Protein AF-A0A5J5CI66-F1 (afdb_monomer_lite)

pLDDT: mean 71.41, std 21.03, range [24.11, 97.12]

Organism: NCBI:txid54343

Radius of gyration: 62.64 Å; chains: 1; bounding box: 164×66×217 Å

Sequence (514 aa):
MYKIAYKTVTELEWRCCPGYQGHDCREVKDIKLLQVERLPHAPSASGHIPVPQVPEQQTENQRNHPWGRAEQFADQPGQRPLEGHGASQNVQHLEEEVQRLSHMVLNMQARMTDMSSNLRLDLQEDASKMLVTLLSNYRQPVSARGAETHTVQVQDFSFGHETTQMDDVMNKISQVTDDLESKSNTLDDLLGRVNRHDGQIHLLMEAMHNRLSTPPPAPPASPTDLHAYLDEKIRALREELMEGIDIKMADMKNSCDYKIMSVQEQCEGQESSYLSLAELMDSKETDLRKEIQDLKTKLVDPRKEDTRPVENFEICLNSSEKTVAAQCLFVEEMLKKERAEVIKDLKETLEKKLASMENKLTGLLVDTSTDSPSGSLWTAVENLQQDSQSCITAVDAMESSLKGQINGLGAMEEQLLNYSASVENVHSDLSHLKGRVGRLEDSLSDVVHWQSQVSVILNSTWGQVKTGSSQEAKDLLELHRTQHQELRKRLDELSREVKAKADHCKNHTEDVGK

Foldseek 3Di:
DDDDDDDDDDPQRVVEDPQFGDPVRPHGDDPPPPPPDDDDDDDDDDDDDDDDDDDDDDDDDDDDDDDDDDDDDDDDDDDDDDDDDPPVVVVVVVVVVVVVVVVVVVVVVVVVVVVVVVVVVVVVVVVVVVVVVVVVVPDDDDDDDDDDDDDDDDDDDDPPPPVVVVVVVVVVVVVVVVVVVVVVVVVVVVVVVVVVVVVVVVVVVVVVVVVVDDDDDDPPDDVVVVVVVVVVVVVVVVVVVVVVVVVVVVVVVVVVVVVVVVVVVVVVVVVVVVVVVVVVVVVVVVVVVVVVVVVVVVVVPPPDDDDDDPVVVVVVVVVVVVVVVVVVVVVVVVVVVVVVVVVVVVVVVVVVVVVVVVVVVVVVVVVVVPDDDDPVVVVVVVVVVVVVVVVVVVVVVVVVVVVVVVVVVVVVVVVVVVVVVVVVVVVVVVVVVVVVVVVVVVVVVVVVVVVVVVVVVVVVVVVVVVVVVVVVVVVVVVVVVVVVVVVVVVVVVVVVVVVVVVVVVVVVVVVVVD

InterPro domains:
  IPR011489 EMI domain [PF07546] (1-22)
  IPR011489 EMI domain [PS51041] (1-27)

Secondary structure (DSSP, 8-state):
----------HHHHHSPTTEESTTS-EES-GGG--S--------------PPP--------------------------------HHHHHHHHHHHHHHHHHHHHHHHHHHHHHHHHHHHHHHHHHHHHHHHHHHHHT---------------PPP---TTSHHHHHHHHHHHHHHHHHHHHHHHHHHHHHHHHHHHHHHHHHHHHHHHTTT---S-PPPPPHHHHHHHHHHHHHHHHHHHHHHHHHHHHHHHHHHHHHHHHHHHHHHHHHHHHHHHHHHHHHHHHHHHHHHHHHHHHHH--SS----SHHHHHHHHHHHHHHHHHHHHHHHHHHHHHHHHHHHHHHHHHHHHHHHHHHHHHHHHHHHTTS--SHHHHHHHHHHHHHHHHHHHHHHHHHHHHHHHHHHHHHHHHHHHHHHHHHHHHHHHHHHHHHHHHHHHHHHHHHHHHHHHHHHHHHHHHHHHHHHHHHHHHHHHHHHHHHHHHHHHHHHHHHHHHHHHHHHHHHHHHHTT-

Structure (mmCIF, N/CA/C/O backbone):
data_AF-A0A5J5CI66-F1
#
_entry.id   AF-A0A5J5CI66-F1
#
loop_
_atom_site.group_PDB
_atom_site.id
_atom_site.type_symbol
_atom_site.label_atom_id
_atom_site.label_alt_id
_atom_site.label_comp_id
_atom_site.label_asym_id
_atom_site.label_entity_id
_atom_site.label_seq_id
_atom_site.pdbx_PDB_ins_code
_atom_site.Cartn_x
_atom_site.Cartn_y
_atom_site.Cartn_z
_atom_site.occupancy
_atom_site.B_iso_or_equiv
_atom_site.auth_seq_id
_atom_site.auth_comp_id
_atom_site.auth_asym_id
_atom_site.auth_atom_id
_atom_site.pdbx_PDB_model_num
ATOM 1 N N . MET A 1 1 ? -11.564 40.346 -0.585 1.00 38.69 1 MET A N 1
ATOM 2 C CA . MET A 1 1 ? -12.440 39.168 -0.398 1.00 38.69 1 MET A CA 1
ATOM 3 C C . MET A 1 1 ? -12.119 38.195 -1.522 1.00 38.69 1 MET A C 1
ATOM 5 O O . MET A 1 1 ? -12.469 38.478 -2.659 1.00 38.69 1 MET A O 1
ATOM 9 N N . TYR A 1 2 ? -11.353 37.139 -1.246 1.00 40.12 2 TYR A N 1
ATOM 10 C CA . TYR A 1 2 ? -10.964 36.158 -2.264 1.00 40.12 2 TYR A CA 1
ATOM 11 C C . TYR A 1 2 ? -12.047 35.082 -2.375 1.00 40.12 2 TYR A C 1
ATOM 13 O O . TYR A 1 2 ? -12.581 34.643 -1.358 1.00 40.12 2 TYR A O 1
ATOM 21 N N . LYS A 1 3 ? -12.393 34.688 -3.603 1.00 38.91 3 LYS A N 1
ATOM 22 C CA . LYS A 1 3 ? -13.285 33.556 -3.870 1.00 38.91 3 LYS A CA 1
ATOM 23 C C . LYS A 1 3 ? -12.446 32.392 -4.369 1.00 38.91 3 LYS A C 1
ATOM 25 O O . LYS A 1 3 ? -11.756 32.522 -5.375 1.00 38.91 3 LYS A O 1
ATOM 30 N N . ILE A 1 4 ? -12.526 31.280 -3.654 1.00 58.69 4 ILE A N 1
ATOM 31 C CA . ILE A 1 4 ? -11.937 30.006 -4.054 1.00 58.69 4 ILE A CA 1
ATOM 32 C C . ILE A 1 4 ? -13.031 29.228 -4.783 1.00 58.69 4 ILE A C 1
ATOM 34 O O . ILE A 1 4 ? -14.158 29.138 -4.295 1.00 58.69 4 ILE A O 1
ATOM 38 N N . ALA A 1 5 ? -12.706 28.707 -5.962 1.00 48.62 5 ALA A N 1
ATOM 39 C CA . ALA A 1 5 ? -13.581 27.850 -6.746 1.00 48.62 5 ALA A CA 1
ATOM 40 C C . ALA A 1 5 ? -12.819 26.579 -7.118 1.00 48.62 5 ALA A C 1
ATOM 42 O O . ALA A 1 5 ? -11.640 26.636 -7.464 1.00 48.62 5 ALA A O 1
ATOM 43 N N . TYR A 1 6 ? -13.507 25.446 -7.051 1.00 58.34 6 TYR A N 1
ATOM 44 C CA . TYR A 1 6 ? -12.953 24.141 -7.384 1.00 58.34 6 TYR A CA 1
ATOM 45 C C . TYR A 1 6 ? -13.455 23.729 -8.768 1.00 58.34 6 TYR A C 1
ATOM 47 O O . TYR A 1 6 ? -14.647 23.846 -9.056 1.00 58.34 6 TYR A O 1
ATOM 55 N N . LYS A 1 7 ? -12.547 23.259 -9.628 1.00 68.69 7 LYS A N 1
ATOM 56 C CA . LYS A 1 7 ? -12.870 22.692 -10.941 1.00 68.69 7 LYS A CA 1
ATOM 57 C C . LYS A 1 7 ? -12.308 21.278 -11.003 1.00 68.69 7 LYS A C 1
ATOM 59 O O . LYS A 1 7 ? -11.103 21.090 -10.866 1.00 68.69 7 LYS A O 1
ATOM 64 N N . THR A 1 8 ? -13.176 20.304 -11.239 1.00 65.06 8 THR A N 1
ATOM 65 C CA . THR A 1 8 ? -12.766 18.925 -11.503 1.00 65.06 8 THR A CA 1
ATOM 66 C C . THR A 1 8 ? -12.227 18.837 -12.926 1.00 65.06 8 THR A C 1
ATOM 68 O O . THR A 1 8 ? -12.871 19.289 -13.873 1.00 65.06 8 THR A O 1
ATOM 71 N N . VAL A 1 9 ? -11.030 18.284 -13.071 1.00 67.50 9 VAL A N 1
ATOM 72 C CA . VAL A 1 9 ? -10.308 18.141 -14.339 1.00 67.50 9 VAL A CA 1
ATOM 73 C C . VAL A 1 9 ? -9.864 16.691 -14.476 1.00 67.50 9 VAL A C 1
ATOM 75 O O . VAL A 1 9 ? -9.559 16.034 -13.483 1.00 67.50 9 VAL A O 1
ATOM 78 N N . THR A 1 10 ? -9.893 16.174 -15.701 1.00 69.94 10 THR A N 1
ATOM 79 C CA . THR A 1 10 ? -9.470 14.797 -15.996 1.00 69.94 10 THR A CA 1
ATOM 80 C C . THR A 1 10 ? -7.942 14.699 -16.023 1.00 69.94 10 THR A C 1
ATOM 82 O O . THR A 1 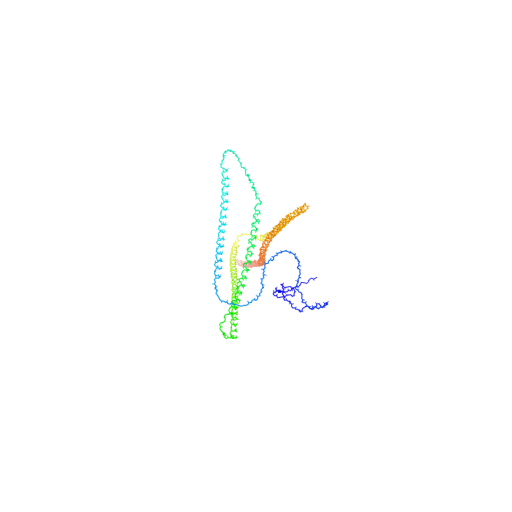10 ? -7.272 15.709 -16.240 1.00 69.94 10 THR A O 1
ATOM 85 N N . GLU A 1 11 ? -7.377 13.499 -15.838 1.00 62.25 11 GLU A N 1
ATOM 86 C CA . GLU A 1 11 ? -5.915 13.293 -15.840 1.00 62.25 11 GLU A CA 1
ATOM 87 C C . GLU A 1 11 ? -5.257 13.819 -17.130 1.00 62.25 11 GLU A C 1
ATOM 89 O O . GLU A 1 11 ? -4.198 14.441 -17.085 1.00 62.25 11 GLU A O 1
ATOM 94 N N . LEU A 1 12 ? -5.928 13.659 -18.277 1.00 59.19 12 LEU A N 1
ATOM 95 C CA . LEU A 1 12 ? -5.462 14.174 -19.568 1.00 59.19 12 LEU A CA 1
ATOM 96 C C . LEU A 1 12 ? -5.526 15.710 -19.655 1.00 59.19 12 LEU A C 1
ATOM 98 O O . LEU A 1 12 ? -4.628 16.329 -20.215 1.00 59.19 12 LEU A O 1
ATOM 102 N N . GLU A 1 13 ? -6.545 16.349 -19.069 1.00 58.25 13 GLU A N 1
ATOM 103 C CA . GLU A 1 13 ? -6.665 17.819 -19.040 1.00 58.25 13 GLU A CA 1
ATOM 104 C C . GLU A 1 13 ? -5.632 18.472 -18.108 1.00 58.25 13 GLU A C 1
ATOM 106 O O . GLU A 1 13 ? -5.282 19.629 -18.314 1.00 58.25 13 GLU A O 1
ATOM 111 N N . TRP A 1 14 ? -5.110 17.736 -17.120 1.00 69.50 14 TRP A N 1
ATOM 112 C CA . TRP A 1 14 ? -4.022 18.201 -16.250 1.00 69.50 14 TRP A CA 1
ATOM 113 C C . TRP A 1 14 ? -2.653 18.201 -16.931 1.00 69.50 14 TRP A C 1
ATOM 115 O O . TRP A 1 14 ? -1.780 18.982 -16.561 1.00 69.50 14 TRP A O 1
ATOM 125 N N . ARG A 1 15 ? -2.457 17.313 -17.911 1.00 72.19 15 ARG A N 1
ATOM 126 C CA . ARG A 1 15 ? -1.185 17.167 -18.631 1.00 72.19 15 ARG A CA 1
ATOM 127 C C . ARG A 1 15 ? -1.010 18.201 -19.743 1.00 72.19 15 ARG A C 1
ATOM 129 O O . ARG A 1 15 ? 0.121 18.530 -20.087 1.00 72.19 15 ARG A O 1
ATOM 136 N N . CYS A 1 16 ? -2.106 18.709 -20.302 1.00 76.44 16 CYS A N 1
ATOM 137 C CA . CYS A 1 16 ? -2.076 19.612 -21.448 1.00 76.44 16 CYS A CA 1
ATOM 138 C C . CYS A 1 16 ? -2.188 21.088 -21.045 1.00 76.44 16 CYS A C 1
ATOM 140 O O . CYS A 1 16 ? -2.924 21.452 -20.129 1.00 76.44 16 CYS A O 1
ATOM 142 N N . CYS A 1 17 ? -1.492 21.968 -21.774 1.00 76.00 17 CYS A N 1
ATOM 143 C CA . CYS A 1 17 ? -1.634 23.416 -21.610 1.00 76.00 17 CYS A CA 1
ATOM 144 C C . CYS A 1 17 ? -3.088 23.870 -21.868 1.00 76.00 17 CYS A C 1
ATOM 146 O O . CYS A 1 17 ? -3.780 23.264 -22.694 1.00 76.00 17 CYS A O 1
ATOM 148 N N . PRO A 1 18 ? -3.560 24.961 -21.231 1.00 74.88 18 PRO A N 1
ATOM 149 C CA . PRO A 1 18 ? -4.919 25.464 -21.423 1.00 74.88 18 PRO A CA 1
ATOM 150 C C . PRO A 1 18 ? -5.270 25.647 -22.907 1.00 74.88 18 PRO A C 1
ATOM 152 O O . PRO A 1 18 ? -4.581 26.364 -23.629 1.00 74.88 18 PRO A O 1
ATOM 155 N N . GLY A 1 19 ? -6.347 24.996 -23.356 1.00 68.81 19 GLY A N 1
ATOM 156 C CA . GLY A 1 19 ? -6.797 25.017 -24.755 1.00 68.81 19 GLY A CA 1
ATOM 157 C C . GLY A 1 19 ? -6.364 23.811 -25.594 1.00 68.81 19 GLY A C 1
ATOM 158 O O . GLY A 1 19 ? -6.813 23.700 -26.731 1.00 68.81 19 GLY A O 1
ATOM 159 N N . TYR A 1 20 ? -5.572 22.888 -25.040 1.00 77.50 20 TYR A N 1
ATOM 160 C CA . TYR A 1 20 ? -5.123 21.671 -25.721 1.00 77.50 20 TYR A CA 1
ATOM 161 C C . TYR A 1 20 ? -5.630 20.396 -25.025 1.00 77.50 20 TYR A C 1
ATOM 163 O O . TYR A 1 20 ? -5.863 20.382 -23.817 1.00 77.50 20 TYR A O 1
ATOM 171 N N . GLN A 1 21 ? -5.841 19.333 -25.799 1.00 81.69 21 GLN A N 1
ATOM 172 C CA . GLN A 1 21 ? -6.318 18.017 -25.373 1.00 81.69 21 GLN A CA 1
ATOM 173 C C . GLN A 1 21 ? -5.735 16.900 -26.265 1.00 81.69 21 GLN A C 1
ATOM 175 O O . GLN A 1 21 ? -4.924 17.157 -27.158 1.00 81.69 21 GLN A O 1
ATOM 180 N N . GLY A 1 22 ? -6.148 15.657 -26.012 1.00 70.38 22 GLY A N 1
ATOM 181 C CA . GLY A 1 22 ? -5.648 14.466 -26.701 1.00 70.38 22 GLY A CA 1
ATOM 182 C C . GLY A 1 22 ? -4.472 13.823 -25.965 1.00 70.38 22 GLY A C 1
ATOM 183 O O . GLY A 1 22 ? -3.862 14.437 -25.090 1.00 70.38 22 GLY A O 1
ATOM 184 N N . HIS A 1 23 ? -4.162 12.575 -26.315 1.00 71.94 23 HIS A N 1
ATOM 185 C CA . HIS A 1 23 ? -3.124 11.774 -25.651 1.00 71.94 23 HIS A CA 1
ATOM 186 C C . HIS A 1 23 ? -1.734 12.446 -25.688 1.00 71.94 23 HIS A C 1
ATOM 188 O O . HIS A 1 23 ? -0.959 12.314 -24.744 1.00 71.94 23 HIS A O 1
ATOM 194 N N . ASP A 1 24 ? -1.478 13.253 -26.726 1.00 76.69 24 ASP A N 1
ATOM 195 C CA . ASP A 1 24 ? -0.203 13.946 -26.945 1.00 76.69 24 ASP A CA 1
ATOM 196 C C . ASP A 1 24 ? -0.320 15.483 -26.829 1.00 76.69 24 ASP A C 1
ATOM 198 O O . ASP A 1 24 ? 0.574 16.209 -27.263 1.00 76.69 24 ASP A O 1
ATOM 202 N N . CYS A 1 25 ? -1.437 16.005 -26.301 1.00 79.38 25 CYS A N 1
ATOM 203 C CA . CYS A 1 25 ? -1.697 17.445 -26.123 1.00 79.38 25 CYS A CA 1
ATOM 204 C C . CYS A 1 25 ? -1.574 18.314 -27.391 1.00 79.38 25 CYS A C 1
ATOM 206 O O . CYS A 1 25 ? -1.310 19.515 -27.311 1.00 79.38 25 CYS A O 1
ATOM 208 N N . ARG A 1 26 ? -1.758 17.723 -28.576 1.00 78.12 26 ARG A N 1
ATOM 209 C CA . ARG A 1 26 ? -1.672 18.416 -29.874 1.00 78.12 26 ARG A CA 1
ATOM 210 C C . ARG A 1 26 ? -3.028 18.830 -30.442 1.00 78.12 26 ARG A C 1
ATOM 212 O O . ARG A 1 26 ? -3.069 19.589 -31.407 1.00 78.12 26 ARG A O 1
ATOM 219 N N . GLU A 1 27 ? -4.128 18.358 -29.866 1.00 77.88 27 GLU A N 1
ATOM 220 C CA . GLU A 1 27 ? -5.473 18.689 -30.332 1.00 77.88 27 GLU A CA 1
ATOM 221 C C . GLU A 1 27 ? -5.962 19.953 -29.631 1.00 77.88 27 GLU A C 1
ATOM 223 O O . GLU A 1 27 ? -5.838 20.079 -28.419 1.00 77.88 27 GLU A O 1
ATOM 228 N N . VAL A 1 28 ? -6.541 20.903 -30.360 1.00 72.75 28 VAL A N 1
ATOM 229 C CA . VAL A 1 28 ? -7.106 22.114 -29.750 1.00 72.75 28 VAL A CA 1
ATOM 230 C C . VAL A 1 28 ? -8.527 21.817 -29.272 1.00 72.75 28 VAL A C 1
ATOM 232 O O . VAL A 1 28 ? -9.363 21.321 -30.030 1.00 72.75 28 VAL A O 1
ATOM 235 N N . LYS A 1 29 ? -8.805 22.128 -28.006 1.00 66.44 29 LYS A N 1
ATOM 236 C CA . LYS A 1 29 ? -10.098 21.917 -27.351 1.00 66.44 29 LYS A CA 1
ATOM 237 C C . LYS A 1 29 ? -11.092 22.979 -27.839 1.00 66.44 29 LYS A C 1
ATOM 239 O O . LYS A 1 29 ? -11.118 24.082 -27.313 1.00 66.44 29 LYS A O 1
ATOM 244 N N . ASP A 1 30 ? -11.871 22.620 -28.860 1.00 54.28 30 ASP A N 1
ATOM 245 C CA . ASP A 1 30 ? -13.055 23.316 -29.398 1.00 54.28 30 ASP A CA 1
ATOM 246 C C . ASP A 1 30 ? -12.890 24.814 -29.771 1.00 54.28 30 ASP A C 1
ATOM 248 O O . ASP A 1 30 ? -12.815 25.717 -28.942 1.00 54.28 30 ASP A O 1
ATOM 252 N N . ILE A 1 31 ? -12.955 25.109 -31.074 1.00 51.66 31 ILE A N 1
ATOM 253 C CA . ILE A 1 31 ? -12.736 26.433 -31.708 1.00 51.66 31 ILE A CA 1
ATOM 254 C C . ILE A 1 31 ? -13.855 27.467 -31.403 1.00 51.66 31 ILE A C 1
ATOM 256 O O . ILE A 1 31 ? -13.860 28.582 -31.923 1.00 51.66 31 ILE A O 1
ATOM 260 N N . LYS A 1 32 ? -14.829 27.159 -30.540 1.00 43.56 32 LYS A N 1
ATOM 261 C CA . LYS A 1 32 ? -16.071 27.949 -30.417 1.00 43.56 32 LYS A CA 1
ATOM 262 C C . LYS A 1 32 ? -16.106 29.043 -29.342 1.00 43.56 32 LYS A C 1
ATOM 264 O O . LYS A 1 32 ? -17.161 29.645 -29.170 1.00 43.56 32 LYS A O 1
ATOM 269 N N . LEU A 1 33 ? -14.997 29.377 -28.675 1.00 35.50 33 LEU A N 1
ATOM 270 C CA . LEU A 1 33 ? -14.989 30.432 -27.639 1.00 35.50 33 LEU A CA 1
ATOM 271 C C . LEU A 1 33 ? -13.989 31.582 -27.831 1.00 35.50 33 LEU A C 1
ATOM 273 O O . LEU A 1 33 ? -13.832 32.403 -26.933 1.00 35.50 33 LEU A O 1
ATOM 277 N N . LEU A 1 34 ? -13.390 31.733 -29.014 1.00 35.25 34 LEU A N 1
ATOM 278 C CA . LEU A 1 34 ? -12.636 32.946 -29.362 1.00 35.25 34 LEU A CA 1
ATOM 279 C C . LEU A 1 34 ? -13.465 33.863 -30.275 1.00 35.25 34 LEU A C 1
ATOM 281 O O . LEU A 1 34 ? -13.153 34.076 -31.443 1.00 35.25 34 LEU A O 1
ATOM 285 N N . GLN A 1 35 ? -14.552 34.410 -29.730 1.00 33.91 35 GLN A N 1
ATOM 286 C CA . GLN A 1 35 ? -15.189 35.627 -30.242 1.00 33.91 35 GLN A CA 1
ATOM 287 C C . GLN A 1 35 ? -15.314 36.640 -29.104 1.00 33.91 35 GLN A C 1
ATOM 289 O O . GLN A 1 35 ? -16.343 36.686 -28.451 1.00 33.91 35 GLN A O 1
ATOM 294 N N . VAL A 1 36 ? -14.230 37.380 -28.869 1.00 30.14 36 VAL A N 1
ATOM 295 C CA . VAL A 1 36 ? -14.073 38.783 -28.416 1.00 30.14 36 VAL A CA 1
ATOM 296 C C . VAL A 1 36 ? -12.548 38.881 -28.257 1.00 30.14 36 VAL A C 1
ATOM 298 O O . VAL A 1 36 ? -11.983 38.277 -27.360 1.00 30.14 36 VAL A O 1
ATOM 301 N N . GLU A 1 37 ? -11.786 39.314 -29.254 1.00 29.38 37 GLU A N 1
ATOM 302 C CA . GLU A 1 37 ? -11.613 40.714 -29.629 1.00 29.38 37 GLU A CA 1
ATOM 303 C C . GLU A 1 37 ? -11.106 40.750 -31.086 1.00 29.38 37 GLU A C 1
ATOM 305 O O . GLU A 1 37 ? -10.112 40.112 -31.434 1.00 29.38 37 GLU A O 1
ATOM 310 N N . ARG A 1 38 ? -11.816 41.456 -31.967 1.00 28.17 38 ARG A N 1
ATOM 311 C CA . ARG A 1 38 ? -11.509 41.614 -33.397 1.00 28.17 38 ARG A CA 1
ATOM 312 C C . ARG A 1 38 ? -11.207 43.104 -33.607 1.00 28.17 38 ARG A C 1
ATOM 314 O O . ARG A 1 38 ? -12.123 43.900 -33.450 1.00 28.17 38 ARG A O 1
ATOM 321 N N . LEU A 1 39 ? -9.952 43.513 -33.848 1.00 30.11 39 LEU A N 1
ATOM 322 C CA . LEU A 1 39 ? -9.330 43.958 -35.134 1.00 30.11 39 LEU A CA 1
ATOM 323 C C . LEU A 1 39 ? -8.679 45.363 -34.924 1.00 30.11 39 LEU A C 1
ATOM 325 O O . LEU A 1 39 ? -9.029 45.987 -33.925 1.00 30.11 39 LEU A O 1
ATOM 329 N N . PRO A 1 40 ? -7.884 45.963 -35.854 1.00 45.25 40 PRO A N 1
ATOM 330 C CA . PRO A 1 40 ? -7.223 45.462 -37.078 1.00 45.25 40 PRO A CA 1
ATOM 331 C C . PRO A 1 40 ? -5.697 45.767 -37.119 1.00 45.25 40 PRO A C 1
ATOM 333 O O . PRO A 1 40 ? -5.207 46.622 -36.401 1.00 45.25 40 PRO A O 1
ATOM 336 N N . HIS A 1 41 ? -4.866 45.069 -37.899 1.00 28.53 41 HIS A N 1
ATOM 337 C CA . HIS A 1 41 ? -4.665 45.367 -39.321 1.00 28.53 41 HIS A CA 1
ATOM 338 C C . HIS A 1 41 ? -4.107 44.167 -40.108 1.00 28.53 41 HIS A C 1
ATOM 340 O O . HIS A 1 41 ? -3.161 43.502 -39.701 1.00 28.53 41 HIS A O 1
ATOM 346 N N . ALA A 1 42 ? -4.730 43.942 -41.265 1.00 27.00 42 ALA A N 1
ATOM 347 C CA . ALA A 1 42 ? -4.249 43.161 -42.406 1.00 27.00 42 ALA A CA 1
ATOM 348 C C . ALA A 1 42 ? -3.284 44.048 -43.261 1.00 27.00 42 ALA A C 1
ATOM 350 O O . ALA A 1 42 ? -3.199 45.239 -42.947 1.00 27.00 42 ALA A O 1
ATOM 351 N N . PRO A 1 43 ? -2.614 43.578 -44.345 1.00 33.81 43 PRO A N 1
ATOM 352 C CA . PRO A 1 43 ? -3.076 42.549 -45.276 1.00 33.81 43 PRO A CA 1
ATOM 353 C C . PRO A 1 43 ? -2.070 41.454 -45.668 1.00 33.81 43 PRO A C 1
ATOM 355 O O . PRO A 1 43 ? -0.856 41.565 -45.541 1.00 33.81 43 PRO A O 1
ATOM 358 N N . SER A 1 44 ? -2.670 40.386 -46.182 1.00 33.16 44 SER A N 1
ATOM 359 C CA . SER A 1 44 ? -2.095 39.171 -46.740 1.00 33.16 44 SER A CA 1
ATOM 360 C C . SER A 1 44 ? -1.079 39.401 -47.863 1.00 33.16 44 SER A C 1
ATOM 362 O O . SER A 1 44 ? -1.316 40.210 -48.758 1.00 33.16 44 SER A O 1
ATOM 364 N N . ALA A 1 45 ? -0.050 38.553 -47.911 1.00 26.55 45 ALA A N 1
ATOM 365 C CA . ALA A 1 45 ? 0.607 38.165 -49.154 1.00 26.55 45 ALA A CA 1
ATOM 366 C C . ALA A 1 45 ? 1.084 36.706 -49.076 1.00 26.55 45 ALA A C 1
ATOM 368 O O . ALA A 1 45 ? 1.650 36.258 -48.085 1.00 26.55 45 ALA A O 1
ATOM 369 N N . SER A 1 46 ? 0.773 35.984 -50.147 1.00 32.00 46 SER A N 1
ATOM 370 C CA . SER A 1 46 ? 1.169 34.620 -50.492 1.00 32.00 46 SER A CA 1
ATOM 371 C C . SER A 1 46 ? 2.684 34.482 -50.717 1.00 32.00 46 SER A C 1
ATOM 373 O O . SER A 1 46 ? 3.322 35.432 -51.163 1.00 32.00 46 SER A O 1
ATOM 375 N N . GLY A 1 47 ? 3.213 33.267 -50.528 1.00 26.28 47 GLY A N 1
ATOM 376 C CA . GLY A 1 47 ? 4.594 32.850 -50.840 1.00 26.28 47 GLY A CA 1
ATOM 377 C C . GLY A 1 47 ? 5.263 32.271 -49.591 1.00 26.28 47 GLY A C 1
ATOM 378 O O . GLY A 1 47 ? 5.404 32.975 -48.604 1.00 26.28 47 GLY A O 1
ATOM 379 N N . HIS A 1 48 ? 5.520 30.964 -49.472 1.00 31.70 48 HIS A N 1
ATOM 380 C CA . HIS A 1 48 ? 6.650 30.233 -50.074 1.00 31.70 48 HIS A CA 1
ATOM 381 C C . HIS A 1 48 ? 7.978 31.003 -50.002 1.00 31.70 48 HIS A C 1
ATOM 383 O O . HIS A 1 48 ? 7.974 32.171 -50.370 1.00 31.70 48 HIS A O 1
ATOM 389 N N . ILE A 1 49 ? 9.070 30.287 -49.651 1.00 29.11 49 ILE A N 1
ATOM 390 C CA . ILE A 1 49 ? 10.521 30.656 -49.607 1.00 29.11 49 ILE A CA 1
ATOM 391 C C . ILE A 1 49 ? 11.052 30.607 -48.143 1.00 29.11 49 ILE A C 1
ATOM 393 O O . ILE A 1 49 ? 10.331 31.037 -47.249 1.00 29.11 49 ILE A O 1
ATOM 397 N N . PRO A 1 50 ? 12.304 30.195 -47.832 1.00 38.44 50 PRO A N 1
ATOM 398 C CA . PRO A 1 50 ? 13.165 29.130 -48.373 1.00 38.44 50 PRO A CA 1
ATOM 399 C C . PRO A 1 50 ? 14.034 28.435 -47.280 1.00 38.44 50 PRO A C 1
ATOM 401 O O . PRO A 1 50 ? 14.043 28.794 -46.105 1.00 38.44 50 PRO A O 1
ATOM 404 N N . VAL A 1 51 ? 14.851 27.476 -47.715 1.00 29.80 51 VAL A N 1
ATOM 405 C CA . VAL A 1 51 ? 16.053 26.997 -47.011 1.00 29.80 51 VAL A CA 1
ATOM 406 C C . VAL A 1 51 ? 17.109 28.121 -46.944 1.00 29.80 51 VAL A C 1
ATOM 408 O O . VAL A 1 51 ? 17.349 28.758 -47.973 1.00 29.80 51 VAL A O 1
ATOM 411 N N . PRO A 1 52 ? 17.771 28.368 -45.797 1.00 32.53 52 PRO A N 1
ATOM 412 C CA . PRO A 1 52 ? 18.883 29.311 -45.717 1.00 32.53 52 PRO A CA 1
ATOM 413 C C . PRO A 1 52 ? 20.163 28.700 -46.297 1.00 32.53 52 PRO A C 1
ATOM 415 O O . PRO A 1 52 ? 20.598 27.626 -45.885 1.00 32.53 52 PRO A O 1
ATOM 418 N N . GLN A 1 53 ? 20.774 29.413 -47.238 1.00 27.47 53 GLN A N 1
ATOM 419 C CA . GLN A 1 53 ? 22.184 29.266 -47.585 1.00 27.47 53 GLN A CA 1
ATOM 420 C C . GLN A 1 53 ? 23.024 30.311 -46.837 1.00 27.47 53 GLN A C 1
ATOM 422 O O . GLN A 1 53 ? 22.484 31.318 -46.376 1.00 27.47 53 GLN A O 1
ATOM 427 N N . VAL A 1 54 ? 24.347 30.099 -46.927 1.00 27.00 54 VAL A N 1
ATOM 428 C CA . VAL A 1 54 ? 25.478 31.048 -46.813 1.00 27.00 54 VAL A CA 1
ATOM 429 C C . VAL A 1 54 ? 26.238 30.945 -45.471 1.00 27.00 54 VAL A C 1
ATOM 431 O O . VAL A 1 54 ? 25.573 30.777 -44.449 1.00 27.00 54 VAL A O 1
ATOM 434 N N . PRO A 1 55 ? 27.590 31.100 -45.405 1.00 34.78 55 PRO A N 1
ATOM 435 C CA . PRO A 1 55 ? 28.602 31.314 -46.467 1.00 34.78 55 PRO A CA 1
ATOM 436 C C . PRO A 1 55 ? 29.810 30.349 -46.468 1.00 34.78 55 PRO A C 1
ATOM 438 O O . PRO A 1 55 ? 30.310 29.932 -45.427 1.00 34.78 55 PRO A O 1
ATOM 441 N N . GLU A 1 56 ? 30.382 30.151 -47.658 1.00 27.11 56 GLU A N 1
ATOM 442 C CA . GLU A 1 56 ? 31.794 29.801 -47.856 1.00 27.11 56 GLU A CA 1
ATOM 443 C C . GLU A 1 56 ? 32.716 31.007 -47.591 1.00 27.11 56 GLU A C 1
ATOM 445 O O . GLU A 1 56 ? 32.422 32.128 -48.016 1.00 27.11 56 GLU A O 1
ATOM 450 N N . GLN A 1 57 ? 33.892 30.755 -47.002 1.00 26.78 57 GLN A N 1
ATOM 451 C CA . GLN A 1 57 ? 35.087 31.583 -47.189 1.00 26.78 57 GLN A CA 1
ATOM 452 C C . GLN A 1 57 ? 36.325 30.701 -47.435 1.00 26.78 57 GLN A C 1
ATOM 454 O O . GLN A 1 57 ? 36.869 30.091 -46.526 1.00 26.78 57 GLN A O 1
ATOM 459 N N . GLN A 1 58 ? 36.705 30.667 -48.716 1.00 25.08 58 GLN A N 1
ATOM 460 C CA . GLN A 1 58 ? 38.042 30.897 -49.283 1.00 25.08 58 GLN A CA 1
ATOM 461 C C . GLN A 1 58 ? 39.274 30.073 -48.839 1.00 25.08 58 GLN A C 1
ATOM 463 O O . GLN A 1 58 ? 39.761 30.212 -47.727 1.00 25.08 58 GLN A O 1
ATOM 468 N N . THR A 1 59 ? 39.824 29.372 -49.855 1.00 24.61 59 THR A N 1
ATOM 469 C CA . THR A 1 59 ? 41.231 29.330 -50.362 1.00 24.61 59 THR A CA 1
ATOM 470 C C . THR A 1 59 ? 42.355 29.094 -49.339 1.00 24.61 59 THR A C 1
ATOM 472 O O . THR A 1 59 ? 42.472 29.808 -48.361 1.00 24.61 59 THR A O 1
ATOM 475 N N . GLU A 1 60 ? 43.290 28.155 -49.528 1.00 24.11 60 GLU A N 1
ATOM 476 C CA . GLU A 1 60 ? 44.273 28.158 -50.622 1.00 24.11 60 GLU A CA 1
ATOM 477 C C . GLU A 1 60 ? 45.169 26.895 -50.596 1.00 24.11 60 GLU A C 1
ATOM 479 O O . GLU A 1 60 ? 45.587 26.480 -49.523 1.00 24.11 60 GLU A O 1
ATOM 484 N N . ASN A 1 61 ? 45.550 26.405 -51.792 1.00 24.91 61 ASN A N 1
ATOM 485 C CA . ASN A 1 61 ? 46.817 25.722 -52.144 1.00 24.91 61 ASN A CA 1
ATOM 486 C C . ASN A 1 61 ? 47.176 24.374 -51.453 1.00 24.91 61 ASN A C 1
ATOM 488 O O . ASN A 1 61 ? 47.090 24.220 -50.252 1.00 24.91 61 ASN A O 1
ATOM 492 N N . GLN A 1 62 ? 47.706 23.333 -52.105 1.00 26.22 62 GLN A N 1
ATOM 493 C CA . GLN A 1 62 ? 48.397 23.219 -53.387 1.00 26.22 62 GLN A CA 1
ATOM 494 C C . GLN A 1 62 ? 48.574 21.725 -53.764 1.00 26.22 62 GLN A C 1
ATOM 496 O O . GLN A 1 62 ? 48.742 20.877 -52.895 1.00 26.22 62 GLN A O 1
ATOM 501 N N . ARG A 1 63 ? 48.721 21.491 -55.078 1.00 27.06 63 ARG A N 1
ATOM 502 C CA . ARG A 1 63 ? 49.516 20.440 -55.757 1.00 27.06 63 ARG A CA 1
ATOM 503 C C . ARG A 1 63 ? 48.982 19.004 -55.940 1.00 27.06 63 ARG A C 1
ATOM 505 O O . ARG A 1 63 ? 49.110 18.145 -55.081 1.00 27.06 63 ARG A O 1
ATOM 512 N N . ASN A 1 64 ? 48.709 18.759 -57.229 1.00 27.73 64 ASN A N 1
ATOM 513 C CA . ASN A 1 64 ? 49.280 17.704 -58.090 1.00 27.73 64 ASN A CA 1
ATOM 514 C C . ASN A 1 64 ? 48.451 16.432 -58.365 1.00 27.73 64 ASN A C 1
ATOM 516 O O . ASN A 1 64 ? 48.562 15.414 -57.696 1.00 27.73 64 ASN A O 1
ATOM 520 N N . HIS A 1 65 ? 47.726 16.518 -59.489 1.00 24.86 65 HIS A N 1
ATOM 521 C CA . HIS A 1 65 ? 47.364 15.469 -60.467 1.00 24.86 65 HIS A CA 1
ATOM 522 C C . HIS A 1 65 ? 48.590 14.639 -60.951 1.00 24.86 65 HIS A C 1
ATOM 524 O O . HIS A 1 65 ? 49.705 15.061 -60.627 1.00 24.86 65 HIS A O 1
ATOM 530 N N . PRO A 1 66 ? 48.486 13.584 -61.812 1.00 36.72 66 PRO A N 1
ATOM 531 C CA . PRO A 1 66 ? 47.360 13.111 -62.658 1.00 36.72 66 PRO A CA 1
ATOM 532 C C . PRO A 1 66 ? 47.248 11.548 -62.691 1.00 36.72 66 PRO A C 1
ATOM 534 O O . PRO A 1 66 ? 47.960 10.877 -61.965 1.00 36.72 66 PRO A O 1
ATOM 537 N N . TRP A 1 67 ? 46.424 10.811 -63.441 1.00 26.42 67 TRP A N 1
ATOM 538 C CA . TRP A 1 67 ? 45.633 11.021 -64.650 1.00 26.42 67 TRP A CA 1
ATOM 539 C C . TRP A 1 67 ? 44.599 9.881 -64.726 1.00 26.42 67 TRP A C 1
ATOM 541 O O . TRP A 1 67 ? 44.967 8.710 -64.685 1.00 26.42 67 TRP A O 1
ATOM 551 N N . GLY A 1 68 ? 43.328 10.217 -64.918 1.00 25.17 68 GLY A N 1
ATOM 552 C CA . GLY A 1 68 ? 42.394 9.385 -65.667 1.00 25.17 68 GLY A CA 1
ATOM 553 C C . GLY A 1 68 ? 42.163 10.077 -67.006 1.00 25.17 68 GLY A C 1
ATOM 554 O O . GLY A 1 68 ? 41.793 11.250 -67.028 1.00 25.17 68 GLY A O 1
ATOM 555 N N . ARG A 1 69 ? 42.418 9.388 -68.119 1.00 26.16 69 ARG A N 1
ATOM 556 C CA . ARG A 1 69 ? 41.957 9.802 -69.448 1.00 26.16 69 ARG A CA 1
ATOM 557 C C . ARG A 1 69 ? 41.511 8.558 -70.203 1.00 26.16 69 ARG A C 1
ATOM 559 O O . ARG A 1 69 ? 42.333 7.754 -70.625 1.00 26.16 69 ARG A O 1
ATOM 566 N N . ALA A 1 70 ? 40.205 8.451 -70.383 1.00 30.62 70 ALA A N 1
ATOM 567 C CA . ALA A 1 70 ? 39.595 7.688 -71.454 1.00 30.62 70 ALA A CA 1
ATOM 568 C C . ALA A 1 70 ? 38.999 8.704 -72.430 1.00 30.62 70 ALA A C 1
ATOM 570 O O . ALA A 1 70 ? 38.260 9.579 -71.995 1.00 30.62 70 ALA A O 1
ATOM 571 N N . GLU A 1 71 ? 39.342 8.596 -73.713 1.00 26.59 71 GLU A N 1
ATOM 572 C CA . GLU A 1 71 ? 38.545 9.083 -74.849 1.00 26.59 71 GLU A CA 1
ATOM 573 C C . GLU A 1 71 ? 39.159 8.510 -76.140 1.00 26.59 71 GLU A C 1
ATOM 575 O O . GLU A 1 71 ? 40.338 8.718 -76.404 1.00 26.59 71 GLU A O 1
ATOM 580 N N . GLN A 1 72 ? 38.485 7.522 -76.744 1.00 28.61 72 GLN A N 1
ATOM 581 C CA . GLN A 1 72 ? 37.703 7.610 -77.996 1.00 28.61 72 GLN A CA 1
ATOM 582 C C . GLN A 1 72 ? 38.562 7.589 -79.278 1.00 28.61 72 GLN A C 1
ATOM 584 O O . GLN A 1 72 ? 39.413 8.447 -79.459 1.00 28.61 72 GLN A O 1
ATOM 589 N N . PHE A 1 73 ? 38.342 6.599 -80.160 1.00 27.27 73 PHE A N 1
ATOM 590 C CA . PHE A 1 73 ? 37.803 6.732 -81.535 1.00 27.27 73 PHE A CA 1
ATOM 591 C C . PHE A 1 73 ? 37.930 5.411 -82.345 1.00 27.27 73 PHE A C 1
ATOM 593 O O . PHE A 1 73 ? 38.800 4.591 -82.074 1.00 27.27 73 PHE A O 1
ATOM 600 N N . ALA A 1 74 ? 36.980 5.251 -83.281 1.00 30.11 74 ALA A N 1
ATOM 601 C CA . ALA A 1 74 ? 36.648 4.187 -84.255 1.00 30.11 74 ALA A CA 1
ATOM 602 C C . ALA A 1 74 ? 37.812 3.324 -84.822 1.00 30.11 74 ALA A C 1
ATOM 604 O O . ALA A 1 74 ? 38.929 3.808 -84.946 1.00 30.11 74 ALA A O 1
ATOM 605 N N . ASP A 1 75 ? 37.652 2.033 -85.160 1.00 27.14 75 ASP A N 1
ATOM 606 C CA . ASP A 1 75 ? 36.955 1.487 -86.346 1.00 27.14 75 ASP A CA 1
ATOM 607 C C . ASP A 1 75 ? 37.005 -0.072 -86.328 1.00 27.14 75 ASP A C 1
ATOM 609 O O . ASP A 1 75 ? 37.835 -0.674 -85.649 1.00 27.14 75 ASP A O 1
ATOM 613 N N . GLN A 1 76 ? 36.109 -0.729 -87.072 1.00 29.48 76 GLN A N 1
ATOM 614 C CA . GLN A 1 76 ? 35.886 -2.194 -87.183 1.00 29.48 76 GLN A CA 1
ATOM 615 C C . GLN A 1 76 ? 36.804 -2.903 -88.226 1.00 29.48 76 GLN A C 1
ATOM 617 O O . GLN A 1 76 ? 37.534 -2.204 -88.923 1.00 29.48 76 GLN A O 1
ATOM 622 N N . PRO A 1 77 ? 36.659 -4.218 -88.562 1.00 41.66 77 PRO A N 1
ATOM 623 C CA . PRO A 1 77 ? 36.321 -5.445 -87.802 1.00 41.66 77 PRO A CA 1
ATOM 624 C C . PRO A 1 77 ? 37.305 -6.626 -88.078 1.00 41.66 77 PRO A C 1
ATOM 626 O O . PRO A 1 77 ? 37.992 -6.645 -89.096 1.00 41.66 77 PRO A O 1
ATOM 629 N N . GLY A 1 78 ? 37.279 -7.708 -87.277 1.00 25.34 78 GLY A N 1
ATOM 630 C CA . GLY A 1 78 ? 37.768 -9.016 -87.760 1.00 25.34 78 GLY A CA 1
ATOM 631 C C . GLY A 1 78 ? 38.228 -10.058 -86.731 1.00 25.34 78 GLY A C 1
ATOM 632 O O . GLY A 1 78 ? 39.327 -9.967 -86.210 1.00 25.34 78 GLY A O 1
ATOM 633 N N . GLN A 1 79 ? 37.418 -11.115 -86.602 1.00 30.47 79 GLN A N 1
ATOM 634 C CA . GLN A 1 79 ? 37.761 -12.515 -86.270 1.00 30.47 79 GLN A CA 1
ATOM 635 C C . GLN A 1 79 ? 38.116 -12.929 -84.817 1.00 30.47 79 GLN A C 1
ATOM 637 O O . GLN A 1 79 ? 39.090 -12.508 -84.210 1.00 30.47 79 GLN A O 1
ATOM 642 N N . ARG A 1 80 ? 37.308 -13.873 -84.307 1.00 32.09 80 ARG A N 1
ATOM 643 C CA . ARG A 1 80 ? 37.610 -14.884 -83.261 1.00 32.09 80 ARG A CA 1
ATOM 644 C C . ARG A 1 80 ? 38.312 -16.103 -83.928 1.00 32.09 80 ARG A C 1
ATOM 646 O O . ARG A 1 80 ? 38.176 -16.178 -85.152 1.00 32.09 80 ARG A O 1
ATOM 653 N N . PRO A 1 81 ? 38.897 -17.115 -83.224 1.00 46.50 81 PRO A N 1
ATOM 654 C CA . PRO A 1 81 ? 38.719 -17.499 -81.802 1.00 46.50 81 PRO A CA 1
ATOM 655 C C . PRO A 1 81 ? 39.977 -18.022 -81.029 1.00 46.50 81 PRO A C 1
ATOM 657 O O . PRO A 1 81 ? 41.030 -18.212 -81.623 1.00 46.50 81 PRO A O 1
ATOM 660 N N . LEU A 1 82 ? 39.762 -18.391 -79.742 1.00 36.34 82 LEU A N 1
ATOM 661 C CA . LEU A 1 82 ? 40.569 -19.275 -78.845 1.00 36.34 82 LEU A CA 1
ATOM 662 C C . LEU A 1 82 ? 41.848 -18.638 -78.235 1.00 36.34 82 LEU A C 1
ATOM 664 O O . LEU A 1 82 ? 42.554 -17.935 -78.931 1.00 36.34 82 LEU A O 1
ATOM 668 N N . GLU A 1 83 ? 42.223 -18.739 -76.951 1.00 33.91 83 GLU A N 1
ATOM 669 C CA . GLU A 1 83 ? 42.055 -19.734 -75.876 1.00 3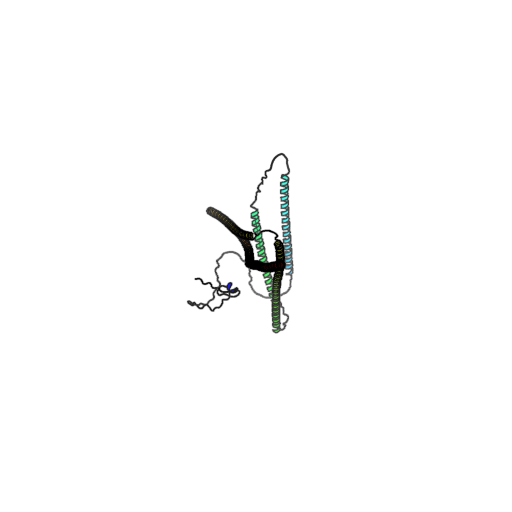3.91 83 GLU A CA 1
ATOM 670 C C . GLU A 1 83 ? 42.000 -19.053 -74.489 1.00 33.91 83 GLU A C 1
ATOM 672 O O . GLU A 1 83 ? 42.666 -18.048 -74.239 1.00 33.91 83 GLU A O 1
ATOM 677 N N . GLY A 1 84 ? 41.243 -19.635 -73.555 1.00 43.31 84 GLY A N 1
ATOM 678 C CA . GLY A 1 84 ? 41.251 -19.257 -72.144 1.00 43.31 84 GLY A CA 1
ATOM 679 C C . GLY A 1 84 ? 42.308 -20.030 -71.359 1.00 43.31 84 GLY A C 1
ATOM 680 O O . GLY A 1 84 ? 42.214 -21.245 -71.282 1.00 43.31 84 GLY A O 1
ATOM 681 N N . HIS A 1 85 ? 43.268 -19.324 -70.752 1.00 43.50 85 HIS A N 1
ATOM 682 C CA . HIS A 1 85 ? 44.179 -19.858 -69.720 1.00 43.50 85 HIS A CA 1
ATOM 683 C C . HIS A 1 85 ? 44.609 -18.816 -68.652 1.00 43.50 85 HIS A C 1
ATOM 685 O O . HIS A 1 85 ? 45.392 -19.134 -67.765 1.00 43.50 85 HIS A O 1
ATOM 691 N N . GLY A 1 86 ? 44.092 -17.577 -68.671 1.00 44.25 86 GLY A N 1
ATOM 692 C CA . GLY A 1 86 ? 44.602 -16.487 -67.812 1.00 44.25 86 GLY A CA 1
ATOM 693 C C . GLY A 1 86 ? 43.976 -16.342 -66.414 1.00 44.25 86 GLY A C 1
ATOM 694 O O . GLY A 1 86 ? 44.537 -15.655 -65.562 1.00 44.25 86 GLY A O 1
ATOM 695 N N . ALA A 1 87 ? 42.820 -16.960 -66.150 1.00 49.62 87 ALA A N 1
ATOM 696 C CA . ALA A 1 87 ? 42.106 -16.761 -64.882 1.00 49.62 87 ALA A CA 1
ATOM 697 C C . ALA A 1 87 ? 42.622 -17.670 -63.750 1.00 49.62 87 ALA A C 1
ATOM 699 O O . ALA A 1 87 ? 42.725 -17.229 -62.611 1.00 49.62 87 ALA A O 1
ATOM 700 N N . SER A 1 88 ? 43.015 -18.912 -64.059 1.00 53.78 88 SER A N 1
ATOM 701 C CA . SER A 1 88 ? 43.442 -19.883 -63.037 1.00 53.78 88 SER A CA 1
ATOM 702 C C . SER A 1 88 ? 44.804 -19.549 -62.415 1.00 53.78 88 SER A C 1
ATOM 704 O O . SER A 1 88 ? 44.996 -19.789 -61.228 1.00 53.78 88 SER A O 1
ATOM 706 N N . GLN A 1 89 ? 45.735 -18.965 -63.183 1.00 57.31 89 GLN A N 1
ATOM 707 C CA . GLN A 1 89 ? 47.062 -18.588 -62.672 1.00 57.31 89 GLN A CA 1
ATOM 708 C C . GLN A 1 89 ? 47.004 -17.405 -61.699 1.00 57.31 89 GLN A C 1
ATOM 710 O O . GLN A 1 89 ? 47.727 -17.399 -60.710 1.00 57.31 89 GLN A O 1
ATOM 715 N N . ASN A 1 90 ? 46.121 -16.429 -61.936 1.00 60.91 90 ASN A N 1
ATOM 716 C CA . ASN A 1 90 ? 45.970 -15.279 -61.040 1.00 60.91 90 ASN A CA 1
ATOM 717 C C . ASN A 1 90 ? 45.342 -15.667 -59.695 1.00 60.91 90 ASN A C 1
ATOM 719 O O . ASN A 1 90 ? 45.724 -15.119 -58.667 1.00 60.91 90 ASN A O 1
ATOM 723 N N . VAL A 1 91 ? 44.416 -16.632 -59.692 1.00 68.00 91 VAL A N 1
ATOM 724 C CA . VAL A 1 91 ? 43.794 -17.137 -58.459 1.00 68.00 91 VAL A CA 1
ATOM 725 C C . VAL A 1 91 ? 44.790 -17.962 -57.640 1.00 68.00 91 VAL A C 1
ATOM 727 O O . VAL A 1 91 ? 44.906 -17.734 -56.442 1.00 68.00 91 VAL A O 1
ATOM 730 N N . GLN A 1 92 ? 45.569 -18.841 -58.280 1.00 70.12 92 GLN A N 1
ATOM 731 C CA . GLN A 1 92 ? 46.615 -19.622 -57.601 1.00 70.12 92 GLN A CA 1
ATOM 732 C C . GLN A 1 92 ? 47.747 -18.740 -57.053 1.00 70.12 92 GLN A C 1
ATOM 734 O O . GLN A 1 92 ? 48.197 -18.945 -55.932 1.00 70.12 92 GLN A O 1
ATOM 739 N N . HIS A 1 93 ? 48.163 -17.714 -57.798 1.00 74.94 93 HIS A N 1
ATOM 740 C CA . HIS A 1 93 ? 49.173 -16.758 -57.337 1.00 74.94 93 HIS A CA 1
ATOM 741 C C . HIS A 1 93 ? 48.674 -15.903 -56.162 1.00 74.94 93 HIS A C 1
ATOM 743 O O . HIS A 1 93 ? 49.424 -15.610 -55.232 1.00 74.94 93 HIS A O 1
ATOM 749 N N . LEU A 1 94 ? 47.399 -15.500 -56.182 1.00 75.12 94 LEU A N 1
ATOM 750 C CA . LEU A 1 94 ? 46.804 -14.766 -55.067 1.00 75.12 94 LEU A CA 1
ATOM 751 C C . LEU A 1 94 ? 46.666 -15.655 -53.823 1.00 75.12 94 LEU A C 1
ATOM 753 O O . LEU A 1 94 ? 46.900 -15.186 -52.713 1.00 75.12 94 LEU A O 1
ATOM 757 N N . GLU A 1 95 ? 46.341 -16.936 -53.999 1.00 83.19 95 GLU A N 1
ATOM 758 C CA . GLU A 1 95 ? 46.300 -17.920 -52.916 1.00 83.19 95 GLU A CA 1
ATOM 759 C C . GLU A 1 95 ? 47.692 -18.157 -52.305 1.00 83.19 95 GLU A C 1
ATOM 761 O O . GLU A 1 95 ? 47.823 -18.146 -51.081 1.00 83.19 95 GLU A O 1
ATOM 766 N N . GLU A 1 96 ? 48.742 -18.271 -53.125 1.00 87.25 96 GLU A N 1
ATOM 767 C CA . GLU A 1 96 ? 50.130 -18.367 -52.650 1.00 87.25 96 GLU A CA 1
ATOM 768 C C . GLU A 1 96 ? 50.567 -17.117 -51.877 1.00 87.25 96 GLU A C 1
ATOM 770 O O . GLU A 1 96 ? 51.167 -17.243 -50.810 1.00 87.25 96 GLU A O 1
ATOM 775 N N . GLU A 1 97 ? 50.230 -15.912 -52.345 1.00 82.31 97 GLU A N 1
ATOM 776 C CA . GLU A 1 97 ? 50.566 -14.673 -51.632 1.00 82.31 97 GLU A CA 1
ATOM 777 C C . GLU A 1 97 ? 49.779 -14.521 -50.321 1.00 82.31 97 GLU A C 1
ATOM 779 O O . GLU A 1 97 ? 50.346 -14.087 -49.317 1.00 82.31 97 GLU A O 1
ATOM 784 N N . VAL A 1 98 ? 48.510 -14.941 -50.273 1.00 84.12 98 VAL A N 1
ATOM 785 C CA . VAL A 1 98 ? 47.718 -14.963 -49.030 1.00 84.12 98 VAL A CA 1
ATOM 786 C C . VAL A 1 98 ? 48.280 -15.988 -48.044 1.00 84.12 98 VAL A C 1
ATOM 788 O O . VAL A 1 98 ? 48.426 -15.683 -46.858 1.00 84.12 98 VAL A O 1
ATOM 791 N N . GLN A 1 99 ? 48.663 -17.178 -48.510 1.00 85.88 99 GLN A N 1
ATOM 792 C CA . GLN A 1 99 ? 49.298 -18.193 -47.667 1.00 85.88 99 GLN A CA 1
ATOM 793 C C . GLN A 1 99 ? 50.682 -17.745 -47.176 1.00 85.88 99 GLN A C 1
ATOM 795 O O . GLN A 1 99 ? 51.023 -17.967 -46.011 1.00 85.88 99 GLN A O 1
ATOM 800 N N . ARG A 1 100 ? 51.460 -17.058 -48.021 1.00 88.81 100 ARG A N 1
ATOM 801 C CA . ARG A 1 100 ? 52.769 -16.483 -47.680 1.00 88.81 100 ARG A CA 1
ATOM 802 C C . ARG A 1 100 ? 52.642 -15.358 -46.660 1.00 88.81 100 ARG A C 1
ATOM 804 O O . ARG A 1 100 ? 53.414 -15.314 -45.701 1.00 88.81 100 ARG A O 1
ATOM 811 N N . LEU A 1 101 ? 51.649 -14.487 -46.827 1.00 86.25 101 LEU A N 1
ATOM 812 C CA . LEU A 1 101 ? 51.348 -13.413 -45.885 1.00 86.25 101 LEU A CA 1
ATOM 813 C C . LEU A 1 101 ? 50.858 -13.973 -44.544 1.00 86.25 101 LEU A C 1
ATOM 815 O O . LEU A 1 101 ? 51.336 -13.546 -43.496 1.00 86.25 101 LEU A O 1
ATOM 819 N N . SER A 1 102 ? 49.987 -14.984 -44.566 1.00 84.81 102 SER A N 1
ATOM 820 C CA . SER A 1 102 ? 49.517 -15.678 -43.362 1.00 84.81 102 SER A CA 1
ATOM 821 C C . SER A 1 102 ? 50.674 -16.332 -42.594 1.00 84.81 102 SER A C 1
ATOM 823 O O . SER A 1 102 ? 50.814 -16.122 -41.388 1.00 84.81 102 SER A O 1
ATOM 825 N N . HIS A 1 103 ? 51.581 -17.024 -43.294 1.00 90.25 103 HIS A N 1
ATOM 826 C CA . HIS A 1 103 ? 52.798 -17.572 -42.688 1.00 90.25 103 HIS A CA 1
ATOM 827 C C . HIS A 1 103 ? 53.692 -16.487 -42.082 1.00 90.25 103 HIS A C 1
ATOM 829 O O . HIS A 1 103 ? 54.268 -16.688 -41.014 1.00 90.25 103 HIS A O 1
ATOM 835 N N . MET A 1 104 ? 53.817 -15.333 -42.740 1.00 84.94 104 MET A N 1
ATOM 836 C CA . MET A 1 104 ? 54.644 -14.231 -42.254 1.00 84.94 104 MET A CA 1
ATOM 837 C C . MET A 1 104 ? 54.069 -13.593 -40.989 1.00 84.94 104 MET A C 1
ATOM 839 O O . MET A 1 104 ? 54.826 -13.308 -40.063 1.00 84.94 104 MET A O 1
ATOM 843 N N . VAL A 1 105 ? 52.747 -13.429 -40.917 1.00 87.19 105 VAL A N 1
ATOM 844 C CA . VAL A 1 105 ? 52.057 -12.922 -39.723 1.00 87.19 105 VAL A CA 1
ATOM 845 C C . VAL A 1 105 ? 52.198 -13.899 -38.561 1.00 87.19 105 VAL A C 1
ATOM 847 O O . VAL A 1 105 ? 52.576 -13.479 -37.471 1.00 87.19 105 VAL A O 1
ATOM 850 N N . LEU A 1 106 ? 51.994 -15.200 -38.792 1.00 87.62 106 LEU A N 1
ATOM 851 C CA . LEU A 1 106 ? 52.187 -16.223 -37.758 1.00 87.62 106 LEU A CA 1
ATOM 852 C C . LEU A 1 106 ? 53.635 -16.257 -37.251 1.00 87.62 106 LEU A C 1
ATOM 854 O O . LEU A 1 106 ? 53.874 -16.375 -36.051 1.00 87.62 106 LEU A O 1
ATOM 858 N N . ASN A 1 107 ? 54.611 -16.088 -38.144 1.00 88.25 107 ASN A N 1
ATOM 859 C CA . ASN A 1 107 ? 56.024 -16.030 -37.776 1.00 88.25 107 ASN A CA 1
ATOM 860 C C . ASN A 1 107 ? 56.360 -14.740 -37.004 1.00 88.25 107 ASN A C 1
ATOM 862 O O . ASN A 1 107 ? 57.095 -14.768 -36.018 1.00 88.25 107 ASN A O 1
ATOM 866 N N . MET A 1 108 ? 55.777 -13.603 -37.392 1.00 82.62 108 MET A N 1
ATOM 867 C CA . MET A 1 108 ? 55.943 -12.345 -36.664 1.00 82.62 108 MET A CA 1
ATOM 868 C C . MET A 1 108 ? 55.302 -12.404 -35.273 1.00 82.62 108 MET A C 1
ATOM 870 O O . MET A 1 108 ? 55.924 -11.979 -34.301 1.00 82.62 108 MET A O 1
ATOM 874 N N . GLN A 1 109 ? 54.120 -13.012 -35.155 1.00 77.38 109 GLN A N 1
ATOM 875 C CA . GLN A 1 109 ? 53.443 -13.238 -33.882 1.00 77.38 109 GLN A CA 1
ATOM 876 C C . GLN A 1 109 ? 54.259 -14.171 -32.976 1.00 77.38 109 GLN A C 1
ATOM 878 O O . GLN A 1 109 ? 54.478 -13.840 -31.814 1.00 77.38 109 GLN A O 1
ATOM 883 N N . ALA A 1 110 ? 54.809 -15.266 -33.515 1.00 82.69 110 ALA A N 1
ATOM 884 C CA . ALA A 1 110 ? 55.689 -16.167 -32.770 1.00 82.69 110 ALA A CA 1
ATOM 885 C C . ALA A 1 110 ? 56.956 -15.459 -32.261 1.00 82.69 110 ALA A C 1
ATOM 887 O O . ALA A 1 110 ? 57.321 -15.615 -31.098 1.00 82.69 110 ALA A O 1
ATOM 888 N N . ARG A 1 111 ? 57.596 -14.622 -33.090 1.00 86.94 111 ARG A N 1
ATOM 889 C CA . ARG A 1 111 ? 58.776 -13.835 -32.683 1.00 86.94 111 ARG A CA 1
ATOM 890 C C . ARG A 1 111 ? 58.446 -12.780 -31.627 1.00 86.94 111 ARG A C 1
ATOM 892 O O . ARG A 1 111 ? 59.264 -12.542 -30.744 1.00 86.94 111 ARG A O 1
ATOM 899 N N . MET A 1 112 ? 57.268 -12.159 -31.690 1.00 79.56 112 MET A N 1
ATOM 900 C CA . MET A 1 112 ? 56.812 -11.220 -30.658 1.00 79.56 112 MET A CA 1
ATOM 901 C C . MET A 1 112 ? 56.547 -11.920 -29.323 1.00 79.56 112 MET A C 1
ATOM 903 O O . MET A 1 112 ? 56.943 -11.404 -28.278 1.00 79.56 112 MET A O 1
ATOM 907 N N . THR A 1 113 ? 55.916 -13.096 -29.344 1.00 80.81 113 THR A N 1
ATOM 908 C CA . THR A 1 113 ? 55.680 -13.891 -28.133 1.00 80.81 113 THR A CA 1
ATOM 909 C C . THR A 1 113 ? 56.992 -14.381 -27.525 1.00 80.81 113 THR A C 1
ATOM 911 O O . THR A 1 113 ? 57.176 -14.243 -26.318 1.00 80.81 113 THR A O 1
ATOM 914 N N . ASP A 1 114 ? 57.928 -14.861 -28.348 1.00 86.00 114 ASP A N 1
ATOM 915 C CA . ASP A 1 114 ? 59.254 -15.295 -27.898 1.00 86.00 114 ASP A CA 1
ATOM 916 C C . ASP A 1 114 ? 60.039 -14.132 -27.265 1.00 86.00 114 ASP A C 1
ATOM 918 O O . ASP A 1 114 ? 60.539 -14.237 -26.144 1.00 86.00 114 ASP A O 1
ATOM 922 N N . MET A 1 115 ? 60.044 -12.961 -27.910 1.00 80.19 115 MET A N 1
ATOM 923 C CA . MET A 1 115 ? 60.677 -11.751 -27.375 1.00 80.19 115 MET A CA 1
ATOM 924 C C . MET A 1 115 ? 60.043 -11.287 -26.055 1.00 80.19 115 MET A C 1
ATOM 926 O O . MET A 1 115 ? 60.761 -10.899 -25.137 1.00 80.19 115 MET A O 1
ATOM 930 N N . SER A 1 116 ? 58.716 -11.370 -25.924 1.00 79.31 116 SER A N 1
ATOM 931 C CA . SER A 1 116 ? 58.014 -11.059 -24.672 1.00 79.31 116 SER A CA 1
ATOM 932 C C . SER A 1 116 ? 58.380 -12.034 -23.549 1.00 79.31 116 SER A C 1
ATOM 934 O O . SER A 1 116 ? 58.628 -11.603 -22.421 1.00 79.31 116 SER A O 1
ATOM 936 N N . SER A 1 117 ? 58.481 -13.336 -23.843 1.00 75.81 117 SER A N 1
ATOM 937 C CA . SER A 1 117 ? 58.930 -14.318 -22.852 1.00 75.81 117 SER A CA 1
ATOM 938 C C . SER A 1 117 ? 60.392 -14.129 -22.449 1.00 75.81 117 SER A C 1
ATOM 940 O O . SER A 1 117 ? 60.694 -14.240 -21.263 1.00 75.81 117 SER A O 1
ATOM 942 N N . ASN A 1 118 ? 61.268 -13.770 -23.394 1.00 82.69 118 ASN A N 1
ATOM 943 C CA . ASN A 1 118 ? 62.679 -13.491 -23.124 1.00 82.69 118 ASN A CA 1
ATOM 944 C C . ASN A 1 118 ? 62.843 -12.247 -22.242 1.00 82.69 118 ASN A C 1
ATOM 946 O O . ASN A 1 118 ? 63.502 -12.329 -21.215 1.00 82.69 118 ASN A O 1
ATOM 950 N N . LEU A 1 119 ? 62.138 -11.147 -22.540 1.00 76.44 119 LEU A N 1
ATOM 951 C CA . LEU A 1 119 ? 62.122 -9.955 -21.679 1.00 76.44 119 LEU A CA 1
ATOM 952 C C . LEU A 1 119 ? 61.663 -10.277 -20.253 1.00 76.44 119 LEU A C 1
ATOM 954 O O . LEU A 1 119 ? 62.200 -9.740 -19.287 1.00 76.44 119 LEU A O 1
ATOM 958 N N . ARG A 1 120 ? 60.675 -11.167 -20.102 1.00 81.88 120 ARG A N 1
ATOM 959 C CA . ARG A 1 120 ? 60.179 -11.570 -18.783 1.00 81.88 120 ARG A CA 1
ATOM 960 C C . ARG A 1 120 ? 61.197 -12.414 -18.016 1.00 81.88 120 ARG A C 1
ATOM 962 O O . ARG A 1 120 ? 61.304 -12.263 -16.801 1.00 81.88 120 ARG A O 1
ATOM 969 N N . LEU A 1 121 ? 61.921 -13.293 -18.711 1.00 78.00 121 LEU A N 1
ATOM 970 C CA . LEU A 1 121 ? 63.002 -14.086 -18.130 1.00 78.00 121 LEU A CA 1
ATOM 971 C C . LEU A 1 121 ? 64.197 -13.205 -17.749 1.00 78.00 121 LEU A C 1
ATOM 973 O O . LEU A 1 121 ? 64.679 -13.344 -16.630 1.00 78.00 121 LEU A O 1
ATOM 977 N N . ASP A 1 122 ? 64.591 -12.255 -18.600 1.00 76.31 122 ASP A N 1
ATOM 978 C CA . ASP A 1 122 ? 65.678 -11.307 -18.329 1.00 76.31 122 ASP A CA 1
ATOM 979 C C . ASP A 1 122 ? 65.363 -10.438 -17.103 1.00 76.31 122 ASP A C 1
ATOM 981 O O . ASP A 1 122 ? 66.177 -10.328 -16.187 1.00 76.31 122 ASP A O 1
ATOM 985 N N . LEU A 1 123 ? 64.141 -9.896 -17.015 1.00 75.44 123 LEU A N 1
ATOM 986 C CA . LEU A 1 123 ? 63.716 -9.083 -15.871 1.00 75.44 123 LEU A CA 1
ATOM 987 C C . LEU A 1 123 ? 63.671 -9.900 -14.568 1.00 75.44 123 LEU A C 1
ATOM 989 O O . LEU A 1 123 ? 64.039 -9.413 -13.497 1.00 75.44 123 LEU A O 1
ATOM 993 N N . GLN A 1 124 ? 63.220 -11.155 -14.651 1.00 79.06 124 GLN A N 1
ATOM 994 C CA . GLN A 1 124 ? 63.179 -12.067 -13.510 1.00 79.06 124 GLN A CA 1
ATOM 995 C C . GLN A 1 124 ? 64.592 -12.481 -13.070 1.00 79.06 124 GLN A C 1
ATOM 997 O O . GLN A 1 124 ? 64.862 -12.587 -11.870 1.00 79.06 124 GLN A O 1
ATOM 1002 N N . GLU A 1 125 ? 65.499 -12.709 -14.019 1.00 81.31 125 GLU A N 1
ATOM 1003 C CA . GLU A 1 125 ? 66.885 -13.066 -13.742 1.00 81.31 125 GLU A CA 1
ATOM 1004 C C . GLU A 1 125 ? 67.656 -11.888 -13.132 1.00 81.31 125 GLU A C 1
ATOM 1006 O O . GLU A 1 125 ? 68.383 -12.085 -12.155 1.00 81.31 125 GLU A O 1
ATOM 1011 N N . ASP A 1 126 ? 67.437 -10.664 -13.614 1.00 76.81 126 ASP A N 1
ATOM 1012 C CA . ASP A 1 126 ? 68.039 -9.454 -13.051 1.00 76.81 126 ASP A CA 1
ATOM 1013 C C . ASP A 1 126 ? 67.511 -9.146 -11.647 1.00 76.81 126 ASP A C 1
ATOM 1015 O O . ASP A 1 126 ? 68.303 -8.867 -10.743 1.00 76.81 126 ASP A O 1
ATOM 1019 N N . ALA A 1 127 ? 66.206 -9.302 -11.402 1.00 72.50 127 ALA A N 1
ATOM 1020 C CA . ALA A 1 127 ? 65.643 -9.190 -10.056 1.00 72.50 127 ALA A CA 1
ATOM 1021 C C . ALA A 1 127 ? 66.234 -10.245 -9.101 1.00 72.50 127 ALA A C 1
ATOM 1023 O O . ALA A 1 127 ? 66.587 -9.936 -7.959 1.00 72.50 127 ALA A O 1
ATOM 1024 N N . SER A 1 128 ? 66.416 -11.481 -9.578 1.00 71.94 128 SER A N 1
ATOM 1025 C CA . SER A 1 128 ? 67.046 -12.565 -8.817 1.00 71.94 128 SER A CA 1
ATOM 1026 C C . SER A 1 128 ? 68.525 -12.282 -8.523 1.00 71.94 128 SER A C 1
ATOM 1028 O O . SER A 1 128 ? 68.976 -12.460 -7.389 1.00 71.94 128 SER A O 1
ATOM 1030 N N . LYS A 1 129 ? 69.294 -11.784 -9.500 1.00 76.19 129 LYS A N 1
ATOM 1031 C CA . LYS A 1 129 ? 70.702 -11.387 -9.316 1.00 76.19 129 LYS A CA 1
ATOM 1032 C C . LYS A 1 129 ? 70.836 -10.221 -8.339 1.00 76.19 129 LYS A C 1
ATOM 1034 O O . LYS A 1 129 ? 71.737 -10.234 -7.497 1.00 76.19 129 LYS A O 1
ATOM 1039 N N . MET A 1 130 ? 69.924 -9.253 -8.391 1.00 70.56 130 MET A N 1
ATOM 1040 C CA . MET A 1 130 ? 69.895 -8.117 -7.469 1.00 70.56 130 MET A CA 1
ATOM 1041 C C . MET A 1 130 ? 69.586 -8.568 -6.034 1.00 70.56 130 MET A C 1
ATOM 1043 O O . MET A 1 130 ? 70.271 -8.159 -5.095 1.00 70.56 130 MET A O 1
ATOM 1047 N N . LEU A 1 131 ? 68.639 -9.498 -5.866 1.00 70.19 131 LEU A N 1
ATOM 1048 C CA . LEU A 1 131 ? 68.295 -10.090 -4.571 1.00 70.19 131 LEU A CA 1
ATOM 1049 C C . LEU A 1 131 ? 69.456 -10.913 -3.985 1.00 70.19 131 LEU A C 1
ATOM 1051 O O . LEU A 1 131 ? 69.777 -10.781 -2.805 1.00 70.19 131 LEU A O 1
ATOM 1055 N N . VAL A 1 132 ? 70.132 -11.722 -4.807 1.00 72.88 132 VAL A N 1
ATOM 1056 C CA . VAL A 1 132 ? 71.319 -12.498 -4.398 1.00 72.88 132 VAL A CA 1
ATOM 1057 C C . VAL A 1 132 ? 72.492 -11.581 -4.035 1.00 72.88 132 VAL A C 1
ATOM 1059 O O . VAL A 1 132 ? 73.232 -11.879 -3.093 1.00 72.88 132 VAL A O 1
ATOM 1062 N N . THR A 1 133 ? 72.641 -10.445 -4.721 1.00 70.62 133 THR A N 1
ATOM 1063 C CA . THR A 1 133 ? 73.668 -9.435 -4.420 1.00 70.62 133 THR A CA 1
ATOM 1064 C C . THR A 1 133 ? 73.371 -8.712 -3.106 1.00 70.62 133 THR A C 1
ATOM 1066 O O . THR A 1 133 ? 74.273 -8.539 -2.287 1.00 70.62 133 THR A O 1
ATOM 1069 N N . LEU A 1 134 ? 72.112 -8.357 -2.838 1.00 66.62 134 LEU A N 1
ATOM 1070 C CA . LEU A 1 134 ? 71.705 -7.780 -1.553 1.00 66.62 134 LEU A CA 1
ATOM 1071 C C . LEU A 1 134 ? 71.891 -8.784 -0.408 1.00 66.62 134 LEU A C 1
ATOM 1073 O O . LEU A 1 134 ? 72.512 -8.457 0.599 1.00 66.62 134 LEU A O 1
ATOM 1077 N N . LEU A 1 135 ? 71.458 -10.035 -0.579 1.00 65.62 135 LEU A N 1
ATOM 1078 C CA . LEU A 1 135 ? 71.597 -11.083 0.440 1.00 65.62 135 LEU A CA 1
ATOM 1079 C C . LEU A 1 135 ? 73.060 -11.483 0.700 1.00 65.62 135 LEU A C 1
ATOM 1081 O O . LEU A 1 135 ? 73.412 -11.788 1.841 1.00 65.62 135 LEU A O 1
ATOM 1085 N N . SER A 1 136 ? 73.927 -11.442 -0.318 1.00 52.25 136 SER A N 1
ATOM 1086 C CA . SER A 1 136 ? 75.367 -11.706 -0.153 1.00 52.25 136 SER A CA 1
ATOM 1087 C C . SER A 1 136 ? 76.099 -10.576 0.576 1.00 52.25 136 SER A C 1
ATOM 1089 O O . SER A 1 136 ? 77.075 -10.849 1.271 1.00 52.25 136 SER A O 1
ATOM 1091 N N . ASN A 1 137 ? 75.609 -9.332 0.498 1.00 52.50 137 ASN A N 1
ATOM 1092 C CA . ASN A 1 137 ? 76.172 -8.193 1.236 1.00 52.50 137 ASN A CA 1
ATOM 1093 C C . ASN A 1 137 ? 75.822 -8.191 2.738 1.00 52.50 137 ASN A C 1
ATOM 1095 O O . ASN A 1 137 ? 76.483 -7.503 3.512 1.00 52.50 137 ASN A O 1
ATOM 1099 N N . TYR A 1 138 ? 74.840 -8.986 3.182 1.00 49.53 138 TYR A N 1
ATOM 1100 C CA . TYR A 1 138 ? 74.447 -9.072 4.598 1.00 49.53 138 TYR A CA 1
ATOM 1101 C C . TYR A 1 138 ? 75.079 -10.241 5.375 1.00 49.53 138 TYR A C 1
ATOM 1103 O O . TYR A 1 138 ? 74.788 -10.419 6.562 1.00 49.53 138 TYR A O 1
ATOM 1111 N N . ARG A 1 139 ? 75.979 -11.033 4.771 1.00 44.16 139 ARG A N 1
ATOM 1112 C CA . ARG A 1 139 ? 76.608 -12.175 5.459 1.00 44.16 139 ARG A CA 1
ATOM 1113 C C . ARG A 1 139 ? 78.020 -11.860 5.996 1.00 44.16 139 ARG A C 1
ATOM 1115 O O . ARG A 1 139 ? 79.012 -12.291 5.423 1.00 44.16 139 ARG A O 1
ATOM 1122 N N . GLN A 1 140 ? 78.019 -11.258 7.203 1.00 35.19 140 GLN A N 1
ATOM 1123 C CA . GLN A 1 140 ? 79.028 -11.300 8.306 1.00 35.19 140 GLN A CA 1
ATOM 1124 C C . GLN A 1 140 ? 80.178 -10.237 8.302 1.00 35.19 140 GLN A C 1
ATOM 1126 O O . GLN A 1 140 ? 80.626 -9.899 7.212 1.00 35.19 140 GLN A O 1
ATOM 1131 N N . PRO A 1 141 ? 80.714 -9.732 9.467 1.00 44.16 141 PRO A N 1
ATOM 1132 C CA . PRO A 1 141 ? 80.720 -10.362 10.800 1.00 44.16 141 PRO A CA 1
ATOM 1133 C C . PRO A 1 141 ? 80.461 -9.532 12.091 1.00 44.16 141 PRO A C 1
ATOM 1135 O O . PRO A 1 141 ? 80.812 -8.370 12.225 1.00 44.16 141 PRO A O 1
ATOM 1138 N N . VAL A 1 142 ? 79.885 -10.241 13.076 1.00 35.34 142 VAL A N 1
ATOM 1139 C CA . VAL A 1 142 ? 80.291 -10.394 14.499 1.00 35.34 142 VAL A CA 1
ATOM 1140 C C . VAL A 1 142 ? 80.972 -9.196 15.197 1.00 35.34 142 VAL A C 1
ATOM 1142 O O . VAL A 1 142 ? 82.159 -8.972 15.003 1.00 35.34 142 VAL A O 1
ATOM 1145 N N . SER A 1 143 ? 80.293 -8.550 16.158 1.00 34.72 143 SER A N 1
ATOM 1146 C CA . SER A 1 143 ? 80.499 -8.730 17.618 1.00 34.72 143 SER A CA 1
ATOM 1147 C C . SER A 1 143 ? 80.049 -7.517 18.452 1.00 34.72 143 SER A C 1
ATOM 1149 O O . SER A 1 143 ? 80.336 -6.377 18.114 1.00 34.72 143 SER A O 1
ATOM 1151 N N . ALA A 1 144 ? 79.498 -7.833 19.629 1.00 33.03 144 ALA A N 1
ATOM 1152 C CA . ALA A 1 144 ? 79.479 -7.046 20.867 1.00 33.03 144 ALA A CA 1
ATOM 1153 C C . ALA A 1 144 ? 78.434 -5.915 21.071 1.00 33.03 144 ALA A C 1
ATOM 1155 O O . ALA A 1 144 ? 78.651 -4.756 20.749 1.00 33.03 144 ALA A O 1
ATOM 1156 N N . ARG A 1 145 ? 77.440 -6.280 21.902 1.00 39.28 145 ARG A N 1
ATOM 1157 C CA . ARG A 1 145 ? 77.081 -5.612 23.174 1.00 39.28 145 ARG A CA 1
ATOM 1158 C C . ARG A 1 145 ? 76.098 -4.424 23.129 1.00 39.28 145 ARG A C 1
ATOM 1160 O O . ARG A 1 145 ? 76.495 -3.289 22.934 1.00 39.28 145 ARG A O 1
ATOM 1167 N N . GLY A 1 146 ? 74.880 -4.702 23.607 1.00 33.06 146 GLY A N 1
ATOM 1168 C CA . GLY A 1 146 ? 74.229 -3.881 24.637 1.00 33.06 146 GLY A CA 1
ATOM 1169 C C . GLY A 1 146 ? 73.078 -2.965 24.209 1.00 33.06 146 GLY A C 1
ATOM 1170 O O . GLY A 1 146 ? 73.290 -2.011 23.480 1.00 33.06 146 GLY A O 1
ATOM 1171 N N . ALA A 1 147 ? 71.927 -3.222 24.837 1.00 34.31 147 ALA A N 1
ATOM 1172 C CA . ALA A 1 147 ? 70.872 -2.283 25.230 1.00 34.31 147 ALA A CA 1
ATOM 1173 C C . ALA A 1 147 ? 69.944 -1.661 24.163 1.00 34.31 147 ALA A C 1
ATOM 1175 O O . ALA A 1 147 ? 70.326 -0.815 23.369 1.00 34.31 147 ALA A O 1
ATOM 1176 N N . GLU A 1 148 ? 68.678 -2.059 24.321 1.00 35.91 148 GLU A N 1
ATOM 1177 C CA . GLU A 1 148 ? 67.452 -1.249 24.319 1.00 35.91 148 GLU A CA 1
ATOM 1178 C C . GLU A 1 148 ? 66.948 -0.544 23.048 1.00 35.91 148 GLU A C 1
ATOM 1180 O O . GLU A 1 148 ? 67.639 0.072 22.247 1.00 35.91 148 GLU A O 1
ATOM 1185 N N . THR A 1 149 ? 65.636 -0.708 22.912 1.00 45.78 149 THR A N 1
ATOM 1186 C CA . THR A 1 149 ? 64.717 -0.416 21.818 1.00 45.78 149 THR A CA 1
ATOM 1187 C C . THR A 1 149 ? 64.629 1.055 21.429 1.00 45.78 149 THR A C 1
ATOM 1189 O O . THR A 1 149 ? 64.142 1.861 22.214 1.00 45.78 149 THR A O 1
ATOM 1192 N N . HIS A 1 150 ? 64.902 1.353 20.155 1.00 35.16 150 HIS A N 1
ATOM 1193 C CA . HIS A 1 150 ? 64.277 2.465 19.436 1.00 35.16 150 HIS A CA 1
ATOM 1194 C C . HIS A 1 150 ? 63.968 2.048 17.993 1.00 35.16 150 HIS A C 1
ATOM 1196 O O . HIS A 1 150 ? 64.860 1.821 17.179 1.00 35.16 150 HIS A O 1
ATOM 1202 N N . THR A 1 151 ? 62.679 1.936 17.677 1.00 41.16 151 THR A N 1
ATOM 1203 C CA . THR A 1 151 ? 62.175 1.815 16.308 1.00 41.16 151 THR A CA 1
ATOM 1204 C C . THR A 1 151 ? 62.319 3.164 15.607 1.00 41.16 151 THR A C 1
ATOM 1206 O O . THR A 1 151 ? 61.519 4.069 15.838 1.00 41.16 151 THR A O 1
ATOM 1209 N N . VAL A 1 152 ? 63.337 3.295 14.756 1.00 32.16 152 VAL A N 1
ATOM 1210 C CA . VAL A 1 152 ? 63.457 4.386 13.781 1.00 32.16 152 VAL A CA 1
ATOM 1211 C C . VAL A 1 152 ? 63.060 3.823 12.422 1.00 32.16 152 VAL A C 1
ATOM 1213 O O . VAL A 1 152 ? 63.787 3.038 11.818 1.00 32.16 152 VAL A O 1
ATOM 1216 N N . GLN A 1 153 ? 61.860 4.191 11.981 1.00 39.16 153 GLN A N 1
ATOM 1217 C CA . GLN A 1 153 ? 61.362 3.944 10.635 1.00 39.16 153 GLN A CA 1
ATOM 1218 C C . GLN A 1 153 ? 62.132 4.871 9.686 1.00 39.16 153 GLN A C 1
ATOM 1220 O O . GLN A 1 153 ? 62.008 6.093 9.771 1.00 39.16 153 GLN A O 1
ATOM 1225 N N . VAL A 1 154 ? 62.972 4.299 8.825 1.00 37.47 154 VAL A N 1
ATOM 1226 C CA . VAL A 1 154 ? 63.621 5.045 7.745 1.00 37.47 154 VAL A CA 1
ATOM 1227 C C . VAL A 1 154 ? 62.582 5.230 6.644 1.00 37.47 154 VAL A C 1
ATOM 1229 O O . VAL A 1 154 ? 62.062 4.254 6.109 1.00 37.47 154 VAL A O 1
ATOM 1232 N N . GLN A 1 155 ? 62.248 6.494 6.388 1.00 34.72 155 GLN A N 1
ATOM 1233 C CA . GLN A 1 155 ? 61.375 6.932 5.308 1.00 34.72 155 GLN A CA 1
ATOM 1234 C C . GLN A 1 155 ? 61.955 6.538 3.952 1.00 34.72 155 GLN A C 1
ATOM 1236 O O . GLN A 1 155 ? 63.141 6.719 3.680 1.00 34.72 155 GLN A O 1
ATOM 1241 N N . ASP A 1 156 ? 61.059 6.000 3.140 1.00 29.41 156 ASP A N 1
ATOM 1242 C CA . ASP A 1 156 ? 61.269 5.507 1.792 1.00 29.41 156 ASP A CA 1
ATOM 1243 C C . ASP A 1 156 ? 61.502 6.676 0.822 1.00 29.41 156 ASP A C 1
ATOM 1245 O O . ASP A 1 156 ? 60.788 7.685 0.848 1.00 29.41 156 ASP A O 1
ATOM 1249 N N . PHE A 1 157 ? 62.517 6.557 -0.031 1.00 31.97 157 PHE A N 1
ATOM 1250 C CA . PHE A 1 157 ? 62.791 7.518 -1.097 1.00 31.97 157 PHE A CA 1
ATOM 1251 C C . PHE A 1 157 ? 61.807 7.264 -2.247 1.00 31.97 157 PHE A C 1
ATOM 1253 O O . PHE A 1 157 ? 61.990 6.346 -3.041 1.00 31.97 157 PHE A O 1
ATOM 1260 N N . SER A 1 158 ? 60.757 8.079 -2.345 1.00 34.69 158 SER A N 1
ATOM 1261 C CA . SER A 1 158 ? 59.772 7.993 -3.429 1.00 34.69 158 SER A CA 1
ATOM 1262 C C . SER A 1 158 ? 60.321 8.583 -4.737 1.00 34.69 158 SER A C 1
ATOM 1264 O O . SER A 1 158 ? 60.456 9.801 -4.879 1.00 34.69 158 SER A O 1
ATOM 1266 N N . PHE A 1 159 ? 60.616 7.718 -5.714 1.00 43.22 159 PHE A N 1
ATOM 1267 C CA . PHE A 1 159 ? 60.778 8.069 -7.132 1.00 43.22 159 PHE A CA 1
ATOM 1268 C C . PHE A 1 159 ? 59.396 8.386 -7.742 1.00 43.22 159 PHE A C 1
ATOM 1270 O O . PHE A 1 159 ? 58.796 7.577 -8.441 1.00 43.22 159 PHE A O 1
ATOM 1277 N N . GLY A 1 160 ? 58.851 9.565 -7.442 1.00 44.03 160 GLY A N 1
ATOM 1278 C CA . GLY A 1 160 ? 57.475 9.947 -7.794 1.00 44.03 160 GLY A CA 1
ATOM 1279 C C . GLY A 1 160 ? 57.255 10.577 -9.178 1.00 44.03 160 GLY A C 1
ATOM 1280 O O . GLY A 1 160 ? 56.272 11.297 -9.330 1.00 44.03 160 GLY A O 1
ATOM 1281 N N . HIS A 1 161 ? 58.148 10.398 -10.163 1.00 50.75 161 HIS A N 1
ATOM 1282 C CA . HIS A 1 161 ? 58.022 11.094 -11.463 1.00 50.75 161 HIS A CA 1
ATOM 1283 C C . HIS A 1 161 ? 57.962 10.197 -12.714 1.00 50.75 161 HIS A C 1
ATOM 1285 O O . HIS A 1 161 ? 57.608 10.690 -13.781 1.00 50.75 161 HIS A O 1
ATOM 1291 N N . GLU A 1 162 ? 58.248 8.893 -12.614 1.00 50.22 162 GLU A N 1
ATOM 1292 C CA . GLU A 1 162 ? 58.159 7.972 -13.768 1.00 50.22 162 GLU A CA 1
ATOM 1293 C C . GLU A 1 162 ? 56.806 7.247 -13.866 1.00 50.22 162 GLU A C 1
ATOM 1295 O O . GLU A 1 162 ? 56.343 6.954 -14.968 1.00 50.22 162 GLU A O 1
ATOM 1300 N N . THR A 1 163 ? 56.117 7.014 -12.745 1.00 56.12 163 THR A N 1
ATOM 1301 C CA . THR A 1 163 ? 54.804 6.346 -12.727 1.00 56.12 163 THR A CA 1
ATOM 1302 C C . THR A 1 163 ? 53.710 7.186 -13.384 1.00 56.12 163 THR A C 1
ATOM 1304 O O . THR A 1 163 ? 52.902 6.651 -14.134 1.00 56.12 163 THR A O 1
ATOM 1307 N N . THR A 1 164 ? 53.734 8.509 -13.213 1.00 57.69 164 THR A N 1
ATOM 1308 C CA . THR A 1 164 ? 52.743 9.423 -13.806 1.00 57.69 164 THR A CA 1
ATOM 1309 C C . THR A 1 164 ? 52.847 9.520 -15.329 1.00 57.69 164 THR A C 1
ATOM 1311 O O . THR A 1 164 ? 51.826 9.660 -15.997 1.00 57.69 164 THR A O 1
ATOM 1314 N N . GLN A 1 165 ? 54.054 9.416 -15.904 1.00 63.81 165 GLN A N 1
ATOM 1315 C CA . GLN A 1 165 ? 54.216 9.347 -17.364 1.00 63.81 165 GLN A CA 1
ATOM 1316 C C . GLN A 1 165 ? 53.749 7.998 -17.922 1.00 63.81 165 GLN A C 1
ATOM 1318 O O . GLN A 1 165 ? 53.130 7.961 -18.983 1.00 63.81 165 GLN A O 1
ATOM 1323 N N . MET A 1 166 ? 54.011 6.898 -17.210 1.00 73.25 166 MET A N 1
ATOM 1324 C CA . MET A 1 166 ? 53.532 5.569 -17.599 1.00 73.25 166 MET A CA 1
ATOM 1325 C C . MET A 1 166 ? 51.997 5.490 -17.560 1.00 73.25 166 MET A C 1
ATOM 1327 O O . MET A 1 166 ? 51.403 4.920 -18.472 1.00 73.25 166 MET A O 1
ATOM 1331 N N . ASP A 1 167 ? 51.358 6.103 -16.559 1.00 77.06 167 ASP A N 1
ATOM 1332 C CA . ASP A 1 167 ? 49.896 6.156 -16.435 1.00 77.06 167 ASP A CA 1
ATOM 1333 C C . ASP A 1 167 ? 49.251 7.005 -17.543 1.00 77.06 167 ASP A C 1
ATOM 1335 O O . ASP A 1 167 ? 48.234 6.604 -18.107 1.00 77.06 167 ASP A O 1
ATOM 1339 N N . ASP A 1 168 ? 49.855 8.135 -17.932 1.00 79.12 168 ASP A N 1
ATOM 1340 C CA . ASP A 1 168 ? 49.378 8.938 -19.071 1.00 79.12 168 ASP A CA 1
ATOM 1341 C C . ASP A 1 168 ? 49.519 8.175 -20.401 1.00 79.12 168 ASP A C 1
ATOM 1343 O O . ASP A 1 168 ? 48.611 8.171 -21.234 1.00 79.12 168 ASP A O 1
ATOM 1347 N N . VAL A 1 169 ? 50.623 7.443 -20.583 1.00 80.69 169 VAL A N 1
ATOM 1348 C CA . VAL A 1 169 ? 50.805 6.554 -21.740 1.00 80.69 169 VAL A CA 1
ATOM 1349 C C . VAL A 1 169 ? 49.785 5.413 -21.720 1.00 80.69 169 VAL A C 1
ATOM 1351 O O . VAL A 1 169 ? 49.205 5.114 -22.761 1.00 80.69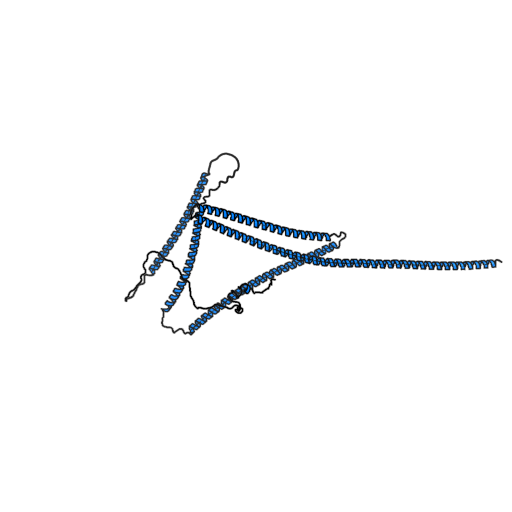 169 VAL A O 1
ATOM 1354 N N . MET A 1 170 ? 49.506 4.813 -20.561 1.00 81.50 170 MET A N 1
ATOM 1355 C CA . MET A 1 170 ? 48.509 3.749 -20.426 1.00 81.50 170 MET A CA 1
ATOM 1356 C C . MET A 1 170 ? 47.096 4.262 -20.722 1.00 81.50 170 MET A C 1
ATOM 1358 O O . MET A 1 170 ? 46.363 3.619 -21.468 1.00 81.50 170 MET A O 1
ATOM 1362 N N . ASN A 1 171 ? 46.744 5.454 -20.241 1.00 87.38 171 ASN A N 1
ATOM 1363 C CA . ASN A 1 171 ? 45.464 6.094 -20.536 1.00 87.38 171 ASN A CA 1
ATOM 1364 C C . ASN A 1 171 ? 45.326 6.444 -22.023 1.00 87.38 171 ASN A C 1
ATOM 1366 O O . ASN A 1 171 ? 44.278 6.187 -22.615 1.00 87.38 171 ASN A O 1
ATOM 1370 N N . LYS A 1 172 ? 46.385 6.961 -22.663 1.00 89.88 172 LYS A N 1
ATOM 1371 C CA . LYS A 1 172 ? 46.408 7.198 -24.118 1.00 89.88 172 LYS A CA 1
ATOM 1372 C C . LYS A 1 172 ? 46.284 5.897 -24.909 1.00 89.88 172 LYS A C 1
ATOM 1374 O O . LYS A 1 172 ? 45.601 5.880 -25.928 1.00 89.88 172 LYS A O 1
ATOM 1379 N N . ILE A 1 173 ? 46.913 4.812 -24.456 1.00 90.94 173 ILE A N 1
ATOM 1380 C CA . ILE A 1 173 ? 46.788 3.488 -25.081 1.00 90.94 173 ILE A CA 1
ATOM 1381 C C . ILE A 1 173 ? 45.354 2.973 -24.954 1.00 90.94 173 ILE A C 1
ATOM 1383 O O . ILE A 1 173 ? 44.801 2.518 -25.953 1.00 90.94 173 ILE A O 1
ATOM 1387 N N . SER A 1 174 ? 44.733 3.088 -23.780 1.00 88.44 174 SER A N 1
ATOM 1388 C CA . SER A 1 174 ? 43.326 2.720 -23.580 1.00 88.44 174 SER A CA 1
ATOM 1389 C C . SER A 1 174 ? 42.407 3.550 -24.476 1.00 88.44 174 SER A C 1
ATOM 1391 O O . SER A 1 174 ? 41.603 2.990 -25.209 1.00 88.44 174 SER A O 1
ATOM 1393 N N . GLN A 1 175 ? 42.612 4.868 -24.547 1.00 91.56 175 GLN A N 1
ATOM 1394 C CA . GLN A 1 175 ? 41.822 5.746 -25.411 1.00 91.56 175 GLN A CA 1
ATOM 1395 C C . GLN A 1 175 ? 41.973 5.410 -26.903 1.00 91.56 175 GLN A C 1
ATOM 1397 O O . GLN A 1 175 ? 40.994 5.423 -27.644 1.00 91.56 175 GLN A O 1
ATOM 1402 N N . VAL A 1 176 ? 43.190 5.103 -27.363 1.00 94.44 176 VAL A N 1
ATOM 1403 C CA . VAL A 1 176 ? 43.429 4.661 -28.748 1.00 94.44 176 VAL A CA 1
ATOM 1404 C C . VAL A 1 176 ? 42.816 3.285 -29.000 1.00 94.44 176 VAL A C 1
ATOM 1406 O O . VAL A 1 176 ? 42.338 3.035 -30.103 1.00 94.44 176 VAL A O 1
ATOM 1409 N N . THR A 1 177 ? 42.805 2.408 -27.997 1.00 93.44 177 THR A N 1
ATOM 1410 C CA . THR A 1 177 ? 42.166 1.089 -28.082 1.00 93.44 177 THR A CA 1
ATOM 1411 C C . THR A 1 177 ? 40.657 1.239 -28.250 1.00 93.44 177 THR A C 1
ATOM 1413 O O . THR A 1 177 ? 40.104 0.670 -29.188 1.00 93.44 177 THR A O 1
ATOM 1416 N N . ASP A 1 178 ? 40.022 2.087 -27.441 1.00 95.00 178 ASP A N 1
ATOM 1417 C CA . ASP A 1 178 ? 38.586 2.367 -27.519 1.00 95.00 178 ASP A CA 1
ATOM 1418 C C . ASP A 1 178 ? 38.209 3.049 -28.848 1.00 95.00 178 ASP A C 1
ATOM 1420 O O . ASP A 1 178 ? 37.211 2.697 -29.481 1.00 95.00 178 ASP A O 1
ATOM 1424 N N . ASP A 1 179 ? 39.018 4.005 -29.327 1.00 95.00 179 ASP A N 1
ATOM 1425 C CA . ASP A 1 179 ? 38.778 4.679 -30.613 1.00 95.00 179 ASP A CA 1
ATOM 1426 C C . ASP A 1 179 ? 38.968 3.721 -31.800 1.00 95.00 179 ASP A C 1
ATOM 1428 O O . ASP A 1 179 ? 38.243 3.796 -32.797 1.00 95.00 179 ASP A O 1
ATOM 1432 N N . LEU A 1 180 ? 39.918 2.786 -31.695 1.00 93.00 180 LEU A N 1
ATOM 1433 C CA . LEU A 1 180 ? 40.140 1.752 -32.701 1.00 93.00 180 LEU A CA 1
ATOM 1434 C C . LEU A 1 180 ? 39.019 0.711 -32.697 1.00 93.00 180 LEU A C 1
ATOM 1436 O O . LEU A 1 180 ? 38.575 0.315 -33.773 1.00 93.00 180 LEU A O 1
ATOM 1440 N N . GLU A 1 181 ? 38.528 0.304 -31.529 1.00 95.19 181 GLU A N 1
ATOM 1441 C CA . GLU A 1 181 ? 37.369 -0.582 -31.398 1.00 95.19 181 GLU A CA 1
ATOM 1442 C C . GLU A 1 181 ? 36.112 0.087 -31.967 1.00 95.19 181 GLU A C 1
ATOM 1444 O O . GLU A 1 181 ? 35.413 -0.495 -32.796 1.00 95.19 181 GLU A O 1
ATOM 1449 N N . SER A 1 182 ? 35.883 1.358 -31.629 1.00 96.50 182 SER A N 1
ATOM 1450 C CA . SER A 1 182 ? 34.806 2.173 -32.195 1.00 96.50 182 SER A CA 1
ATOM 1451 C C . SER A 1 182 ? 34.892 2.245 -33.724 1.00 96.50 182 SER A C 1
ATOM 1453 O O . SER A 1 182 ? 33.930 1.916 -34.423 1.00 96.50 182 SER A O 1
ATOM 1455 N N . LYS A 1 183 ? 36.065 2.580 -34.280 1.00 94.44 183 LYS A N 1
ATOM 1456 C CA . LYS A 1 183 ? 36.277 2.608 -35.736 1.00 94.44 183 LYS A CA 1
ATOM 1457 C C . LYS A 1 183 ? 36.124 1.235 -36.379 1.00 94.44 183 LYS A C 1
ATOM 1459 O O . LYS A 1 183 ? 35.521 1.148 -37.447 1.00 94.44 183 LYS A O 1
ATOM 1464 N N . SER A 1 184 ? 36.607 0.176 -35.735 1.00 95.56 184 SER A N 1
ATOM 1465 C CA . SER A 1 184 ? 36.430 -1.205 -36.188 1.00 95.56 184 SER A CA 1
ATOM 1466 C C . SER A 1 184 ? 34.947 -1.556 -36.300 1.00 95.56 184 SER A C 1
ATOM 1468 O O . SER A 1 184 ? 34.510 -2.041 -37.339 1.00 95.56 184 SER A O 1
ATOM 1470 N N . ASN A 1 185 ? 34.147 -1.206 -35.292 1.00 95.56 185 ASN A N 1
ATOM 1471 C CA . ASN A 1 185 ? 32.702 -1.428 -35.298 1.00 95.56 185 ASN A CA 1
ATOM 1472 C C . ASN A 1 185 ? 32.002 -0.628 -36.409 1.00 95.56 185 ASN A C 1
ATOM 1474 O O . ASN A 1 185 ? 31.121 -1.150 -37.091 1.00 95.56 185 ASN A O 1
ATOM 1478 N N . THR A 1 186 ? 32.415 0.624 -36.657 1.00 95.31 186 THR A N 1
ATOM 1479 C CA . THR A 1 186 ? 31.867 1.404 -37.786 1.00 95.31 186 THR A CA 1
ATOM 1480 C C . THR A 1 186 ? 32.245 0.828 -39.150 1.00 95.31 186 THR A C 1
ATOM 1482 O O . THR A 1 186 ? 31.454 0.908 -40.093 1.00 95.31 186 THR A O 1
ATOM 1485 N N . LEU A 1 187 ? 33.442 0.244 -39.269 1.00 95.38 187 LEU A N 1
ATOM 1486 C CA . LEU A 1 187 ? 33.900 -0.407 -40.490 1.00 95.38 187 LEU A CA 1
ATOM 1487 C C . LEU A 1 187 ? 33.132 -1.708 -40.735 1.00 95.38 187 LEU A C 1
ATOM 1489 O O . LEU A 1 187 ? 32.770 -1.973 -41.877 1.00 95.38 187 LEU A O 1
ATOM 1493 N N . ASP A 1 188 ? 32.841 -2.473 -39.683 1.00 95.25 188 ASP A N 1
ATOM 1494 C CA . ASP A 1 188 ? 32.044 -3.697 -39.773 1.00 95.25 188 ASP A CA 1
ATOM 1495 C C . ASP A 1 188 ? 30.589 -3.396 -40.178 1.00 95.25 188 ASP A C 1
ATOM 1497 O O . ASP A 1 188 ? 30.043 -4.040 -41.073 1.00 95.25 188 ASP A O 1
ATOM 1501 N N . ASP A 1 189 ? 29.989 -2.322 -39.645 1.00 96.38 189 ASP A N 1
ATOM 1502 C CA . ASP A 1 189 ? 28.678 -1.838 -40.106 1.00 96.38 189 ASP A CA 1
ATOM 1503 C C . ASP A 1 189 ? 28.706 -1.401 -41.583 1.00 96.38 189 ASP A C 1
ATOM 1505 O O . ASP A 1 189 ? 27.815 -1.741 -42.370 1.00 96.38 189 ASP A O 1
ATOM 1509 N N . LEU A 1 190 ? 29.742 -0.662 -41.995 1.00 96.12 190 LEU A N 1
ATOM 1510 C CA . LEU A 1 190 ? 29.933 -0.277 -43.396 1.00 96.12 190 LEU A CA 1
ATOM 1511 C C . LEU A 1 190 ? 30.093 -1.501 -44.297 1.00 96.12 190 LEU A C 1
ATOM 1513 O O . LEU A 1 190 ? 29.451 -1.560 -45.345 1.00 96.12 190 LEU A O 1
ATOM 1517 N N . LEU A 1 191 ? 30.889 -2.487 -43.887 1.00 95.56 191 LEU A N 1
ATOM 1518 C CA . LEU A 1 191 ? 31.076 -3.741 -44.608 1.00 95.56 191 LEU A CA 1
ATOM 1519 C C . LEU A 1 191 ? 29.755 -4.513 -44.713 1.00 95.56 191 LEU A C 1
ATOM 1521 O O . LEU A 1 191 ? 29.398 -4.973 -45.798 1.00 95.56 191 LEU A O 1
ATOM 1525 N N . GLY A 1 192 ? 28.974 -4.576 -43.632 1.00 95.94 192 GLY A N 1
ATOM 1526 C CA . GLY A 1 192 ? 27.635 -5.163 -43.621 1.00 95.94 192 GLY A CA 1
ATOM 1527 C C . GLY A 1 192 ? 26.677 -4.468 -44.592 1.00 95.94 192 GLY A C 1
ATOM 1528 O O . GLY A 1 192 ? 25.950 -5.130 -45.341 1.00 95.94 192 GLY A O 1
ATOM 1529 N N . ARG A 1 193 ? 26.705 -3.130 -44.654 1.00 96.25 193 ARG A N 1
ATOM 1530 C CA . ARG A 1 193 ? 25.914 -2.351 -45.622 1.00 96.25 193 ARG A CA 1
ATOM 1531 C C . ARG A 1 193 ? 26.390 -2.549 -47.058 1.00 96.25 193 ARG A C 1
ATOM 1533 O O . ARG A 1 193 ? 25.551 -2.693 -47.944 1.00 96.25 193 ARG A O 1
ATOM 1540 N N . VAL A 1 194 ? 27.699 -2.583 -47.302 1.00 95.94 194 VAL A N 1
ATOM 1541 C CA . VAL A 1 194 ? 28.273 -2.834 -48.633 1.00 95.94 194 VAL A CA 1
ATOM 1542 C C . VAL A 1 194 ? 27.902 -4.229 -49.118 1.00 95.94 194 VAL A C 1
ATOM 1544 O O . VAL A 1 194 ? 27.375 -4.341 -50.216 1.00 95.94 194 VAL A O 1
ATOM 1547 N N . ASN A 1 195 ? 28.042 -5.263 -48.288 1.00 92.38 195 ASN A N 1
ATOM 1548 C CA . ASN A 1 195 ? 27.628 -6.625 -48.635 1.00 92.38 195 ASN A CA 1
ATOM 1549 C C . ASN A 1 195 ? 26.121 -6.718 -48.912 1.00 92.38 195 ASN A C 1
ATOM 1551 O O . ASN A 1 195 ? 25.692 -7.423 -49.823 1.00 92.38 195 ASN A O 1
ATOM 1555 N N . ARG A 1 196 ? 25.291 -5.964 -48.177 1.00 94.38 196 ARG A N 1
ATOM 1556 C CA . ARG A 1 196 ? 23.851 -5.878 -48.459 1.00 94.38 196 ARG A CA 1
ATOM 1557 C C . ARG A 1 196 ? 23.564 -5.199 -49.801 1.00 94.38 196 ARG A C 1
ATOM 1559 O O . ARG A 1 196 ? 22.629 -5.602 -50.493 1.00 94.38 196 ARG A O 1
ATOM 1566 N N . HIS A 1 197 ? 24.312 -4.158 -50.165 1.00 94.06 197 HIS A N 1
ATOM 1567 C CA . HIS A 1 197 ? 24.188 -3.527 -51.480 1.00 94.06 197 HIS A CA 1
ATOM 1568 C C . HIS A 1 197 ? 24.710 -4.436 -52.592 1.00 94.06 197 HIS A C 1
ATOM 1570 O O . HIS A 1 197 ? 24.056 -4.542 -53.622 1.00 94.06 197 HIS A O 1
ATOM 1576 N N . ASP A 1 198 ? 25.817 -5.140 -52.371 1.00 90.19 198 ASP A N 1
ATOM 1577 C CA . ASP A 1 198 ? 26.388 -6.087 -53.326 1.00 90.19 198 ASP A CA 1
ATOM 1578 C C . ASP A 1 198 ? 25.427 -7.254 -53.591 1.00 90.19 198 ASP A C 1
ATOM 1580 O O . ASP A 1 198 ? 25.144 -7.571 -54.741 1.00 90.19 198 ASP A O 1
ATOM 1584 N N . GLY A 1 199 ? 24.778 -7.788 -52.548 1.00 90.56 199 GLY A N 1
ATOM 1585 C CA . GLY A 1 199 ? 23.706 -8.776 -52.697 1.00 90.56 199 GLY A CA 1
ATOM 1586 C C . GLY A 1 199 ? 22.503 -8.250 -53.490 1.00 90.56 199 GLY A C 1
ATOM 1587 O O . GLY A 1 199 ? 21.963 -8.953 -54.342 1.00 90.56 199 GLY A O 1
ATOM 1588 N N . GLN A 1 200 ? 22.103 -6.991 -53.281 1.00 90.50 200 GLN A N 1
ATOM 1589 C CA . GLN A 1 200 ? 21.049 -6.358 -54.087 1.00 90.50 200 GLN A CA 1
ATOM 1590 C C . GLN A 1 200 ? 21.474 -6.159 -55.548 1.00 90.50 200 GLN A C 1
ATOM 1592 O O . GLN A 1 200 ? 20.673 -6.396 -56.452 1.00 90.50 200 GLN A O 1
ATOM 1597 N N . ILE A 1 201 ? 22.725 -5.758 -55.793 1.00 91.19 201 ILE A N 1
ATOM 1598 C CA . ILE A 1 201 ? 23.294 -5.600 -57.136 1.00 91.19 201 ILE A CA 1
ATOM 1599 C C . ILE A 1 201 ? 23.385 -6.956 -57.831 1.00 91.19 201 ILE A C 1
ATOM 1601 O O . ILE A 1 201 ? 23.013 -7.050 -58.998 1.00 91.19 201 ILE A O 1
ATOM 1605 N N . HIS A 1 202 ? 23.802 -8.009 -57.127 1.00 87.75 202 HIS A N 1
ATOM 1606 C CA . HIS A 1 202 ? 23.846 -9.368 -57.652 1.00 87.75 202 HIS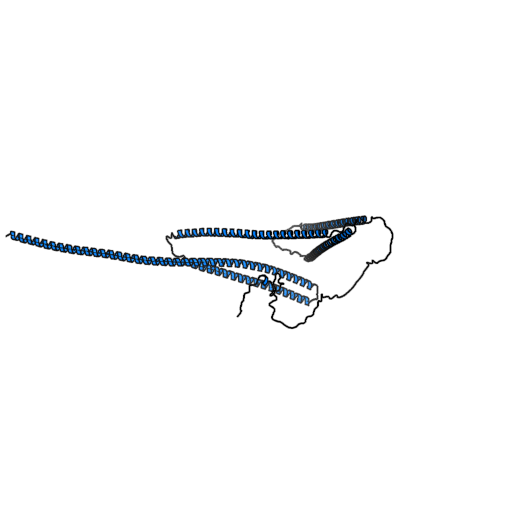 A CA 1
ATOM 1607 C C . HIS A 1 202 ? 22.451 -9.844 -58.056 1.00 87.75 202 HIS A C 1
ATOM 1609 O O . HIS A 1 202 ? 22.281 -10.329 -59.166 1.00 87.75 202 HIS A O 1
ATOM 1615 N N . LEU A 1 203 ? 21.432 -9.630 -57.218 1.00 88.69 203 LEU A N 1
ATOM 1616 C CA . LEU A 1 203 ? 20.043 -9.962 -57.557 1.00 88.69 203 LEU A CA 1
ATOM 1617 C C . LEU A 1 203 ? 19.539 -9.178 -58.780 1.00 88.69 203 LEU A C 1
ATOM 1619 O O . LEU A 1 203 ? 18.847 -9.733 -59.631 1.00 88.69 203 LEU A O 1
ATOM 1623 N N . LEU A 1 204 ? 19.908 -7.900 -58.908 1.00 85.75 204 LEU A N 1
ATOM 1624 C CA . LEU A 1 204 ? 19.611 -7.080 -60.090 1.00 85.75 204 LEU A CA 1
ATOM 1625 C C . LEU A 1 204 ? 20.339 -7.583 -61.345 1.00 85.75 204 LEU A C 1
ATOM 1627 O O . LEU A 1 204 ? 19.756 -7.628 -62.430 1.00 85.75 204 LEU A O 1
ATOM 1631 N N . MET A 1 205 ? 21.600 -7.979 -61.200 1.00 80.56 205 MET A N 1
ATOM 1632 C CA . MET A 1 205 ? 22.434 -8.499 -62.278 1.00 80.56 205 MET A CA 1
ATOM 1633 C C . MET A 1 205 ? 21.954 -9.884 -62.726 1.00 80.56 205 MET A C 1
ATOM 1635 O O . MET A 1 205 ? 21.865 -10.140 -63.923 1.00 80.56 205 MET A O 1
ATOM 1639 N N . GLU A 1 206 ? 21.544 -10.734 -61.789 1.00 82.56 206 GLU A N 1
ATOM 1640 C CA . GLU A 1 206 ? 20.927 -12.039 -62.020 1.00 82.56 206 GLU A CA 1
ATOM 1641 C C . GLU A 1 206 ? 19.543 -11.897 -62.666 1.00 82.56 206 GLU A C 1
ATOM 1643 O O . GLU A 1 206 ? 19.234 -12.606 -63.622 1.00 82.56 206 GLU A O 1
ATOM 1648 N N . ALA A 1 207 ? 18.735 -10.917 -62.249 1.00 74.00 207 ALA A N 1
ATOM 1649 C CA . ALA A 1 207 ? 17.472 -10.587 -62.910 1.00 74.00 207 ALA A CA 1
ATOM 1650 C C . ALA A 1 207 ? 17.672 -10.097 -64.359 1.00 74.00 207 ALA A C 1
ATOM 1652 O O . ALA A 1 207 ? 16.839 -10.377 -65.226 1.00 74.00 207 ALA A O 1
ATOM 1653 N N . MET A 1 208 ? 18.778 -9.403 -64.654 1.00 66.62 208 MET A N 1
ATOM 1654 C CA . MET A 1 208 ? 19.152 -9.044 -66.027 1.00 66.62 208 MET A CA 1
ATOM 1655 C C . MET A 1 208 ? 19.708 -10.232 -66.822 1.00 66.62 208 MET A C 1
ATOM 1657 O O . MET A 1 208 ? 19.384 -10.373 -68.001 1.00 66.62 208 MET A O 1
ATOM 1661 N N . HIS A 1 209 ? 20.492 -11.114 -66.201 1.00 64.31 209 HIS A N 1
ATOM 1662 C CA . HIS A 1 209 ? 21.063 -12.290 -66.864 1.00 64.31 209 HIS A CA 1
ATOM 1663 C C . HIS A 1 209 ? 19.992 -13.346 -67.185 1.00 64.31 209 HIS A C 1
ATOM 1665 O O . HIS A 1 209 ? 19.966 -13.891 -68.290 1.00 64.31 209 HIS A O 1
ATOM 1671 N N . ASN A 1 210 ? 19.025 -13.538 -66.281 1.00 58.16 210 ASN A N 1
ATOM 1672 C CA . ASN A 1 210 ? 17.839 -14.373 -66.497 1.00 58.16 210 ASN A CA 1
ATOM 1673 C C . ASN A 1 210 ? 16.899 -13.812 -67.580 1.00 58.16 210 ASN A C 1
ATOM 1675 O O . ASN A 1 210 ? 16.100 -14.558 -68.143 1.00 58.16 210 ASN A O 1
ATOM 1679 N N . ARG A 1 211 ? 17.010 -12.524 -67.940 1.00 50.34 211 ARG A N 1
ATOM 1680 C CA . ARG A 1 211 ? 16.312 -11.944 -69.102 1.00 50.34 211 ARG A CA 1
ATOM 1681 C C . ARG A 1 211 ? 17.031 -12.159 -70.436 1.00 50.34 211 ARG A C 1
ATOM 1683 O O . ARG A 1 211 ? 16.405 -11.940 -71.471 1.00 50.34 211 ARG A O 1
ATOM 1690 N N . LEU A 1 212 ? 18.297 -12.588 -70.443 1.00 47.06 212 LEU A N 1
ATOM 1691 C CA . LEU A 1 212 ? 19.097 -12.721 -71.670 1.00 47.06 212 LEU A CA 1
ATOM 1692 C C . LEU A 1 212 ? 19.260 -14.165 -72.174 1.00 47.06 212 LEU A C 1
ATOM 1694 O O . LEU A 1 212 ? 19.787 -14.368 -73.264 1.00 47.06 212 LEU A O 1
ATOM 1698 N N . SER A 1 213 ? 18.750 -15.160 -71.444 1.00 45.97 213 SER A N 1
ATOM 1699 C CA . SER A 1 213 ? 18.640 -16.545 -71.923 1.00 45.97 213 SER A CA 1
ATOM 1700 C C . SER A 1 213 ? 17.173 -16.917 -72.140 1.00 45.97 213 SER A C 1
ATOM 1702 O O . SER A 1 213 ? 16.525 -17.471 -71.260 1.00 45.97 213 SER A O 1
ATOM 1704 N N . THR A 1 214 ? 16.633 -16.609 -73.321 1.00 39.16 214 THR A N 1
ATOM 1705 C CA . THR A 1 214 ? 15.332 -17.133 -73.773 1.00 39.16 214 THR A CA 1
ATOM 1706 C C . THR A 1 214 ? 15.530 -18.221 -74.839 1.00 39.16 214 THR A C 1
ATOM 1708 O O . THR A 1 214 ? 16.019 -17.931 -75.930 1.00 39.16 214 THR A O 1
ATOM 1711 N N . PRO A 1 215 ? 15.127 -19.479 -74.566 1.00 46.78 215 PRO A N 1
ATOM 1712 C CA . PRO A 1 215 ? 14.550 -20.388 -75.560 1.00 46.78 215 PRO A CA 1
ATOM 1713 C C . PRO A 1 215 ? 13.145 -19.875 -75.983 1.00 46.78 215 PRO A C 1
ATOM 1715 O O . PRO A 1 215 ? 12.663 -18.906 -75.395 1.00 46.78 215 PRO A O 1
ATOM 1718 N N . PRO A 1 216 ? 12.489 -20.454 -77.013 1.00 48.31 216 PRO A N 1
ATOM 1719 C CA . PRO A 1 216 ? 11.434 -19.796 -77.803 1.00 48.31 216 PRO A CA 1
ATOM 1720 C C . PRO A 1 216 ? 10.184 -19.404 -76.986 1.00 48.31 216 PRO A C 1
ATOM 1722 O O . PRO A 1 216 ? 9.951 -19.966 -75.915 1.00 48.31 216 PRO A O 1
ATOM 1725 N N . PRO A 1 217 ? 9.366 -18.447 -77.476 1.00 47.41 217 PRO A N 1
ATOM 1726 C CA . PRO A 1 217 ? 8.403 -17.733 -76.646 1.00 47.41 217 PRO A CA 1
ATOM 1727 C C . PRO A 1 217 ? 7.285 -18.660 -76.162 1.00 47.41 217 PRO A C 1
ATOM 1729 O O . PRO A 1 217 ? 6.481 -19.157 -76.951 1.00 47.41 217 PRO A O 1
ATOM 1732 N N . ALA A 1 218 ? 7.218 -18.851 -74.845 1.00 53.56 218 ALA A N 1
ATOM 1733 C CA . ALA A 1 218 ? 6.014 -19.314 -74.172 1.00 53.56 218 ALA A CA 1
ATOM 1734 C C . ALA A 1 218 ? 4.920 -18.228 -74.276 1.00 53.56 218 ALA A C 1
ATOM 1736 O O . ALA A 1 218 ? 5.247 -17.036 -74.339 1.00 53.56 218 ALA A O 1
ATOM 1737 N N . PRO A 1 219 ? 3.632 -18.613 -74.334 1.00 61.16 219 PRO A N 1
ATOM 1738 C CA . PRO A 1 219 ? 2.535 -17.672 -74.524 1.00 61.16 219 PRO A CA 1
ATOM 1739 C C . PRO A 1 219 ? 2.472 -16.676 -73.355 1.00 61.16 219 PRO A C 1
ATOM 1741 O O . PRO A 1 219 ? 2.928 -16.997 -72.255 1.00 61.16 219 PRO A O 1
ATOM 1744 N N . PRO A 1 220 ? 1.932 -15.464 -73.576 1.00 55.53 220 PRO A N 1
ATOM 1745 C CA . PRO A 1 220 ? 1.905 -14.429 -72.552 1.00 55.53 220 PRO A CA 1
ATOM 1746 C C . PRO A 1 220 ? 1.171 -14.961 -71.321 1.00 55.53 220 PRO A C 1
ATOM 1748 O O . PRO A 1 220 ? 0.022 -15.391 -71.436 1.00 55.53 220 PRO A O 1
ATOM 1751 N N . ALA A 1 221 ? 1.853 -14.948 -70.168 1.00 57.62 221 ALA A N 1
ATOM 1752 C CA . ALA A 1 221 ? 1.249 -15.258 -68.878 1.00 57.62 221 ALA A CA 1
ATOM 1753 C C . ALA A 1 221 ? -0.064 -14.484 -68.779 1.00 57.62 221 ALA A C 1
ATOM 1755 O O . ALA A 1 221 ? -0.101 -13.261 -68.966 1.00 57.62 221 ALA A O 1
ATOM 1756 N N . SER A 1 222 ? -1.151 -15.226 -68.607 1.00 63.59 222 SER A N 1
ATOM 1757 C CA . SER A 1 222 ? -2.474 -14.638 -68.645 1.00 63.59 222 SER A CA 1
ATOM 1758 C C . SER A 1 222 ? -2.609 -13.678 -67.455 1.00 63.59 222 SER A C 1
ATOM 1760 O O . SER A 1 222 ? -2.072 -13.955 -66.381 1.00 63.59 222 SER A O 1
ATOM 1762 N N . PRO A 1 223 ? -3.317 -12.546 -67.590 1.00 64.31 223 PRO A N 1
ATOM 1763 C CA . PRO A 1 223 ? -3.580 -11.645 -66.463 1.00 64.31 223 PRO A CA 1
ATOM 1764 C C . PRO A 1 223 ? -4.210 -12.372 -65.257 1.00 64.31 223 PRO A C 1
ATOM 1766 O O . PRO A 1 223 ? -4.071 -11.924 -64.122 1.00 64.31 223 PRO A O 1
ATOM 1769 N N . THR A 1 224 ? -4.839 -13.528 -65.489 1.00 73.12 224 THR A N 1
ATOM 1770 C CA . THR A 1 224 ? -5.381 -14.437 -64.476 1.00 73.12 224 THR A CA 1
ATOM 1771 C C . THR A 1 224 ? -4.309 -15.029 -63.549 1.00 73.12 224 THR A C 1
ATOM 1773 O O . THR A 1 224 ? -4.544 -15.103 -62.345 1.00 73.12 224 THR A O 1
ATOM 1776 N N . ASP A 1 225 ? -3.122 -15.377 -64.058 1.00 77.31 225 ASP A N 1
ATOM 1777 C CA . ASP A 1 225 ? -2.037 -15.963 -63.248 1.00 77.31 225 ASP A CA 1
ATOM 1778 C C . ASP A 1 225 ? -1.393 -14.927 -62.313 1.00 77.31 225 ASP A C 1
ATOM 1780 O O . ASP A 1 225 ? -1.030 -15.231 -61.176 1.00 77.31 225 ASP A O 1
ATOM 1784 N N . LEU A 1 226 ? -1.304 -13.670 -62.764 1.00 84.31 226 LEU A N 1
ATOM 1785 C CA . LEU A 1 226 ? -0.804 -12.564 -61.945 1.00 84.31 226 LEU A CA 1
ATOM 1786 C C . LEU A 1 226 ? -1.780 -12.212 -60.815 1.00 84.31 226 LEU A C 1
ATOM 1788 O O . LEU A 1 226 ? -1.350 -11.970 -59.689 1.00 84.31 226 LEU A O 1
ATOM 1792 N N . HIS A 1 227 ? -3.085 -12.211 -61.100 1.00 84.94 227 HIS A N 1
ATOM 1793 C CA . HIS A 1 227 ? -4.112 -12.006 -60.078 1.00 84.94 227 HIS A CA 1
ATOM 1794 C C . HIS A 1 227 ? -4.088 -13.109 -59.016 1.00 84.94 227 HIS A C 1
ATOM 1796 O O . HIS A 1 227 ? -4.082 -12.794 -57.830 1.00 84.94 227 HIS A O 1
ATOM 1802 N N . ALA A 1 228 ? -3.973 -14.378 -59.422 1.00 90.88 228 ALA A N 1
ATOM 1803 C CA . ALA A 1 228 ? -3.871 -15.496 -58.485 1.00 90.88 228 ALA A CA 1
ATOM 1804 C C . ALA A 1 228 ? -2.634 -15.385 -57.576 1.00 90.88 228 ALA A C 1
ATOM 1806 O O . ALA A 1 228 ? -2.727 -15.617 -56.373 1.00 90.88 228 ALA A O 1
ATOM 1807 N N . TYR A 1 229 ? -1.487 -14.971 -58.125 1.00 89.12 229 TYR A N 1
ATOM 1808 C CA . TYR A 1 229 ? -0.276 -14.727 -57.339 1.00 89.12 229 TYR A CA 1
ATOM 1809 C C . TYR A 1 229 ? -0.438 -13.574 -56.335 1.00 89.12 229 TYR A C 1
ATOM 1811 O O . TYR A 1 229 ? 0.007 -13.683 -55.193 1.00 89.12 229 TYR A O 1
ATOM 1819 N N . LEU A 1 230 ? -1.076 -12.470 -56.737 1.00 93.19 230 LEU A N 1
ATOM 1820 C CA . LEU A 1 230 ? -1.338 -11.343 -55.837 1.00 93.19 230 LEU A CA 1
ATOM 1821 C C . LEU A 1 230 ? -2.303 -11.733 -54.716 1.00 93.19 230 LEU A C 1
ATOM 1823 O O . LEU A 1 230 ? -2.028 -11.423 -53.560 1.00 93.19 230 LEU A O 1
ATOM 1827 N N . ASP A 1 231 ? -3.377 -12.455 -55.033 1.00 93.19 231 ASP A N 1
ATOM 1828 C CA . ASP A 1 231 ? -4.325 -12.951 -54.033 1.00 93.19 231 ASP A CA 1
ATOM 1829 C C . ASP A 1 231 ? -3.655 -13.926 -53.056 1.00 93.19 231 ASP A C 1
ATOM 1831 O O . ASP A 1 231 ? -3.918 -13.867 -51.856 1.00 93.19 231 ASP A O 1
ATOM 1835 N N . GLU A 1 232 ? -2.743 -14.776 -53.537 1.00 95.56 232 GLU A N 1
ATOM 1836 C CA . GLU A 1 232 ? -1.925 -15.655 -52.696 1.00 95.56 232 GLU A CA 1
ATOM 1837 C C . GLU A 1 232 ? -1.049 -14.861 -51.724 1.00 95.56 232 GLU A C 1
ATOM 1839 O O . GLU A 1 232 ? -1.040 -15.129 -50.524 1.00 95.56 232 GLU A O 1
ATOM 1844 N N . LYS A 1 233 ? -0.347 -13.835 -52.219 1.00 94.88 233 LYS A N 1
ATOM 1845 C CA . LYS A 1 233 ? 0.512 -12.984 -51.385 1.00 94.88 233 LYS A CA 1
ATOM 1846 C C . LYS A 1 233 ? -0.280 -12.151 -50.385 1.00 94.88 233 LYS A C 1
ATOM 1848 O O . LYS A 1 233 ? 0.153 -12.013 -49.245 1.00 94.88 233 LYS A O 1
ATOM 1853 N N . ILE A 1 234 ? -1.438 -11.625 -50.780 1.00 94.50 234 ILE A N 1
ATOM 1854 C CA . ILE A 1 234 ? -2.334 -10.888 -49.882 1.00 94.50 234 ILE A CA 1
ATOM 1855 C C . ILE A 1 234 ? -2.875 -11.820 -48.795 1.00 94.50 234 ILE A C 1
ATOM 1857 O O . ILE A 1 234 ? -2.958 -11.418 -47.635 1.00 94.50 234 ILE A O 1
ATOM 1861 N N . ARG A 1 235 ? -3.221 -13.062 -49.147 1.00 96.44 235 ARG A N 1
ATOM 1862 C CA . ARG A 1 235 ? -3.693 -14.053 -48.179 1.00 96.44 235 ARG A CA 1
ATOM 1863 C C . ARG A 1 235 ? -2.601 -14.444 -47.191 1.00 96.44 235 ARG A C 1
ATOM 1865 O O . ARG A 1 235 ? -2.862 -14.379 -45.998 1.00 96.44 235 ARG A O 1
ATOM 1872 N N . ALA A 1 236 ? -1.391 -14.729 -47.672 1.00 95.50 236 ALA A N 1
ATOM 1873 C CA . ALA A 1 236 ? -0.242 -15.029 -46.819 1.00 95.50 236 ALA A CA 1
ATOM 1874 C C . ALA A 1 236 ? 0.060 -13.879 -45.843 1.00 95.50 236 ALA A C 1
ATOM 1876 O O . ALA A 1 236 ? 0.129 -14.094 -44.640 1.00 95.50 236 ALA A O 1
ATOM 1877 N N . LEU A 1 237 ? 0.114 -12.632 -46.331 1.00 96.12 237 LEU A N 1
ATOM 1878 C CA . LEU A 1 237 ? 0.315 -11.456 -45.472 1.00 96.12 237 LEU A CA 1
ATOM 1879 C C . LEU A 1 237 ? -0.800 -11.282 -44.432 1.00 96.12 237 LEU A C 1
ATOM 1881 O O . LEU A 1 237 ? -0.553 -10.836 -43.314 1.00 96.12 237 LEU A O 1
ATOM 1885 N N . ARG A 1 238 ? -2.045 -11.606 -44.796 1.00 95.81 238 ARG A N 1
ATOM 1886 C CA . ARG A 1 238 ? -3.181 -11.542 -43.874 1.00 95.81 238 ARG A CA 1
ATOM 1887 C C . ARG A 1 238 ? -3.104 -12.630 -42.805 1.00 95.81 238 ARG A C 1
ATOM 1889 O O . ARG A 1 238 ? -3.446 -12.348 -41.661 1.00 95.81 238 ARG A O 1
ATOM 1896 N N . GLU A 1 239 ? -2.691 -13.837 -43.170 1.00 96.94 239 GLU A N 1
ATOM 1897 C CA . GLU A 1 239 ? -2.480 -14.946 -42.236 1.00 96.94 239 GLU A CA 1
ATOM 1898 C C . GLU A 1 239 ? -1.345 -14.624 -41.262 1.00 96.94 239 GLU A C 1
ATOM 1900 O O . GLU A 1 239 ? -1.579 -14.659 -40.058 1.00 96.94 239 GLU A O 1
ATOM 1905 N N . GLU A 1 240 ? -0.190 -14.170 -41.760 1.00 95.75 240 GLU A N 1
ATOM 1906 C CA . GLU A 1 240 ? 0.942 -13.728 -40.930 1.00 95.75 240 GLU A CA 1
ATOM 1907 C C . GLU A 1 240 ? 0.537 -12.603 -39.958 1.00 95.75 240 GLU A C 1
ATOM 1909 O O . GLU A 1 240 ? 0.919 -12.605 -38.786 1.00 95.75 240 GLU A O 1
ATOM 1914 N N . LEU A 1 241 ? -0.278 -11.644 -40.415 1.00 95.06 241 LEU A N 1
ATOM 1915 C CA . LEU A 1 241 ? -0.777 -10.564 -39.563 1.00 95.06 241 LEU A CA 1
ATOM 1916 C C . LEU A 1 241 ? -1.742 -11.067 -38.480 1.00 95.06 241 LEU A C 1
ATOM 1918 O O . LEU A 1 241 ? -1.655 -10.613 -37.339 1.00 95.06 241 LEU A O 1
ATOM 1922 N N . MET A 1 242 ? -2.675 -11.961 -38.824 1.00 95.69 242 MET A N 1
ATOM 1923 C CA . MET A 1 242 ? -3.608 -12.528 -37.843 1.00 95.69 242 MET A CA 1
ATOM 1924 C C . MET A 1 242 ? -2.867 -13.381 -36.814 1.00 95.69 242 MET A C 1
ATOM 1926 O O . MET A 1 242 ? -3.097 -13.206 -35.622 1.00 95.69 242 MET A O 1
ATOM 1930 N N . GLU A 1 243 ? -1.913 -14.200 -37.252 1.00 96.50 243 GLU A N 1
ATOM 1931 C CA . GLU A 1 243 ? -1.070 -15.000 -36.364 1.00 96.50 243 GLU A CA 1
ATOM 1932 C C . GLU A 1 243 ? -0.248 -14.111 -35.418 1.00 96.50 243 GLU A C 1
ATOM 1934 O O . GLU A 1 243 ? -0.229 -14.340 -34.209 1.00 96.50 243 GLU A O 1
ATOM 1939 N N . GLY A 1 244 ? 0.353 -13.028 -35.922 1.00 96.19 244 GLY A N 1
ATOM 1940 C CA . GLY A 1 244 ? 1.073 -12.067 -35.082 1.00 96.19 244 GLY A CA 1
ATOM 1941 C C . GLY A 1 244 ? 0.184 -11.378 -34.036 1.00 96.19 244 GLY A C 1
ATOM 1942 O O . GLY A 1 244 ? 0.624 -11.136 -32.907 1.00 96.19 244 GLY A O 1
ATOM 1943 N N . ILE A 1 245 ? -1.072 -11.073 -34.381 1.00 94.75 245 ILE A N 1
ATOM 1944 C CA . ILE A 1 245 ? -2.055 -10.518 -33.438 1.00 94.75 245 ILE A CA 1
ATOM 1945 C C . ILE A 1 245 ? -2.451 -11.562 -32.392 1.00 94.75 245 ILE A C 1
ATOM 1947 O O . ILE A 1 245 ? -2.490 -11.223 -31.209 1.00 94.75 245 ILE A O 1
ATOM 1951 N N . ASP A 1 246 ? -2.704 -12.805 -32.798 1.00 96.19 246 ASP A N 1
ATOM 1952 C CA . ASP A 1 246 ? -3.090 -13.894 -31.898 1.00 96.19 246 ASP A CA 1
ATOM 1953 C C . ASP A 1 246 ? -1.974 -14.217 -30.899 1.00 96.19 246 ASP A C 1
ATOM 1955 O O . ASP A 1 246 ? -2.239 -14.322 -29.700 1.00 96.19 246 ASP A O 1
ATOM 1959 N N . ILE A 1 247 ? -0.716 -14.269 -31.354 1.00 97.12 247 ILE A N 1
ATOM 1960 C CA . ILE A 1 247 ? 0.458 -14.438 -30.483 1.00 97.12 247 ILE A CA 1
ATOM 1961 C C . ILE A 1 247 ? 0.532 -13.290 -29.472 1.00 97.12 247 ILE A C 1
ATOM 1963 O O . ILE A 1 247 ? 0.603 -13.520 -28.266 1.00 97.12 247 ILE A O 1
ATOM 1967 N N . LYS A 1 248 ? 0.438 -12.038 -29.934 1.00 96.00 248 LYS A N 1
ATOM 1968 C CA . LYS A 1 248 ? 0.523 -10.871 -29.045 1.00 96.00 248 LYS A CA 1
ATOM 1969 C C . LYS A 1 248 ? -0.650 -10.795 -28.062 1.00 96.00 248 LYS A C 1
ATOM 1971 O O . LYS A 1 248 ? -0.478 -10.350 -26.925 1.00 96.00 248 LYS A O 1
ATOM 1976 N N . MET A 1 249 ? -1.842 -11.223 -28.477 1.00 95.06 249 MET A N 1
ATOM 1977 C CA . MET A 1 249 ? -3.014 -11.322 -27.609 1.00 95.06 249 MET A CA 1
ATOM 1978 C C . MET A 1 249 ? -2.837 -12.431 -26.569 1.00 95.06 249 MET A C 1
ATOM 1980 O O . MET A 1 249 ? -3.176 -12.216 -25.404 1.00 95.06 249 MET A O 1
ATOM 1984 N N . ALA A 1 250 ? -2.269 -13.575 -26.953 1.00 96.50 250 ALA A N 1
ATOM 1985 C CA . ALA A 1 250 ? -1.937 -14.656 -26.034 1.00 96.50 250 ALA A CA 1
ATOM 1986 C C . ALA A 1 250 ? -0.889 -14.215 -25.001 1.00 96.50 250 ALA A C 1
ATOM 1988 O O . ALA A 1 250 ? -1.099 -14.423 -23.809 1.00 96.50 250 ALA A O 1
ATOM 1989 N N . ASP A 1 251 ? 0.172 -13.521 -25.415 1.00 96.50 251 ASP A N 1
ATOM 1990 C CA . ASP A 1 251 ? 1.189 -12.979 -24.504 1.00 96.50 251 ASP A CA 1
ATOM 1991 C C . ASP A 1 251 ? 0.595 -11.968 -23.518 1.00 96.50 251 ASP A C 1
ATOM 1993 O O . ASP A 1 251 ? 0.860 -12.021 -22.314 1.00 96.50 251 ASP A O 1
ATOM 1997 N N . MET A 1 252 ? -0.261 -11.064 -24.004 1.00 94.88 252 MET A N 1
ATOM 1998 C CA . MET A 1 252 ? -0.937 -10.088 -23.151 1.00 94.88 252 MET A CA 1
ATOM 1999 C C . MET A 1 252 ? -1.914 -10.757 -22.177 1.00 94.88 252 MET A C 1
ATOM 2001 O O . MET A 1 252 ? -1.968 -10.372 -21.007 1.00 94.88 252 MET A O 1
ATOM 2005 N N . LYS A 1 253 ? -2.647 -11.782 -22.627 1.00 95.25 253 LYS A N 1
ATOM 2006 C CA . LYS A 1 253 ? -3.509 -12.602 -21.771 1.00 95.25 253 LYS A CA 1
ATOM 2007 C C . LYS A 1 253 ? -2.686 -13.310 -20.697 1.00 95.25 253 LYS A C 1
ATOM 2009 O O . LYS A 1 253 ? -3.024 -13.200 -19.527 1.00 95.25 253 LYS A O 1
ATOM 2014 N N . ASN A 1 254 ? -1.580 -13.949 -21.067 1.00 96.69 254 ASN A N 1
ATOM 2015 C CA . ASN A 1 254 ? -0.697 -14.641 -20.129 1.00 96.69 254 ASN A CA 1
ATOM 2016 C C . ASN A 1 254 ? -0.078 -13.669 -19.109 1.00 96.69 254 ASN A C 1
ATOM 2018 O O . ASN A 1 254 ? 0.008 -13.987 -17.925 1.00 96.69 254 ASN A O 1
ATOM 2022 N N . SER A 1 255 ? 0.299 -12.459 -19.536 1.00 95.88 255 SER A N 1
ATOM 2023 C CA . SER A 1 255 ? 0.778 -11.403 -18.634 1.00 95.88 255 SER A CA 1
ATOM 2024 C C . SER A 1 255 ? -0.303 -10.947 -17.648 1.00 95.88 255 SER A C 1
ATOM 2026 O O . SER A 1 255 ? -0.015 -10.736 -16.468 1.00 95.88 255 SER A O 1
ATOM 2028 N N . CYS A 1 256 ? -1.549 -10.816 -18.111 1.00 91.00 256 CYS A N 1
ATOM 2029 C CA . CYS A 1 256 ? -2.694 -10.500 -17.260 1.00 91.00 256 CYS A CA 1
ATOM 2030 C C . CYS A 1 256 ? -2.976 -11.634 -16.266 1.00 91.00 256 CYS A C 1
ATOM 2032 O O . CYS A 1 256 ? -3.062 -11.378 -15.070 1.00 91.00 256 CYS A O 1
ATOM 2034 N N . ASP A 1 257 ? -3.028 -12.880 -16.743 1.00 96.00 257 ASP A N 1
ATOM 2035 C CA . ASP A 1 257 ? -3.272 -14.075 -15.932 1.00 96.00 257 ASP A CA 1
ATOM 2036 C C . ASP A 1 257 ? -2.202 -14.219 -14.835 1.00 96.00 257 ASP A C 1
ATOM 2038 O O . ASP A 1 257 ? -2.538 -14.461 -13.678 1.00 96.00 257 ASP A O 1
ATOM 2042 N N . TYR A 1 258 ? -0.924 -13.970 -15.152 1.00 96.75 258 TYR A N 1
ATOM 2043 C CA . TYR A 1 258 ? 0.157 -13.950 -14.160 1.00 96.75 258 TYR A CA 1
ATOM 2044 C C . TYR A 1 258 ? -0.042 -12.859 -13.101 1.00 96.75 258 TYR A C 1
ATOM 2046 O O . TYR A 1 258 ? 0.096 -13.118 -11.907 1.00 96.75 258 TYR A O 1
ATOM 2054 N N . LYS A 1 259 ? -0.386 -11.632 -13.518 1.00 94.50 259 LYS A N 1
ATOM 2055 C CA . LYS A 1 259 ? -0.645 -10.529 -12.580 1.00 94.50 259 LYS A CA 1
ATOM 2056 C C . LYS A 1 259 ? -1.848 -10.816 -11.686 1.00 94.50 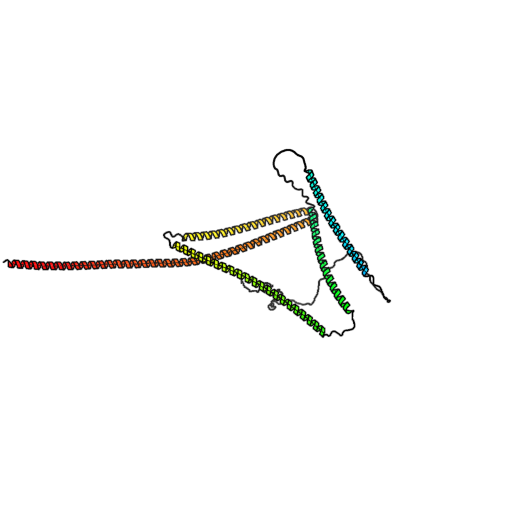259 LYS A C 1
ATOM 2058 O O . LYS A 1 259 ? -1.786 -10.526 -10.497 1.00 94.50 259 LYS A O 1
ATOM 2063 N N . ILE A 1 260 ? -2.913 -11.395 -12.239 1.00 91.75 260 ILE A N 1
ATOM 2064 C CA . ILE A 1 260 ? -4.098 -11.804 -11.478 1.00 91.75 260 ILE A CA 1
ATOM 2065 C C . ILE A 1 260 ? -3.713 -12.872 -10.454 1.00 91.75 260 ILE A C 1
ATOM 2067 O O . ILE A 1 260 ? -4.039 -12.711 -9.283 1.00 91.75 260 ILE A O 1
ATOM 2071 N N . MET A 1 261 ? -2.970 -13.903 -10.866 1.00 94.50 261 MET A N 1
ATOM 2072 C CA . MET A 1 261 ? -2.509 -14.965 -9.968 1.00 94.50 261 MET A CA 1
ATOM 2073 C C . MET A 1 261 ? -1.636 -14.408 -8.837 1.00 94.50 261 MET A C 1
ATOM 2075 O O . MET A 1 261 ? -1.842 -14.744 -7.679 1.00 94.50 261 MET A O 1
ATOM 2079 N N . SER A 1 262 ? -0.709 -13.503 -9.162 1.00 94.38 262 SER A N 1
ATOM 2080 C CA . SER A 1 262 ? 0.174 -12.870 -8.180 1.00 94.38 262 SER A CA 1
ATOM 2081 C C . SER A 1 262 ? -0.592 -12.022 -7.163 1.00 94.38 262 SER A C 1
ATOM 2083 O O . SER A 1 262 ? -0.292 -12.081 -5.973 1.00 94.38 262 SER A O 1
ATOM 2085 N N . VAL A 1 263 ? -1.588 -11.248 -7.609 1.00 91.25 263 VAL A N 1
ATOM 2086 C CA . VAL A 1 263 ? -2.449 -10.477 -6.700 1.00 91.25 263 VAL A CA 1
ATOM 2087 C C . VAL A 1 263 ? -3.295 -11.413 -5.844 1.00 91.25 263 VAL A C 1
ATOM 2089 O O . VAL A 1 263 ? -3.425 -11.186 -4.646 1.00 91.25 263 VAL A O 1
ATOM 2092 N N . GLN A 1 264 ? -3.845 -12.474 -6.432 1.00 88.94 264 GLN A N 1
ATOM 2093 C CA . GLN A 1 264 ? -4.658 -13.442 -5.708 1.00 88.94 264 GLN A CA 1
ATOM 2094 C C . GLN A 1 264 ? -3.850 -14.160 -4.618 1.00 88.94 264 GLN A C 1
ATOM 2096 O O . GLN A 1 264 ? -4.301 -14.213 -3.479 1.00 88.94 264 GLN A O 1
ATOM 2101 N N . GLU A 1 265 ? -2.637 -14.621 -4.924 1.00 94.06 265 GLU A N 1
ATOM 2102 C CA . GLU A 1 265 ? -1.734 -15.243 -3.947 1.00 94.06 265 GLU A CA 1
ATOM 2103 C C . GLU A 1 265 ? -1.371 -14.270 -2.813 1.00 94.06 265 GLU A C 1
ATOM 2105 O O . GLU A 1 265 ? -1.364 -14.642 -1.639 1.00 94.06 265 GLU A O 1
ATOM 2110 N N . GLN A 1 266 ? -1.144 -12.992 -3.136 1.00 87.69 266 GLN A N 1
ATOM 2111 C CA . GLN A 1 266 ? -0.914 -11.961 -2.125 1.00 87.69 266 GLN A CA 1
ATOM 2112 C C . GLN A 1 266 ? -2.146 -11.743 -1.232 1.00 87.69 266 GLN A C 1
ATOM 2114 O O . GLN A 1 266 ? -1.999 -11.592 -0.017 1.00 87.69 266 GLN A O 1
ATOM 2119 N N . CYS A 1 267 ? -3.352 -11.746 -1.806 1.00 78.81 267 CYS A N 1
ATOM 2120 C CA . CYS A 1 267 ? -4.599 -11.642 -1.052 1.00 78.81 267 CYS A CA 1
ATOM 2121 C C . CYS A 1 267 ? -4.820 -12.853 -0.136 1.00 78.81 267 CYS A C 1
ATOM 2123 O O . CYS A 1 267 ? -5.145 -12.658 1.031 1.00 78.81 267 CYS A O 1
ATOM 2125 N N . GLU A 1 268 ? -4.595 -14.075 -0.622 1.00 88.25 268 GLU A N 1
ATOM 2126 C CA . GLU A 1 268 ? -4.702 -15.309 0.171 1.00 88.25 268 GLU A CA 1
ATOM 2127 C C . GLU A 1 268 ? -3.669 -15.329 1.314 1.00 88.25 268 GLU A C 1
ATOM 2129 O O . GLU A 1 268 ? -3.992 -15.652 2.462 1.00 88.25 268 GLU A O 1
ATOM 2134 N N . GLY A 1 269 ? -2.435 -14.891 1.041 1.00 89.00 269 GLY A N 1
ATOM 2135 C CA . GLY A 1 269 ? -1.405 -14.709 2.064 1.00 89.00 269 GLY A CA 1
ATOM 2136 C C . GLY A 1 269 ? -1.826 -13.702 3.138 1.00 89.00 269 GLY A C 1
ATOM 2137 O O . GLY A 1 269 ? -1.710 -13.976 4.335 1.00 89.00 269 GLY A O 1
ATOM 2138 N N . GLN A 1 270 ? -2.387 -12.562 2.734 1.00 80.94 270 GLN A N 1
ATOM 2139 C CA . GLN A 1 270 ? -2.874 -11.543 3.662 1.00 80.94 270 GLN A CA 1
ATOM 2140 C C . GLN A 1 270 ? -4.094 -12.024 4.470 1.00 80.94 270 GLN A C 1
ATOM 2142 O O . GLN A 1 270 ? -4.166 -11.776 5.674 1.00 80.94 270 GLN A O 1
ATOM 2147 N N . GLU A 1 271 ? -5.021 -12.759 3.854 1.00 87.81 271 GLU A N 1
ATOM 2148 C CA . GLU A 1 271 ? -6.173 -13.370 4.526 1.00 87.81 271 GLU A CA 1
ATOM 2149 C C . GLU A 1 271 ? -5.729 -14.365 5.602 1.00 87.81 271 GLU A C 1
ATOM 2151 O O . GLU A 1 271 ? -6.189 -14.287 6.742 1.00 87.81 271 GLU A O 1
ATOM 2156 N N . SER A 1 272 ? -4.764 -15.234 5.288 1.00 90.12 272 SER A N 1
ATOM 2157 C CA . SER A 1 272 ? -4.202 -16.175 6.265 1.00 90.12 272 SER A CA 1
ATOM 2158 C C . SER A 1 272 ? -3.546 -15.462 7.457 1.00 90.12 272 SER A C 1
ATOM 2160 O O . SER A 1 272 ? -3.674 -15.905 8.603 1.00 90.12 272 SER A O 1
ATOM 2162 N N . SER A 1 273 ? -2.912 -14.307 7.215 1.00 91.44 273 SER A N 1
ATOM 2163 C CA . SER A 1 273 ? -2.351 -13.461 8.269 1.00 91.44 273 SER A CA 1
ATOM 2164 C C . SER A 1 273 ? -3.439 -12.840 9.147 1.00 91.44 273 SER A C 1
ATOM 2166 O O . SER A 1 273 ? -3.271 -12.791 10.366 1.00 91.44 273 SER A O 1
ATOM 2168 N N . TYR A 1 274 ? -4.549 -12.372 8.566 1.00 81.00 274 TYR A N 1
ATOM 2169 C CA . TYR A 1 274 ? -5.673 -11.832 9.337 1.00 81.00 274 TYR A CA 1
ATOM 2170 C C . TYR A 1 274 ? -6.385 -12.908 10.153 1.00 81.00 274 TYR A C 1
ATOM 2172 O O . TYR A 1 274 ? -6.717 -12.657 11.308 1.00 81.00 274 TYR A O 1
ATOM 2180 N N . LEU A 1 275 ? -6.571 -14.107 9.594 1.00 91.75 275 LEU A N 1
ATOM 2181 C CA . LEU A 1 275 ? -7.119 -15.249 10.327 1.00 91.75 275 LEU A CA 1
ATOM 2182 C C . LEU A 1 275 ? -6.222 -15.624 11.512 1.00 91.75 275 LEU A C 1
ATOM 2184 O O . LEU A 1 275 ? -6.712 -15.754 12.630 1.00 91.75 275 LEU A O 1
ATOM 2188 N N . SER A 1 276 ? -4.904 -15.680 11.300 1.00 93.50 276 SER A N 1
ATOM 2189 C CA . SER A 1 276 ? -3.934 -15.939 12.375 1.00 93.50 276 SER A CA 1
ATOM 2190 C C . SER A 1 276 ? -3.983 -14.867 13.472 1.00 93.50 276 SER A C 1
ATOM 2192 O O . SER A 1 276 ? -3.889 -15.175 14.661 1.00 93.50 276 SER A O 1
ATOM 2194 N N . LEU A 1 277 ? -4.147 -13.595 13.090 1.00 91.94 277 LEU A N 1
ATOM 2195 C CA . LEU A 1 277 ? -4.302 -12.493 14.040 1.00 91.94 277 LEU A CA 1
ATOM 2196 C C . LEU A 1 277 ? -5.617 -12.598 14.826 1.00 91.94 277 LEU A C 1
ATOM 2198 O O . LEU A 1 277 ? -5.611 -12.382 16.036 1.00 91.94 277 LEU A O 1
ATOM 2202 N N . ALA A 1 278 ? -6.721 -12.949 14.166 1.00 90.75 278 ALA A N 1
ATOM 2203 C CA . ALA A 1 278 ? -8.016 -13.141 14.812 1.00 90.75 278 ALA A CA 1
ATOM 2204 C C . ALA A 1 278 ? -7.977 -14.296 15.827 1.00 90.75 278 ALA A C 1
ATOM 2206 O O . ALA A 1 278 ? -8.381 -14.111 16.972 1.00 90.75 278 ALA A O 1
ATOM 2207 N N . GLU A 1 279 ? -7.398 -15.445 15.461 1.00 94.75 279 GLU A N 1
ATOM 2208 C CA . GLU A 1 279 ? -7.211 -16.579 16.378 1.00 94.75 279 GLU A CA 1
ATOM 2209 C C . GLU A 1 279 ? -6.346 -16.205 17.592 1.00 94.75 279 GLU A C 1
ATOM 2211 O O . GLU A 1 279 ? -6.642 -16.594 18.726 1.00 94.75 279 GLU A O 1
ATOM 2216 N N . LEU A 1 280 ? -5.291 -15.409 17.383 1.00 95.19 280 LEU A N 1
ATOM 2217 C CA . LEU A 1 280 ? -4.458 -14.902 18.473 1.00 95.19 280 LEU A CA 1
ATOM 2218 C C . LEU A 1 280 ? -5.248 -13.972 19.402 1.00 95.19 280 LEU A C 1
ATOM 2220 O O . LEU A 1 280 ? -5.109 -14.073 20.623 1.00 95.19 280 LEU A O 1
ATOM 2224 N N . MET A 1 281 ? -6.056 -13.068 18.845 1.00 89.44 281 MET A N 1
ATOM 2225 C CA . MET A 1 281 ? -6.908 -12.173 19.627 1.00 89.44 281 MET A CA 1
ATOM 2226 C C . MET A 1 281 ? -7.927 -12.955 20.454 1.00 89.44 281 MET A C 1
ATOM 2228 O O . MET A 1 281 ? -8.032 -12.697 21.652 1.00 89.44 281 MET A O 1
ATOM 2232 N N . ASP A 1 282 ? -8.588 -13.953 19.868 1.00 94.50 282 ASP A N 1
ATOM 2233 C CA . ASP A 1 282 ? -9.522 -14.831 20.576 1.00 94.50 282 ASP A CA 1
ATOM 2234 C C . ASP A 1 282 ? -8.813 -15.596 21.703 1.00 94.50 282 ASP A C 1
ATOM 2236 O O . ASP A 1 282 ? -9.291 -15.629 22.840 1.00 94.50 282 ASP A O 1
ATOM 2240 N N . SER A 1 283 ? -7.620 -16.147 21.442 1.00 95.81 283 SER A N 1
ATOM 2241 C CA . SER A 1 283 ? -6.808 -16.797 22.478 1.00 95.81 283 SER A CA 1
ATOM 2242 C C . SER A 1 283 ? -6.488 -15.830 23.620 1.00 95.81 283 SER A C 1
ATOM 2244 O O . SER A 1 283 ? -6.717 -16.157 24.784 1.00 95.81 283 SER A O 1
ATOM 2246 N N . LYS A 1 284 ? -6.007 -14.621 23.312 1.00 93.38 284 LYS A N 1
ATOM 2247 C CA . LYS A 1 284 ? -5.685 -13.604 24.323 1.00 93.38 284 LYS A CA 1
ATOM 2248 C C . LYS A 1 284 ? -6.917 -13.145 25.091 1.00 93.38 284 LYS A C 1
ATOM 2250 O O . LYS A 1 284 ? -6.837 -12.938 26.299 1.00 93.38 284 LYS A O 1
ATOM 2255 N N . GLU A 1 285 ? -8.056 -13.021 24.426 1.00 92.94 285 GLU A N 1
ATOM 2256 C CA . GLU A 1 285 ? -9.321 -12.704 25.072 1.00 92.94 285 GLU A CA 1
ATOM 2257 C C . GLU A 1 285 ? -9.726 -13.809 26.051 1.00 92.94 285 GLU A C 1
ATOM 2259 O O . GLU A 1 285 ? -10.114 -13.518 27.186 1.00 92.94 285 GLU A O 1
ATOM 2264 N N . THR A 1 286 ? -9.614 -15.078 25.651 1.00 94.62 286 THR A N 1
ATOM 2265 C CA . THR A 1 286 ? -9.922 -16.203 26.543 1.00 94.62 286 THR A CA 1
ATOM 2266 C C . THR A 1 286 ? -8.984 -16.257 27.750 1.00 94.62 286 THR A C 1
ATOM 2268 O O . THR A 1 286 ? -9.464 -16.462 28.869 1.00 94.62 286 THR A O 1
ATOM 2271 N N . ASP A 1 287 ? -7.690 -15.984 27.560 1.00 94.88 287 ASP A N 1
ATOM 2272 C CA . ASP A 1 287 ? -6.706 -15.881 28.643 1.00 94.88 287 ASP A CA 1
ATOM 2273 C C . ASP A 1 287 ? -7.062 -14.745 29.612 1.00 94.88 287 ASP A C 1
ATOM 2275 O O . ASP A 1 287 ? -7.170 -14.968 30.819 1.00 94.88 287 ASP A O 1
ATOM 2279 N N . LEU A 1 288 ? -7.348 -13.546 29.094 1.00 91.50 288 LEU A N 1
ATOM 2280 C CA . LEU A 1 288 ? -7.744 -12.394 29.908 1.00 91.50 288 LEU A CA 1
ATOM 2281 C C . LEU A 1 288 ? -9.060 -12.641 30.650 1.00 91.50 288 LEU A C 1
ATOM 2283 O O . LEU A 1 288 ? -9.174 -12.319 31.832 1.00 91.50 288 LEU A O 1
ATOM 2287 N N . ARG A 1 289 ? -10.060 -13.252 30.003 1.00 93.12 289 ARG A N 1
ATOM 2288 C CA . ARG A 1 289 ? -11.314 -13.650 30.667 1.00 93.12 289 ARG A CA 1
ATOM 2289 C C . ARG A 1 289 ? -11.042 -14.622 31.816 1.00 93.12 289 ARG A C 1
ATOM 2291 O O . ARG A 1 289 ? -11.663 -14.489 32.873 1.00 93.12 289 ARG A O 1
ATOM 2298 N N . LYS A 1 290 ? -10.111 -15.564 31.639 1.00 95.06 290 LYS A N 1
ATOM 2299 C CA . LYS A 1 290 ? -9.702 -16.518 32.677 1.00 95.06 290 LYS A CA 1
ATOM 2300 C C . LYS A 1 290 ? -8.963 -15.829 33.824 1.00 95.06 290 LYS A C 1
ATOM 2302 O O . LYS A 1 290 ? -9.287 -16.101 34.977 1.00 95.06 290 LYS A O 1
ATOM 2307 N N . GLU A 1 291 ? -8.038 -14.914 33.538 1.00 94.75 291 GLU A N 1
ATOM 2308 C CA . GLU A 1 291 ? -7.353 -14.105 34.556 1.00 94.75 291 GLU A CA 1
ATOM 2309 C C . GLU A 1 291 ? -8.332 -13.230 35.343 1.00 94.75 291 GLU A C 1
ATOM 2311 O O . GLU A 1 291 ? -8.286 -13.202 36.569 1.00 94.75 291 GLU A O 1
ATOM 2316 N N . ILE A 1 292 ? -9.283 -12.574 34.670 1.00 88.19 292 ILE A N 1
ATOM 2317 C CA . ILE A 1 292 ? -10.349 -11.801 35.323 1.00 88.19 292 ILE A CA 1
ATOM 2318 C C . ILE A 1 292 ? -11.197 -12.707 36.219 1.00 88.19 292 ILE A C 1
ATOM 2320 O O . ILE A 1 292 ? -11.565 -12.309 37.325 1.00 88.19 292 ILE A O 1
ATOM 2324 N N . GLN A 1 293 ? -11.523 -13.919 35.767 1.00 91.19 293 GLN A N 1
ATOM 2325 C CA . GLN A 1 293 ? -12.283 -14.874 36.567 1.00 91.19 293 GLN A CA 1
ATOM 2326 C C . GLN A 1 293 ? -11.488 -15.356 37.790 1.00 91.19 293 GLN A C 1
ATOM 2328 O O . GLN A 1 293 ? -12.058 -15.410 38.878 1.00 91.19 293 GLN A O 1
ATOM 2333 N N . ASP A 1 294 ? -10.190 -15.633 37.639 1.00 91.69 294 ASP A N 1
ATOM 2334 C CA . ASP A 1 294 ? -9.282 -16.001 38.734 1.00 91.69 294 ASP A CA 1
ATOM 2335 C C . ASP A 1 294 ? -9.139 -14.859 39.756 1.00 91.69 294 ASP A C 1
ATOM 2337 O O . ASP A 1 294 ? -9.320 -15.054 40.962 1.00 91.69 294 ASP A O 1
ATOM 2341 N N . LEU A 1 295 ? -8.927 -13.631 39.276 1.00 87.12 295 LEU A N 1
ATOM 2342 C CA . LEU A 1 295 ? -8.905 -12.427 40.104 1.00 87.12 295 LEU A CA 1
ATOM 2343 C C . LEU A 1 295 ? -10.236 -12.220 40.822 1.00 87.12 295 LEU A C 1
ATOM 2345 O O . LEU A 1 295 ? -10.240 -11.931 42.013 1.00 87.12 295 LEU A O 1
ATOM 2349 N N . LYS A 1 296 ? -11.370 -12.430 40.145 1.00 82.19 296 LYS A N 1
ATOM 2350 C CA . LYS A 1 296 ? -12.701 -12.369 40.758 1.00 82.19 296 LYS A CA 1
ATOM 2351 C C . LYS A 1 296 ? -12.865 -13.428 41.846 1.00 82.19 296 LYS A C 1
ATOM 2353 O O . LYS A 1 296 ? -13.423 -13.112 42.889 1.00 82.19 296 LYS A O 1
ATOM 2358 N N . THR A 1 297 ? -12.374 -14.653 41.649 1.00 81.19 297 THR A N 1
ATOM 2359 C CA . THR A 1 297 ? -12.401 -15.679 42.704 1.00 81.19 297 THR A CA 1
ATOM 2360 C C . THR A 1 297 ? -11.513 -15.316 43.891 1.00 81.19 297 THR A C 1
ATOM 2362 O O . THR A 1 297 ? -11.946 -15.482 45.026 1.00 81.19 297 THR A O 1
ATOM 2365 N N . LYS A 1 298 ? -10.335 -14.728 43.650 1.00 81.56 298 LYS A N 1
ATOM 2366 C CA . LYS A 1 298 ? -9.445 -14.211 44.704 1.00 81.56 298 LYS A CA 1
ATOM 2367 C C . LYS A 1 298 ? -10.055 -13.019 45.452 1.00 81.56 298 LYS A C 1
ATOM 2369 O O . LYS A 1 298 ? -9.912 -12.924 46.662 1.00 81.56 298 LYS A O 1
ATOM 2374 N N . LEU A 1 299 ? -10.780 -12.140 44.756 1.00 68.38 299 LEU A N 1
ATOM 2375 C CA . LEU A 1 299 ? -11.499 -10.999 45.339 1.00 68.38 299 LEU A CA 1
ATOM 2376 C C . LEU A 1 299 ? -12.791 -11.384 46.066 1.00 68.38 299 LEU A C 1
ATOM 2378 O O . LEU A 1 299 ? -13.250 -10.606 46.892 1.00 68.38 299 LEU A O 1
ATOM 2382 N N . VAL A 1 300 ? -13.394 -12.535 45.749 1.00 64.38 300 VAL A N 1
ATOM 2383 C CA . VAL A 1 300 ? -14.540 -13.119 46.477 1.00 64.38 300 VAL A CA 1
ATOM 2384 C C . VAL A 1 300 ? -14.089 -13.870 47.739 1.00 64.38 300 VAL A C 1
ATOM 2386 O O . VAL A 1 300 ? -14.912 -14.125 48.618 1.00 64.38 300 VAL A O 1
ATOM 2389 N N . ASP A 1 301 ? -12.778 -14.044 47.926 1.00 49.22 301 ASP A N 1
ATOM 2390 C CA . ASP A 1 301 ? -12.158 -14.418 49.200 1.00 49.22 301 ASP A CA 1
ATOM 2391 C C . ASP A 1 301 ? -11.489 -13.224 49.937 1.00 49.22 301 ASP A C 1
ATOM 2393 O O . ASP A 1 301 ? -10.322 -13.310 50.328 1.00 49.22 301 ASP A O 1
ATOM 2397 N N . PRO A 1 302 ? -12.159 -12.067 50.170 1.00 52.12 302 PRO A N 1
ATOM 2398 C CA . PRO A 1 302 ? -11.559 -10.958 50.883 1.00 52.12 302 PRO A CA 1
ATOM 2399 C C . PRO A 1 302 ? -11.926 -11.087 52.359 1.00 52.12 302 PRO A C 1
ATOM 2401 O O . PRO A 1 302 ? -12.674 -10.276 52.915 1.00 52.12 302 PRO A O 1
ATOM 2404 N N . ARG A 1 303 ? -11.389 -12.090 53.056 1.00 44.38 303 ARG A N 1
ATOM 2405 C CA . ARG A 1 303 ? -11.298 -11.948 54.510 1.00 44.38 303 ARG A CA 1
ATOM 2406 C C . ARG A 1 303 ? -10.095 -11.054 54.826 1.00 44.38 303 ARG A C 1
ATOM 2408 O O . ARG A 1 303 ? -9.054 -11.552 55.231 1.00 44.38 303 ARG A O 1
ATOM 2415 N N . LYS A 1 304 ? -10.356 -9.736 54.739 1.00 45.72 304 LYS A N 1
ATOM 2416 C CA . LYS A 1 304 ? -9.549 -8.564 55.160 1.00 45.72 304 LYS A CA 1
ATOM 2417 C C . LYS A 1 304 ? -8.496 -8.070 54.151 1.00 45.72 304 LYS A C 1
ATOM 2419 O O . LYS A 1 304 ? -7.478 -8.717 53.998 1.00 45.72 304 LYS A O 1
ATOM 2424 N N . GLU A 1 305 ? -8.727 -6.905 53.530 1.00 40.41 305 GLU A N 1
ATOM 2425 C CA . GLU A 1 305 ? -7.953 -5.653 53.734 1.00 40.41 305 GLU A CA 1
ATOM 2426 C C . GLU A 1 305 ? -8.280 -4.554 52.692 1.00 40.41 305 GLU A C 1
ATOM 2428 O O . GLU A 1 305 ? -8.220 -4.762 51.487 1.00 40.41 305 GLU A O 1
ATOM 2433 N N . ASP A 1 306 ? -8.665 -3.397 53.240 1.00 40.31 306 ASP A N 1
ATOM 2434 C CA . ASP A 1 306 ? -8.646 -1.995 52.796 1.00 40.31 306 ASP A CA 1
ATOM 2435 C C . ASP A 1 306 ? -8.720 -1.539 51.318 1.00 40.31 306 ASP A C 1
ATOM 2437 O O . ASP A 1 306 ? -7.840 -1.714 50.478 1.00 40.31 306 ASP A O 1
ATOM 2441 N N . THR A 1 307 ? -9.727 -0.685 51.115 1.00 42.62 307 THR A N 1
ATOM 2442 C CA . THR A 1 307 ? -9.834 0.467 50.206 1.00 42.62 307 THR A CA 1
ATOM 2443 C C . THR A 1 307 ? -8.552 1.317 50.093 1.00 42.62 307 THR A C 1
ATOM 2445 O O . THR A 1 307 ? -8.377 2.255 50.866 1.00 42.62 307 THR A O 1
ATOM 2448 N N . ARG A 1 308 ? -7.684 1.051 49.099 1.00 46.19 308 ARG A N 1
ATOM 2449 C CA . ARG A 1 308 ? -6.668 1.998 48.562 1.00 46.19 308 ARG A CA 1
ATOM 2450 C C . ARG A 1 308 ? -6.350 1.961 47.030 1.00 46.19 308 ARG A C 1
ATOM 2452 O O . ARG A 1 308 ? -5.230 2.329 46.684 1.00 46.19 308 ARG A O 1
ATOM 2459 N N . PRO A 1 309 ? -7.205 1.551 46.057 1.00 56.75 309 PRO A N 1
ATOM 2460 C CA . PRO A 1 309 ? -6.725 1.432 44.665 1.00 56.75 309 PRO A CA 1
ATOM 2461 C C . PRO A 1 309 ? -6.885 2.694 43.795 1.00 56.75 309 PRO A C 1
ATOM 2463 O O . PRO A 1 309 ? -6.127 2.865 42.846 1.00 56.75 309 PRO A O 1
ATOM 2466 N N . VAL A 1 310 ? -7.861 3.568 44.071 1.00 47.78 310 VAL A N 1
ATOM 2467 C CA . VAL A 1 310 ? -8.300 4.591 43.094 1.00 47.78 310 VAL A CA 1
ATOM 2468 C C . VAL A 1 310 ? -7.310 5.755 42.959 1.00 47.78 310 VAL A C 1
ATOM 2470 O O . VAL A 1 310 ? -6.982 6.141 41.842 1.00 47.78 310 VAL A O 1
ATOM 2473 N N . GLU A 1 311 ? -6.738 6.243 44.063 1.00 43.69 311 GLU A N 1
ATOM 2474 C CA . GLU A 1 311 ? -5.714 7.305 44.022 1.00 43.69 311 GLU A CA 1
ATOM 2475 C C . GLU A 1 311 ? -4.416 6.844 43.338 1.00 43.69 311 GLU A C 1
ATOM 2477 O O . GLU A 1 311 ? -3.742 7.636 42.683 1.00 43.69 311 GLU A O 1
ATOM 2482 N N . ASN A 1 312 ? -4.090 5.549 43.403 1.00 50.34 312 ASN A N 1
ATOM 2483 C CA . ASN A 1 312 ? -2.891 5.015 42.759 1.00 50.34 312 ASN A CA 1
ATOM 2484 C C . ASN A 1 312 ? -3.016 4.996 41.228 1.00 50.34 312 ASN A C 1
ATOM 2486 O O . ASN A 1 312 ? -2.044 5.296 40.541 1.00 50.34 312 ASN A O 1
ATOM 2490 N N . PHE A 1 313 ? -4.203 4.709 40.680 1.00 52.06 313 PHE A N 1
ATOM 2491 C CA . PHE A 1 313 ? -4.415 4.702 39.227 1.00 52.06 313 PHE A CA 1
ATOM 2492 C C . PHE A 1 313 ? -4.325 6.102 38.610 1.00 52.06 313 PHE A C 1
ATOM 2494 O O . PHE A 1 313 ? -3.750 6.261 37.533 1.00 52.06 313 PHE A O 1
ATOM 2501 N N . GLU A 1 314 ? -4.820 7.126 39.303 1.00 53.66 314 GLU A N 1
ATOM 2502 C CA . GLU A 1 314 ? -4.745 8.510 38.825 1.00 53.66 314 GLU A CA 1
ATOM 2503 C C . GLU A 1 314 ? -3.316 9.074 38.898 1.00 53.66 314 GLU A C 1
ATOM 2505 O O . GLU A 1 314 ? -2.887 9.820 38.015 1.00 53.66 314 GLU A O 1
ATOM 2510 N N . ILE A 1 315 ? -2.522 8.643 39.882 1.00 55.28 315 ILE A N 1
ATOM 2511 C CA . ILE A 1 315 ? -1.084 8.947 39.953 1.00 55.28 315 ILE A CA 1
ATOM 2512 C C . ILE A 1 315 ? -0.311 8.200 38.848 1.00 55.28 315 ILE A C 1
ATOM 2514 O O . ILE A 1 315 ? 0.610 8.765 38.252 1.00 55.28 315 ILE A O 1
ATOM 2518 N N . CYS A 1 316 ? -0.695 6.964 38.511 1.00 47.72 316 CYS A N 1
ATOM 2519 C CA . CYS A 1 316 ? -0.082 6.189 37.426 1.00 47.72 316 CYS A CA 1
ATOM 2520 C C . CYS A 1 316 ? -0.383 6.768 36.032 1.00 47.72 316 CYS A C 1
ATOM 2522 O O . CYS A 1 316 ? 0.514 6.824 35.192 1.00 47.72 316 CYS A O 1
ATOM 2524 N N . LEU A 1 317 ? -1.598 7.268 35.789 1.00 57.00 317 LEU A N 1
ATOM 2525 C CA . LEU A 1 317 ? -1.946 7.915 34.518 1.00 57.00 317 LEU A CA 1
ATOM 2526 C C . LEU A 1 317 ? -1.269 9.282 34.369 1.00 57.00 317 LEU A C 1
ATOM 2528 O O . LEU A 1 317 ? -0.630 9.537 33.352 1.00 57.00 317 LEU A O 1
ATOM 2532 N N . ASN A 1 318 ? -1.299 10.115 35.414 1.00 58.94 318 ASN A N 1
ATOM 2533 C CA . ASN A 1 318 ? -0.622 11.416 35.395 1.00 58.94 318 ASN A CA 1
ATOM 2534 C C . ASN A 1 318 ? 0.910 11.298 35.312 1.00 58.94 318 ASN A C 1
ATOM 2536 O O . ASN A 1 318 ? 1.571 12.189 34.775 1.00 58.94 318 ASN A O 1
ATOM 2540 N N . SER A 1 319 ? 1.502 10.222 35.843 1.00 55.12 319 SER A N 1
ATOM 2541 C CA . SER A 1 319 ? 2.934 9.953 35.662 1.00 55.12 319 SER A CA 1
ATOM 2542 C C . SER A 1 319 ? 3.243 9.413 34.266 1.00 55.12 319 SER A C 1
ATOM 2544 O O . SER A 1 319 ? 4.247 9.825 33.690 1.00 55.12 319 SER A O 1
ATOM 2546 N N . SER A 1 320 ? 2.379 8.581 33.675 1.00 53.44 320 SER A N 1
ATOM 2547 C CA . SER A 1 320 ? 2.527 8.091 32.297 1.00 53.44 320 SER A CA 1
ATOM 2548 C C . SER A 1 320 ? 2.407 9.216 31.259 1.00 53.44 320 SER A C 1
ATOM 2550 O O . SER A 1 320 ? 3.294 9.356 30.419 1.00 53.44 320 SER A O 1
ATOM 2552 N N . GLU A 1 321 ? 1.405 10.093 31.375 1.00 58.97 321 GLU A N 1
ATOM 2553 C CA . GLU A 1 321 ? 1.208 11.239 30.474 1.00 58.97 321 GLU A CA 1
ATOM 2554 C C . GLU A 1 321 ? 2.383 12.228 30.542 1.00 58.97 321 GLU A C 1
ATOM 2556 O O . GLU A 1 321 ? 2.926 12.636 29.514 1.00 58.97 321 GLU A O 1
ATOM 2561 N N . LYS A 1 322 ? 2.868 12.538 31.754 1.00 64.94 322 LYS A N 1
ATOM 2562 C CA . LYS A 1 322 ? 4.077 13.358 31.935 1.00 64.94 322 LYS A CA 1
ATOM 2563 C C . LYS A 1 322 ? 5.329 12.697 31.367 1.00 64.94 322 LYS A C 1
ATOM 2565 O O . LYS A 1 322 ? 6.207 13.405 30.881 1.00 64.94 322 LYS A O 1
ATOM 2570 N N . THR A 1 323 ? 5.422 11.369 31.413 1.00 58.88 323 THR A N 1
ATOM 2571 C CA . THR A 1 323 ? 6.581 10.630 30.891 1.00 58.88 323 THR A CA 1
ATOM 2572 C C . THR A 1 323 ? 6.598 10.633 29.364 1.00 58.88 323 THR A C 1
ATOM 2574 O O . THR A 1 323 ? 7.647 10.882 28.775 1.00 58.88 323 THR A O 1
ATOM 2577 N N . VAL A 1 324 ? 5.443 10.445 28.719 1.00 60.81 324 VAL A N 1
ATOM 2578 C CA . VAL A 1 324 ? 5.319 10.491 27.253 1.00 60.81 324 VAL A CA 1
ATOM 2579 C C . VAL A 1 324 ? 5.530 11.914 26.728 1.00 60.81 324 VAL A C 1
ATOM 2581 O O . VAL A 1 324 ? 6.303 12.110 25.794 1.00 60.81 324 VAL A O 1
ATOM 2584 N N . ALA A 1 325 ? 4.943 12.927 27.374 1.00 66.44 325 ALA A N 1
ATOM 2585 C CA . ALA A 1 325 ? 5.170 14.326 27.007 1.00 66.44 325 ALA A CA 1
ATOM 2586 C C . ALA A 1 325 ? 6.650 14.730 27.156 1.00 66.44 325 ALA A C 1
ATOM 2588 O O . ALA A 1 325 ? 7.199 15.414 26.291 1.00 66.44 325 ALA A O 1
ATOM 2589 N N . ALA A 1 326 ? 7.321 14.267 28.216 1.00 66.62 326 ALA A N 1
ATOM 2590 C CA . ALA A 1 326 ? 8.748 14.505 28.412 1.00 66.62 326 ALA A CA 1
ATOM 2591 C C . ALA A 1 326 ? 9.617 13.786 27.365 1.00 66.62 326 ALA A C 1
ATOM 2593 O O . ALA A 1 326 ? 10.593 14.367 26.895 1.00 66.62 326 ALA A O 1
ATOM 2594 N N . GLN A 1 327 ? 9.262 12.559 26.965 1.00 61.09 327 GLN A N 1
ATOM 2595 C CA . GLN A 1 327 ? 9.970 11.830 25.906 1.00 61.09 327 GLN A CA 1
ATOM 2596 C C . GLN A 1 327 ? 9.792 12.488 24.532 1.00 61.09 327 GLN A C 1
ATOM 2598 O O . GLN A 1 327 ? 10.779 12.645 23.818 1.00 61.09 327 GLN A O 1
ATOM 2603 N N . CYS A 1 328 ? 8.588 12.955 24.183 1.00 63.81 328 CYS A N 1
ATOM 2604 C CA . CYS A 1 328 ? 8.357 13.684 22.932 1.00 63.81 328 CYS A CA 1
ATOM 2605 C C . CYS A 1 328 ? 9.142 15.003 22.878 1.00 63.81 328 CYS A C 1
ATOM 2607 O O . CYS A 1 328 ? 9.803 15.277 21.879 1.00 63.81 328 CYS A O 1
ATOM 2609 N N . LEU A 1 329 ? 9.142 15.785 23.965 1.00 71.88 329 LEU A N 1
ATOM 2610 C CA . LEU A 1 329 ? 9.923 17.025 24.041 1.00 71.88 329 LEU A CA 1
ATOM 2611 C C . LEU A 1 329 ? 11.433 16.764 23.979 1.00 71.88 329 LEU A C 1
ATOM 2613 O O . LEU A 1 329 ? 12.158 17.527 23.344 1.00 71.88 329 LEU A O 1
ATOM 2617 N N . PHE A 1 330 ? 11.911 15.681 24.600 1.00 70.31 330 PHE A N 1
ATOM 2618 C CA . PHE A 1 330 ? 13.316 15.282 24.536 1.00 70.31 330 PHE A CA 1
ATOM 2619 C C . PHE A 1 330 ? 13.738 14.907 23.110 1.00 70.31 330 PHE A C 1
ATOM 2621 O O . PHE A 1 330 ? 14.782 15.363 22.653 1.00 70.31 330 PHE A O 1
ATOM 2628 N N . VAL A 1 331 ? 12.922 14.128 22.392 1.00 65.62 331 VAL A N 1
ATOM 2629 C CA . VAL A 1 331 ? 13.187 13.748 20.993 1.00 65.62 331 VAL A CA 1
ATOM 2630 C C . VAL A 1 331 ? 13.135 14.966 20.068 1.00 65.62 331 VAL A C 1
ATOM 2632 O O . VAL A 1 331 ? 13.992 15.108 19.196 1.00 65.62 331 VAL A O 1
ATOM 2635 N N . GLU A 1 332 ? 12.187 15.882 20.279 1.00 67.56 332 GLU A N 1
ATOM 2636 C CA . GLU A 1 332 ? 12.085 17.117 19.496 1.00 67.56 332 GLU A CA 1
ATOM 2637 C C . GLU A 1 332 ? 13.303 18.037 19.707 1.00 67.56 332 GLU A C 1
ATOM 2639 O O . GLU A 1 332 ? 13.858 18.565 18.741 1.00 67.56 332 GLU A O 1
ATOM 2644 N N . GLU A 1 333 ? 13.768 18.193 20.952 1.00 77.06 333 GLU A N 1
ATOM 2645 C CA . GLU A 1 333 ? 15.008 18.913 21.279 1.00 77.06 333 GLU A CA 1
ATOM 2646 C C . GLU A 1 333 ? 16.246 18.227 20.687 1.00 77.06 333 GLU A C 1
ATOM 2648 O O . GLU A 1 333 ? 17.116 18.901 20.130 1.00 77.06 333 GLU A O 1
ATOM 2653 N N . MET A 1 334 ? 16.318 16.892 20.743 1.00 75.38 334 MET A N 1
ATOM 2654 C CA . MET A 1 334 ? 17.437 16.142 20.170 1.00 75.38 334 MET A CA 1
ATOM 2655 C C . MET A 1 334 ? 17.523 16.352 18.653 1.00 75.38 334 MET A C 1
ATOM 2657 O O . MET A 1 334 ? 18.590 16.689 18.140 1.00 75.38 334 MET A O 1
ATOM 2661 N N . LEU A 1 335 ? 16.388 16.263 17.951 1.00 69.38 335 LEU A N 1
ATOM 2662 C CA . LEU A 1 335 ? 16.295 16.510 16.510 1.00 69.38 335 LEU A CA 1
ATOM 2663 C C . LEU A 1 335 ? 16.639 17.956 16.141 1.00 69.38 335 LEU A C 1
ATOM 2665 O O . LEU A 1 335 ? 17.324 18.187 15.143 1.00 69.38 335 LEU A O 1
ATOM 2669 N N . LYS A 1 336 ? 16.192 18.944 16.927 1.00 79.00 336 LYS A N 1
ATOM 2670 C CA . LYS A 1 336 ? 16.556 20.356 16.709 1.00 79.00 336 LYS A CA 1
ATOM 2671 C C . LYS A 1 336 ? 18.057 20.572 16.864 1.00 79.00 336 LYS A C 1
ATOM 2673 O O . LYS A 1 336 ? 18.659 21.249 16.030 1.00 79.00 336 LYS A O 1
ATOM 2678 N N . LYS A 1 337 ? 18.663 19.978 17.894 1.00 82.38 337 LYS A N 1
ATOM 2679 C CA . LYS A 1 337 ? 20.101 20.076 18.154 1.00 82.38 337 LYS A CA 1
ATOM 2680 C C . LYS A 1 337 ? 20.927 19.411 17.054 1.00 82.38 337 LYS A C 1
ATOM 2682 O O . LYS A 1 337 ? 21.894 20.003 16.583 1.00 82.38 337 LYS A O 1
ATOM 2687 N N . GLU A 1 338 ? 20.526 18.225 16.612 1.00 78.19 338 GLU A N 1
ATOM 2688 C CA . GLU A 1 338 ? 21.225 17.481 15.562 1.00 78.19 338 GLU A CA 1
ATOM 2689 C C . GLU A 1 338 ? 21.119 18.184 14.202 1.00 78.19 338 GLU A C 1
ATOM 2691 O O . GLU A 1 338 ? 22.127 18.371 13.523 1.00 78.19 338 GLU A O 1
ATOM 2696 N N . ARG A 1 339 ? 19.939 18.719 13.852 1.00 71.69 339 ARG A N 1
ATOM 2697 C CA . ARG A 1 339 ? 19.779 19.575 12.662 1.00 71.69 339 ARG A CA 1
ATOM 2698 C C . ARG A 1 339 ? 20.650 20.831 12.727 1.00 71.69 339 ARG A C 1
ATOM 2700 O O . ARG A 1 339 ? 21.233 21.211 11.715 1.00 71.69 339 ARG A O 1
ATOM 2707 N N . ALA A 1 340 ? 20.742 21.478 13.889 1.00 83.62 340 ALA A N 1
ATOM 2708 C CA . ALA A 1 340 ? 21.555 22.681 14.056 1.00 83.62 340 ALA A CA 1
ATOM 2709 C C . ALA A 1 340 ? 23.059 22.399 13.898 1.00 83.62 340 ALA A C 1
ATOM 2711 O O . ALA A 1 340 ? 23.744 23.179 13.237 1.00 83.62 340 ALA A O 1
ATOM 2712 N N . GLU A 1 341 ? 23.565 21.289 14.446 1.00 84.44 341 GLU A N 1
ATOM 2713 C CA . GLU A 1 341 ? 24.970 20.894 14.262 1.00 84.44 341 GLU A CA 1
ATOM 2714 C C . GLU A 1 341 ? 25.270 20.511 12.809 1.00 84.44 341 GLU A C 1
ATOM 2716 O O . GLU A 1 341 ? 26.254 20.994 12.263 1.00 84.44 341 GLU A O 1
ATOM 2721 N N . VAL A 1 342 ? 24.398 19.757 12.128 1.00 80.38 342 VAL A N 1
ATOM 2722 C CA . VAL A 1 342 ? 24.606 19.416 10.705 1.00 80.38 342 VAL A CA 1
ATOM 2723 C C . VAL A 1 342 ? 24.643 20.670 9.824 1.00 80.38 342 VAL A C 1
ATOM 2725 O O . VAL A 1 342 ? 25.494 20.789 8.943 1.00 80.38 342 VAL A O 1
ATOM 2728 N N . ILE A 1 343 ? 23.756 21.640 10.071 1.00 81.94 343 ILE A N 1
ATOM 2729 C CA . ILE A 1 343 ? 23.755 22.919 9.342 1.00 81.94 343 ILE A CA 1
ATOM 2730 C C . ILE A 1 343 ? 25.044 23.706 9.614 1.00 81.94 343 ILE A C 1
ATOM 2732 O O . ILE A 1 343 ? 25.593 24.327 8.702 1.00 81.94 343 ILE A O 1
ATOM 2736 N N . LYS A 1 344 ? 25.534 23.686 10.856 1.00 90.38 344 LYS A N 1
ATOM 2737 C CA . LYS A 1 344 ? 26.778 24.352 11.244 1.00 90.38 344 LYS A CA 1
ATOM 2738 C C . LYS A 1 344 ? 28.000 23.700 10.589 1.00 90.38 344 LYS A C 1
ATOM 2740 O O . LYS A 1 344 ? 28.796 24.425 9.998 1.00 90.38 344 LYS A O 1
ATOM 2745 N N . ASP A 1 345 ? 28.107 22.374 10.609 1.00 86.25 345 ASP A N 1
ATOM 2746 C CA . ASP A 1 345 ? 29.191 21.624 9.958 1.00 86.25 345 ASP A CA 1
ATOM 2747 C C . ASP A 1 345 ? 29.207 21.856 8.441 1.00 86.25 345 ASP A C 1
ATOM 2749 O O . ASP A 1 345 ? 30.266 22.082 7.842 1.00 86.25 345 ASP A O 1
ATOM 2753 N N . LEU A 1 346 ? 28.025 21.878 7.812 1.00 76.56 346 LEU A N 1
ATOM 2754 C CA . LEU A 1 346 ? 27.885 22.203 6.393 1.00 76.56 346 LEU A CA 1
ATOM 2755 C C . LEU A 1 346 ? 28.366 23.629 6.104 1.00 76.56 346 LEU A C 1
ATOM 2757 O O . LEU A 1 346 ? 29.118 23.852 5.152 1.00 76.56 346 LEU A O 1
ATOM 2761 N N . LYS A 1 347 ? 27.961 24.592 6.937 1.00 87.12 347 LYS A N 1
ATOM 2762 C CA . LYS A 1 347 ? 28.368 25.992 6.801 1.00 87.12 347 LYS A CA 1
ATOM 2763 C C . LYS A 1 347 ? 29.883 26.153 6.949 1.00 87.12 347 LYS A C 1
ATOM 2765 O O . LYS A 1 347 ? 30.498 26.785 6.097 1.00 87.12 347 LYS A O 1
ATOM 2770 N N . GLU A 1 348 ? 30.492 25.552 7.969 1.00 90.00 348 GLU A N 1
ATOM 2771 C CA . GLU A 1 348 ? 31.946 25.600 8.171 1.00 90.00 348 GLU A CA 1
ATOM 2772 C C . GLU A 1 348 ? 32.711 24.933 7.021 1.00 90.00 348 GLU A C 1
ATOM 2774 O O . GLU A 1 348 ? 33.765 25.416 6.602 1.00 90.00 348 GLU A O 1
ATOM 2779 N N . THR A 1 349 ? 32.182 23.834 6.482 1.00 88.12 349 THR A N 1
ATOM 2780 C CA . THR A 1 349 ? 32.782 23.142 5.335 1.00 88.12 349 THR A CA 1
ATOM 2781 C C . THR A 1 349 ? 32.742 24.016 4.083 1.00 88.12 349 THR A C 1
ATOM 2783 O O . THR A 1 349 ? 33.757 24.145 3.392 1.00 88.12 349 THR A O 1
ATOM 2786 N N . LEU A 1 350 ? 31.604 24.663 3.815 1.00 80.50 350 LEU A N 1
ATOM 2787 C CA . LEU A 1 350 ? 31.458 25.607 2.708 1.00 80.50 350 LEU A CA 1
ATOM 2788 C C . LEU A 1 350 ? 32.379 26.817 2.872 1.00 80.50 350 LEU A C 1
ATOM 2790 O O . LEU A 1 350 ? 33.062 27.178 1.918 1.00 80.50 350 LEU A O 1
ATOM 2794 N N . GLU A 1 351 ? 32.467 27.400 4.070 1.00 88.50 351 GLU A N 1
ATOM 2795 C CA . GLU A 1 351 ? 33.364 28.528 4.351 1.00 88.50 351 GLU A CA 1
ATOM 2796 C C . GLU A 1 351 ? 34.840 28.148 4.163 1.00 88.50 351 GLU A C 1
ATOM 2798 O O . GLU A 1 351 ? 35.582 28.886 3.516 1.00 88.50 351 GLU A O 1
ATOM 2803 N N . LYS A 1 352 ? 35.274 26.967 4.631 1.00 89.06 352 LYS A N 1
ATOM 2804 C CA . LYS A 1 352 ? 36.643 26.464 4.396 1.00 89.06 352 LYS A CA 1
ATOM 2805 C C . LYS A 1 352 ? 36.944 26.279 2.910 1.00 89.06 352 LYS A C 1
ATOM 2807 O O . LYS A 1 352 ? 38.042 26.610 2.460 1.00 89.06 352 LYS A O 1
ATOM 2812 N N . LYS A 1 353 ? 35.989 25.747 2.141 1.00 84.00 353 LYS A N 1
ATOM 2813 C CA . LYS A 1 353 ? 36.141 25.552 0.691 1.00 84.00 353 LYS A CA 1
ATOM 2814 C C . LYS A 1 353 ? 36.178 26.885 -0.054 1.00 84.00 353 LYS A C 1
ATOM 2816 O O . LYS A 1 353 ? 37.050 27.058 -0.901 1.00 84.00 353 LYS A O 1
ATOM 2821 N N . LEU A 1 354 ? 35.321 27.838 0.314 1.00 87.38 354 LEU A N 1
ATOM 2822 C CA . LEU A 1 354 ? 35.331 29.200 -0.227 1.00 87.38 354 LEU A CA 1
ATOM 2823 C C . LEU A 1 354 ? 36.647 29.916 0.070 1.00 87.38 354 LEU A C 1
ATOM 2825 O O . LEU A 1 354 ? 37.270 30.424 -0.854 1.00 87.38 354 LEU A O 1
ATOM 2829 N N . ALA A 1 355 ? 37.126 29.872 1.313 1.00 88.00 355 ALA A N 1
ATOM 2830 C CA . ALA A 1 355 ? 38.409 30.463 1.685 1.00 88.00 355 ALA A CA 1
ATOM 2831 C C . ALA A 1 355 ? 39.588 29.793 0.955 1.00 88.00 355 ALA A C 1
ATOM 2833 O O . ALA A 1 355 ? 40.547 30.453 0.559 1.00 88.00 355 ALA A O 1
ATOM 2834 N N . SER A 1 356 ? 39.536 28.475 0.738 1.00 86.94 356 SER A N 1
ATOM 2835 C CA . SER A 1 356 ? 40.545 27.766 -0.057 1.00 86.94 356 SER A CA 1
ATOM 2836 C C . SER A 1 356 ? 40.523 28.199 -1.526 1.00 86.94 356 SER A C 1
ATOM 2838 O O . SER A 1 356 ? 41.585 28.469 -2.088 1.00 86.94 356 SER A O 1
ATOM 2840 N N . MET A 1 357 ? 39.336 28.312 -2.130 1.00 76.38 357 MET A N 1
ATOM 2841 C CA . MET A 1 357 ? 39.171 28.832 -3.489 1.00 76.38 357 MET A CA 1
ATOM 2842 C C . MET A 1 357 ? 39.660 30.276 -3.601 1.00 76.38 357 MET A C 1
ATOM 2844 O O . MET A 1 357 ? 40.389 30.591 -4.533 1.00 76.38 357 MET A O 1
ATOM 2848 N N . GLU A 1 358 ? 39.319 31.133 -2.640 1.00 82.62 358 GLU A N 1
ATOM 2849 C CA . GLU A 1 358 ? 39.729 32.538 -2.601 1.00 82.62 358 GLU A CA 1
ATOM 2850 C C . GLU A 1 358 ? 41.252 32.679 -2.504 1.00 82.62 358 GLU A C 1
ATOM 2852 O O . GLU A 1 358 ? 41.851 33.424 -3.279 1.00 82.62 358 GLU A O 1
ATOM 2857 N N . ASN A 1 359 ? 41.909 31.900 -1.640 1.00 81.38 359 ASN A N 1
ATOM 2858 C CA . ASN A 1 359 ? 43.370 31.889 -1.533 1.00 81.38 359 ASN A CA 1
ATOM 2859 C C . ASN A 1 359 ? 44.046 31.394 -2.821 1.00 81.38 359 ASN A C 1
ATOM 2861 O O . ASN A 1 359 ? 45.033 31.985 -3.255 1.00 81.38 359 ASN A O 1
ATOM 2865 N N . LYS A 1 360 ? 43.510 30.344 -3.462 1.00 77.69 360 LYS A N 1
ATOM 2866 C CA . LYS A 1 360 ? 44.026 29.842 -4.748 1.00 77.69 360 LYS A CA 1
ATOM 2867 C C . LYS A 1 360 ? 43.841 30.870 -5.870 1.00 77.69 360 LYS A C 1
ATOM 2869 O O . LYS A 1 360 ? 44.756 31.070 -6.662 1.00 77.69 360 LYS A O 1
ATOM 2874 N N . LEU A 1 361 ? 42.690 31.542 -5.924 1.00 77.19 361 LEU A N 1
ATOM 2875 C CA . LEU A 1 361 ? 42.401 32.574 -6.924 1.00 77.19 361 LEU A CA 1
ATOM 2876 C C . LEU A 1 361 ? 43.277 33.815 -6.714 1.00 77.19 361 LEU A C 1
ATOM 2878 O O . LEU A 1 361 ? 43.771 34.392 -7.677 1.00 77.19 361 LEU A O 1
ATOM 2882 N N . THR A 1 362 ? 43.525 34.182 -5.456 1.00 80.19 362 THR A N 1
ATOM 2883 C CA . THR A 1 362 ? 44.453 35.258 -5.083 1.00 80.19 362 THR A CA 1
ATOM 2884 C C . THR A 1 362 ? 45.890 34.896 -5.461 1.00 80.19 362 THR A C 1
ATOM 2886 O O . THR A 1 362 ? 46.594 35.735 -6.013 1.00 80.19 362 THR A O 1
ATOM 2889 N N . GLY A 1 363 ? 46.310 33.643 -5.247 1.00 76.19 363 GLY A N 1
ATOM 2890 C CA . GLY A 1 363 ? 47.603 33.128 -5.709 1.00 76.19 363 GLY A CA 1
ATOM 2891 C C . GLY A 1 363 ? 47.746 33.192 -7.232 1.00 76.19 363 GLY A C 1
ATOM 2892 O O . GLY A 1 363 ? 48.714 33.752 -7.730 1.00 76.19 363 GLY A O 1
ATOM 2893 N N . LEU A 1 364 ? 46.727 32.741 -7.972 1.00 66.25 364 LEU A N 1
ATOM 2894 C CA . LEU A 1 364 ? 46.692 32.831 -9.437 1.00 66.25 364 LEU A CA 1
ATOM 2895 C C . LEU A 1 364 ? 46.734 34.277 -9.944 1.00 66.25 364 LEU A C 1
ATOM 2897 O O . LEU A 1 364 ? 47.369 34.542 -10.961 1.00 66.25 364 LEU A O 1
ATOM 2901 N N . LEU A 1 365 ? 46.076 35.213 -9.255 1.00 68.00 365 LEU A N 1
ATOM 2902 C CA . LEU A 1 365 ? 46.095 36.636 -9.605 1.00 68.00 365 LEU A CA 1
ATOM 2903 C C . LEU A 1 365 ? 47.479 37.266 -9.365 1.00 68.00 365 LEU A C 1
ATOM 2905 O O . LEU A 1 365 ? 47.915 38.121 -10.133 1.00 68.00 365 LEU A O 1
ATOM 2909 N N . VAL A 1 366 ? 48.183 36.824 -8.318 1.00 70.62 366 VAL A N 1
ATOM 2910 C CA . VAL A 1 366 ? 49.569 37.222 -8.038 1.00 70.62 366 VAL A CA 1
ATOM 2911 C C . VAL A 1 366 ? 50.526 36.632 -9.081 1.00 70.62 366 VAL A C 1
ATOM 2913 O O . VAL A 1 366 ? 51.350 37.373 -9.608 1.00 70.62 366 VAL A O 1
ATOM 2916 N N . ASP A 1 367 ? 50.360 35.359 -9.451 1.00 57.81 367 ASP A N 1
ATOM 2917 C CA . ASP A 1 367 ? 51.202 34.661 -10.439 1.00 57.81 367 ASP A CA 1
ATOM 2918 C C . ASP A 1 367 ? 50.974 35.151 -11.883 1.00 57.81 367 ASP A C 1
ATOM 2920 O O . ASP A 1 367 ? 51.902 35.199 -12.688 1.00 57.81 367 ASP A O 1
ATOM 2924 N N . THR A 1 368 ? 49.752 35.576 -12.229 1.00 54.94 368 THR A N 1
ATOM 2925 C CA . THR A 1 368 ? 49.451 36.201 -13.537 1.00 54.94 368 THR A CA 1
ATOM 2926 C C . THR A 1 368 ? 49.914 37.652 -13.631 1.00 54.94 368 THR A C 1
ATOM 2928 O O . THR A 1 368 ? 50.075 38.169 -14.737 1.00 54.94 368 THR A O 1
ATOM 2931 N N . SER A 1 369 ? 50.164 38.314 -12.497 1.00 53.56 369 SER A N 1
ATOM 2932 C CA . SER A 1 369 ? 50.774 39.644 -12.466 1.00 53.56 369 SER A CA 1
ATOM 2933 C C . SER A 1 369 ? 52.296 39.605 -12.644 1.00 53.56 369 SER A C 1
ATOM 2935 O O . SER A 1 369 ? 52.880 40.668 -12.872 1.00 53.56 369 SER A O 1
ATOM 2937 N N . THR A 1 370 ? 52.945 38.442 -12.511 1.00 50.88 370 THR A N 1
ATOM 2938 C CA . THR A 1 370 ? 54.410 38.343 -12.496 1.00 50.88 370 THR A CA 1
ATOM 2939 C C . THR A 1 370 ? 55.047 37.760 -13.755 1.00 50.88 370 THR A C 1
ATOM 2941 O O . THR A 1 370 ? 56.163 38.186 -14.005 1.00 50.88 370 THR A O 1
ATOM 2944 N N . ASP A 1 371 ? 54.402 36.936 -14.600 1.00 43.09 371 ASP A N 1
ATOM 2945 C CA . ASP A 1 371 ? 54.961 36.544 -15.920 1.00 43.09 371 ASP A CA 1
ATOM 2946 C C . ASP A 1 371 ? 53.925 35.943 -16.915 1.00 43.09 371 ASP A C 1
ATOM 2948 O O . ASP A 1 371 ? 52.886 35.409 -16.536 1.00 43.09 371 ASP A O 1
ATOM 2952 N N . SER A 1 372 ? 54.199 36.051 -18.226 1.00 47.66 372 SER A N 1
ATOM 2953 C CA . SER A 1 372 ? 53.311 35.707 -19.368 1.00 47.66 372 SER A CA 1
ATOM 2954 C C . SER A 1 372 ? 53.458 34.259 -19.914 1.00 47.66 372 SER A C 1
ATOM 2956 O O . SER A 1 372 ? 54.457 33.603 -19.630 1.00 47.66 372 SER A O 1
ATOM 2958 N N . PRO A 1 373 ? 52.492 33.724 -20.710 1.00 65.81 373 PRO A N 1
ATOM 2959 C CA . PRO A 1 373 ? 51.741 32.524 -20.314 1.00 65.81 373 PRO A CA 1
ATOM 2960 C C . PRO A 1 373 ? 51.675 31.394 -21.367 1.00 65.81 373 PRO A C 1
ATOM 2962 O O . PRO A 1 373 ? 51.883 31.621 -22.556 1.00 65.81 373 PRO A O 1
ATOM 2965 N N . SER A 1 374 ? 51.314 30.175 -20.931 1.00 54.94 374 SER A N 1
ATOM 2966 C CA . SER A 1 374 ? 50.615 29.146 -21.744 1.00 54.94 374 SER A CA 1
ATOM 2967 C C . SER A 1 374 ? 50.412 27.840 -20.952 1.00 54.94 374 SER A C 1
ATOM 2969 O O . SER A 1 374 ? 49.305 27.311 -20.898 1.00 54.94 374 SER A O 1
ATOM 2971 N N . GLY A 1 375 ? 51.453 27.354 -20.262 1.00 54.69 375 GLY A N 1
ATOM 2972 C CA . GLY A 1 375 ? 51.423 26.047 -19.582 1.00 54.69 375 GLY A CA 1
ATOM 2973 C C . GLY A 1 375 ? 50.739 26.025 -18.207 1.00 54.69 375 GLY A C 1
ATOM 2974 O O . GLY A 1 375 ? 50.101 25.034 -17.856 1.00 54.69 375 GLY A O 1
ATOM 2975 N N . SER A 1 376 ? 50.823 27.114 -17.431 1.00 57.88 376 SER A N 1
ATOM 2976 C CA . SER A 1 376 ? 50.205 27.181 -16.092 1.00 57.88 376 SER A CA 1
ATOM 2977 C C . SER A 1 376 ? 48.680 27.338 -16.134 1.00 57.88 376 SER A C 1
ATOM 2979 O O . SER A 1 376 ? 47.985 26.924 -15.212 1.00 57.88 376 SER A O 1
ATOM 2981 N N . LEU A 1 377 ? 48.140 27.899 -17.222 1.00 57.25 377 LEU A N 1
ATOM 2982 C CA . LEU A 1 377 ? 46.697 28.079 -17.404 1.00 57.25 377 LEU A CA 1
ATOM 2983 C C . LEU A 1 377 ? 45.975 26.747 -17.624 1.00 57.25 377 LEU A C 1
ATOM 2985 O O . LEU A 1 377 ? 44.908 26.540 -17.056 1.00 57.25 377 LEU A O 1
ATOM 2989 N N . TRP A 1 378 ? 46.564 25.830 -18.395 1.00 59.84 378 TRP A N 1
ATOM 2990 C CA . TRP A 1 378 ? 45.979 24.507 -18.635 1.00 59.84 378 TRP A CA 1
ATOM 2991 C C . TRP A 1 378 ? 45.937 23.649 -17.371 1.00 59.84 378 TRP A C 1
ATOM 2993 O O . TRP A 1 378 ? 44.887 23.115 -17.030 1.00 59.84 378 TRP A O 1
ATOM 3003 N N . THR A 1 379 ? 47.030 23.622 -16.611 1.00 66.75 379 THR A N 1
ATOM 3004 C CA . THR A 1 379 ? 47.087 22.917 -15.320 1.00 66.75 379 THR A CA 1
ATOM 3005 C C . THR A 1 379 ? 46.142 23.526 -14.280 1.00 66.75 379 THR A C 1
ATOM 3007 O O . THR A 1 379 ? 45.543 22.804 -13.485 1.00 66.75 379 THR A O 1
ATOM 3010 N N . ALA A 1 380 ? 45.940 24.847 -14.280 1.00 69.38 380 ALA A N 1
ATOM 3011 C CA . ALA A 1 380 ? 44.935 25.482 -13.425 1.00 69.38 380 ALA A CA 1
ATOM 3012 C C . ALA A 1 380 ? 43.498 25.091 -13.819 1.00 69.38 380 ALA A C 1
ATOM 3014 O O . ALA A 1 380 ? 42.678 24.835 -12.938 1.00 69.38 380 ALA A O 1
ATOM 3015 N N . VAL A 1 381 ? 43.199 25.002 -15.120 1.00 73.25 381 VAL A N 1
ATOM 3016 C CA . VAL A 1 381 ? 41.890 24.561 -15.631 1.00 73.25 381 VAL A CA 1
ATOM 3017 C C . VAL A 1 381 ? 41.624 23.094 -15.288 1.00 73.25 381 VAL A C 1
ATOM 3019 O O . VAL A 1 381 ? 40.535 22.779 -14.814 1.00 73.25 381 VAL A O 1
ATOM 3022 N N . GLU A 1 382 ? 42.613 22.213 -15.436 1.00 75.44 382 GLU A N 1
ATOM 3023 C CA . GLU A 1 382 ? 42.500 20.793 -15.070 1.00 75.44 382 GLU A CA 1
ATOM 3024 C C . GLU A 1 382 ? 42.248 20.607 -13.568 1.00 75.44 382 GLU A C 1
ATOM 3026 O O . GLU A 1 382 ? 41.342 19.871 -13.175 1.00 75.44 382 GLU A O 1
ATOM 3031 N N . ASN A 1 383 ? 42.969 21.348 -12.720 1.00 75.62 383 ASN A N 1
ATOM 3032 C CA . ASN A 1 383 ? 42.742 21.337 -11.273 1.00 75.62 383 ASN A CA 1
ATOM 3033 C C . ASN A 1 383 ? 41.343 21.851 -10.901 1.00 75.62 383 ASN A C 1
ATOM 3035 O O . ASN A 1 383 ? 40.688 21.287 -10.026 1.00 75.62 383 ASN A O 1
ATOM 3039 N N . LEU A 1 384 ? 40.859 22.901 -11.573 1.00 76.38 384 LEU A N 1
ATOM 3040 C CA . LEU A 1 384 ? 39.516 23.437 -11.340 1.00 76.38 384 LEU A CA 1
ATOM 3041 C C . LEU A 1 384 ? 38.428 22.450 -11.791 1.00 76.38 384 LEU A C 1
ATOM 3043 O O . LEU A 1 384 ? 37.390 22.324 -11.143 1.00 76.38 384 LEU A O 1
ATOM 3047 N N . GLN A 1 385 ? 38.677 21.719 -12.877 1.00 79.94 385 GLN A N 1
ATOM 3048 C CA . GLN A 1 385 ? 37.781 20.685 -13.380 1.00 79.94 385 GLN A CA 1
ATOM 3049 C C . GLN A 1 385 ? 37.734 19.472 -12.443 1.00 79.94 385 GLN A C 1
ATOM 3051 O O . GLN A 1 385 ? 36.652 18.952 -12.169 1.00 79.94 385 GLN A O 1
ATOM 3056 N N . GLN A 1 386 ? 38.874 19.075 -11.877 1.00 81.38 386 GLN A N 1
ATOM 3057 C CA . GLN A 1 386 ? 38.944 18.013 -10.878 1.00 81.38 386 GLN A CA 1
ATOM 3058 C C . GLN A 1 386 ? 38.276 18.414 -9.552 1.00 81.38 386 GLN A C 1
ATOM 3060 O O . GLN A 1 386 ? 37.528 17.618 -8.979 1.00 81.38 386 GLN A O 1
ATOM 3065 N N . ASP A 1 387 ? 38.461 19.659 -9.101 1.00 74.56 387 ASP A N 1
ATOM 3066 C CA . ASP A 1 387 ? 37.779 20.203 -7.919 1.00 74.56 387 ASP A CA 1
ATOM 3067 C C . ASP A 1 387 ? 36.253 20.281 -8.144 1.00 74.56 387 ASP A C 1
ATOM 3069 O O . ASP A 1 387 ? 35.477 19.927 -7.253 1.00 74.56 387 ASP A O 1
ATOM 3073 N N . SER A 1 388 ? 35.809 20.661 -9.349 1.00 77.12 388 SER A N 1
ATOM 3074 C CA . SER A 1 388 ? 34.390 20.650 -9.735 1.00 77.12 388 SER A CA 1
ATOM 3075 C C . SER A 1 388 ? 33.804 19.236 -9.689 1.00 77.12 388 SER A C 1
ATOM 3077 O O . SER A 1 388 ? 32.764 19.014 -9.069 1.00 77.12 388 SER A O 1
ATOM 3079 N N . GLN A 1 389 ? 34.509 18.248 -10.247 1.00 84.19 389 GLN A N 1
ATOM 3080 C CA . GLN A 1 389 ? 34.055 16.856 -10.242 1.00 84.19 389 GLN A CA 1
ATOM 3081 C C . GLN A 1 389 ? 34.018 16.257 -8.826 1.00 84.19 389 GLN A C 1
ATOM 3083 O O . GLN A 1 389 ? 33.100 15.510 -8.477 1.00 84.19 389 GLN A O 1
ATOM 3088 N N . SER A 1 390 ? 34.983 16.625 -7.980 1.00 85.75 390 SER A N 1
ATOM 3089 C CA . SER A 1 390 ? 34.987 16.264 -6.561 1.00 85.75 390 SER A CA 1
ATOM 3090 C C . SER A 1 390 ? 33.798 16.885 -5.818 1.00 85.75 390 SER A C 1
ATOM 3092 O O . SER A 1 390 ? 33.156 16.208 -5.014 1.00 85.75 390 SER A O 1
ATOM 3094 N N . CYS A 1 391 ? 33.457 18.140 -6.127 1.00 77.31 391 CYS A N 1
ATOM 3095 C CA . CYS A 1 391 ? 32.297 18.825 -5.560 1.00 77.31 391 CYS A CA 1
ATOM 3096 C C . CYS A 1 391 ? 30.981 18.155 -5.976 1.00 77.31 391 CYS A C 1
ATOM 3098 O O . CYS A 1 391 ? 30.142 17.895 -5.118 1.00 77.31 391 CYS A O 1
ATOM 3100 N N . ILE A 1 392 ? 30.835 17.793 -7.256 1.00 84.94 392 ILE A N 1
ATOM 3101 C CA . ILE A 1 392 ? 29.673 17.046 -7.764 1.00 84.94 392 ILE A CA 1
ATOM 3102 C C . ILE A 1 392 ? 29.513 15.729 -6.998 1.00 84.94 392 ILE A C 1
ATOM 3104 O O . ILE A 1 392 ? 28.454 15.465 -6.440 1.00 84.94 392 ILE A O 1
ATOM 3108 N N . THR A 1 393 ? 30.594 14.961 -6.855 1.00 86.31 393 THR A N 1
ATOM 3109 C CA . THR A 1 393 ? 30.560 13.671 -6.144 1.00 86.31 393 THR A CA 1
ATOM 3110 C C . THR A 1 393 ? 30.175 13.836 -4.667 1.00 86.31 393 THR A C 1
ATOM 3112 O O . THR A 1 393 ? 29.430 13.027 -4.112 1.00 86.31 393 THR A O 1
ATOM 3115 N N . ALA A 1 394 ? 30.661 14.894 -4.010 1.00 82.19 394 ALA A N 1
ATOM 3116 C CA . ALA A 1 394 ? 30.288 15.202 -2.632 1.00 82.19 394 ALA A CA 1
ATOM 3117 C C . ALA A 1 394 ? 28.809 15.605 -2.511 1.00 82.19 394 ALA A C 1
ATOM 3119 O O . ALA A 1 394 ? 28.142 15.207 -1.555 1.00 82.19 394 ALA A O 1
ATOM 3120 N N . VAL A 1 395 ? 28.285 16.362 -3.481 1.00 83.00 395 VAL A N 1
ATOM 3121 C CA . VAL A 1 395 ? 26.866 16.734 -3.550 1.00 83.00 395 VAL A CA 1
ATOM 3122 C C . VAL A 1 395 ? 25.984 15.506 -3.770 1.00 83.00 395 VAL A C 1
ATOM 3124 O O . VAL A 1 395 ? 25.011 15.347 -3.037 1.00 83.00 395 VAL A O 1
ATOM 3127 N N . ASP A 1 396 ? 26.364 14.586 -4.656 1.00 86.31 396 ASP A N 1
ATOM 3128 C CA . ASP A 1 396 ? 25.624 13.339 -4.900 1.00 86.31 396 ASP A CA 1
ATOM 3129 C C . ASP A 1 396 ? 25.584 12.433 -3.654 1.00 86.31 396 ASP A C 1
ATOM 3131 O O . ASP A 1 396 ? 24.557 11.828 -3.318 1.00 86.31 396 ASP A O 1
ATOM 3135 N N . ALA A 1 397 ? 26.695 12.362 -2.911 1.00 87.31 397 ALA A N 1
ATOM 3136 C CA . ALA A 1 397 ? 26.756 11.637 -1.643 1.00 87.31 397 ALA A CA 1
ATOM 3137 C C . ALA A 1 397 ? 25.848 12.275 -0.575 1.00 87.31 397 ALA A C 1
ATOM 3139 O O . ALA A 1 397 ? 25.162 11.566 0.170 1.00 87.31 397 ALA A O 1
ATOM 3140 N N . MET A 1 398 ? 25.799 13.610 -0.518 1.00 80.06 398 MET A N 1
ATOM 3141 C CA . MET A 1 398 ? 24.890 14.336 0.372 1.00 80.06 398 MET A CA 1
ATOM 3142 C C . MET A 1 398 ? 23.425 14.146 -0.022 1.00 80.06 398 MET A C 1
ATOM 3144 O O . MET A 1 398 ? 22.597 13.926 0.860 1.00 80.06 398 MET A O 1
ATOM 3148 N N . GLU A 1 399 ? 23.097 14.178 -1.314 1.00 84.75 399 GLU A N 1
ATOM 3149 C CA . GLU A 1 399 ? 21.742 13.912 -1.804 1.00 84.75 399 GLU A CA 1
ATOM 3150 C C . GLU A 1 399 ? 21.286 12.507 -1.400 1.00 84.75 399 GLU A C 1
ATOM 3152 O O . GLU A 1 399 ? 20.194 12.330 -0.855 1.00 84.75 399 GLU A O 1
ATOM 3157 N N . SER A 1 400 ? 22.160 11.514 -1.575 1.00 85.81 400 SER A N 1
ATOM 3158 C CA . SER A 1 400 ? 21.896 10.131 -1.171 1.00 85.81 400 SER A CA 1
ATOM 3159 C C . SER A 1 400 ? 21.659 10.007 0.339 1.00 85.81 400 SER A C 1
ATOM 3161 O O . SER A 1 400 ? 20.716 9.337 0.768 1.00 85.81 400 SER A O 1
ATOM 3163 N N . SER A 1 401 ? 22.467 10.696 1.153 1.00 88.81 401 SER A N 1
ATOM 3164 C CA . SER A 1 401 ? 22.310 10.737 2.612 1.00 88.81 401 SER A CA 1
ATOM 3165 C C . SER A 1 401 ? 20.995 11.402 3.037 1.00 88.81 401 SER A C 1
ATOM 3167 O O . SER A 1 401 ? 20.235 10.833 3.824 1.00 88.81 401 SER A O 1
ATOM 3169 N N . LEU A 1 402 ? 20.664 12.564 2.459 1.00 83.81 402 LEU A N 1
ATOM 3170 C CA . LEU A 1 402 ? 19.409 13.276 2.720 1.00 83.81 402 LEU A CA 1
ATOM 3171 C C . LEU A 1 402 ? 18.193 12.435 2.332 1.00 83.81 402 LEU A C 1
ATOM 3173 O O . LEU A 1 402 ? 17.222 12.376 3.083 1.00 83.81 402 LEU A O 1
ATOM 3177 N N . LYS A 1 403 ? 18.255 11.731 1.201 1.00 88.69 403 LYS A N 1
ATOM 3178 C CA . LYS A 1 403 ? 17.197 10.813 0.772 1.00 88.69 403 LYS A CA 1
ATOM 3179 C C . LYS A 1 403 ? 17.008 9.665 1.764 1.00 88.69 403 LYS A C 1
ATOM 3181 O O . LYS A 1 403 ? 15.874 9.330 2.101 1.00 88.69 403 LYS A O 1
ATOM 3186 N N . GLY A 1 404 ? 18.104 9.114 2.290 1.00 85.25 404 GLY A N 1
ATOM 3187 C CA . GLY A 1 404 ? 18.070 8.129 3.372 1.00 85.25 404 GLY A CA 1
ATOM 3188 C C . GLY A 1 404 ? 17.399 8.666 4.641 1.00 85.25 404 GLY A C 1
ATOM 3189 O O . GLY A 1 404 ? 16.535 7.999 5.209 1.00 85.25 404 GLY A O 1
ATOM 3190 N N . GLN A 1 405 ? 17.729 9.895 5.048 1.00 85.00 405 GLN A N 1
ATOM 3191 C CA . GLN A 1 405 ? 17.114 10.538 6.215 1.00 85.00 405 GLN A CA 1
ATOM 3192 C C . GLN A 1 405 ? 15.625 10.841 6.013 1.00 85.00 405 GLN A C 1
ATOM 3194 O O . GLN A 1 405 ? 14.840 10.624 6.930 1.00 85.00 405 GLN A O 1
ATOM 3199 N N . ILE A 1 406 ? 15.215 11.299 4.826 1.00 85.31 406 ILE A N 1
ATOM 3200 C CA . ILE A 1 406 ? 13.800 11.541 4.497 1.00 85.31 406 ILE A CA 1
ATOM 3201 C C . ILE A 1 406 ? 12.999 10.241 4.602 1.00 85.31 406 ILE A C 1
ATOM 3203 O O . ILE A 1 406 ? 11.935 10.227 5.217 1.00 85.31 406 ILE A O 1
ATOM 3207 N N . ASN A 1 407 ? 13.534 9.139 4.074 1.00 87.19 407 ASN A N 1
ATOM 3208 C CA . ASN A 1 407 ? 12.890 7.831 4.187 1.00 87.19 407 ASN A CA 1
ATOM 3209 C C . ASN A 1 407 ? 12.794 7.369 5.652 1.00 87.19 407 ASN A C 1
ATOM 3211 O O . ASN A 1 407 ? 11.754 6.867 6.072 1.00 87.19 407 ASN A O 1
ATOM 3215 N N . GLY A 1 408 ? 13.850 7.583 6.446 1.00 85.75 408 GLY A N 1
ATOM 3216 C CA . GLY A 1 408 ? 13.841 7.290 7.883 1.00 85.75 408 GLY A CA 1
ATOM 3217 C C . GLY A 1 408 ? 12.818 8.125 8.663 1.00 85.75 408 GLY A C 1
ATOM 3218 O O . GLY A 1 408 ? 12.127 7.596 9.532 1.00 85.75 408 GLY A O 1
ATOM 3219 N N . LEU A 1 409 ? 12.666 9.409 8.321 1.00 80.56 409 LEU A N 1
ATOM 3220 C CA . LEU A 1 409 ? 11.642 10.284 8.898 1.00 80.56 409 LEU A CA 1
ATOM 3221 C C . LEU A 1 409 ? 10.227 9.825 8.531 1.00 80.56 409 LEU A C 1
ATOM 3223 O O . LEU A 1 409 ? 9.367 9.826 9.405 1.00 80.56 409 LEU A O 1
ATOM 3227 N N . GLY A 1 410 ? 10.003 9.380 7.291 1.00 84.06 410 GLY A N 1
ATOM 3228 C CA . GLY A 1 410 ? 8.717 8.814 6.871 1.00 84.06 410 GLY A CA 1
ATOM 3229 C C . GLY A 1 410 ? 8.337 7.563 7.670 1.00 84.06 410 GLY A C 1
ATOM 3230 O O . GLY A 1 410 ? 7.211 7.453 8.146 1.00 84.06 410 GLY A O 1
ATOM 3231 N N . ALA A 1 411 ? 9.293 6.660 7.914 1.00 86.62 411 ALA A N 1
ATOM 3232 C CA . ALA A 1 411 ? 9.059 5.480 8.752 1.00 86.62 411 ALA A CA 1
ATOM 3233 C C . ALA A 1 411 ? 8.740 5.851 10.213 1.00 86.62 411 ALA A C 1
ATOM 3235 O O . ALA A 1 411 ? 7.899 5.224 10.858 1.00 86.62 411 ALA A O 1
ATOM 3236 N N . MET A 1 412 ? 9.393 6.887 10.746 1.00 83.69 412 MET A N 1
ATOM 3237 C CA . MET A 1 412 ? 9.109 7.383 12.093 1.00 83.69 412 MET A CA 1
ATOM 3238 C C . MET A 1 412 ? 7.730 8.051 12.179 1.00 83.69 412 MET A C 1
ATOM 3240 O O . MET A 1 412 ? 7.029 7.856 13.169 1.00 83.69 412 MET A O 1
ATOM 3244 N N . GLU A 1 413 ? 7.320 8.799 11.153 1.00 83.25 413 GLU A N 1
ATOM 3245 C CA . GLU A 1 413 ? 5.980 9.390 11.049 1.00 83.25 413 GLU A CA 1
ATOM 3246 C C . GLU A 1 413 ? 4.891 8.309 11.037 1.00 83.25 413 GLU A C 1
ATOM 3248 O O . GLU A 1 413 ? 3.914 8.411 11.778 1.00 83.25 413 GLU A O 1
ATOM 3253 N N . GLU A 1 414 ? 5.097 7.228 10.283 1.00 86.88 414 GLU A N 1
ATOM 3254 C CA . GLU A 1 414 ? 4.183 6.083 10.248 1.00 86.88 414 GLU A CA 1
ATOM 3255 C C . GLU A 1 414 ? 4.049 5.407 11.623 1.00 86.88 414 GLU A C 1
ATOM 3257 O O . GLU A 1 414 ? 2.939 5.111 12.076 1.00 86.88 414 GLU A O 1
ATOM 3262 N N . GLN A 1 415 ? 5.158 5.244 12.353 1.00 86.75 415 GLN A N 1
ATOM 3263 C CA . GLN A 1 415 ? 5.106 4.760 13.735 1.00 86.75 415 GLN A CA 1
ATOM 3264 C C . GLN A 1 415 ? 4.346 5.717 14.658 1.00 86.75 415 GLN A C 1
ATOM 3266 O O . GLN A 1 415 ? 3.572 5.268 15.503 1.00 86.75 415 GLN A O 1
ATOM 3271 N N . LEU A 1 416 ? 4.535 7.026 14.499 1.00 81.12 416 LEU A N 1
ATOM 3272 C CA . LEU A 1 416 ? 3.877 8.044 15.317 1.00 81.12 416 LEU A CA 1
ATOM 3273 C C . LEU A 1 416 ? 2.360 8.065 15.083 1.00 81.12 416 LEU A C 1
ATOM 3275 O O . LEU A 1 416 ? 1.592 8.166 16.041 1.00 81.12 416 LEU A O 1
ATOM 3279 N N . LEU A 1 417 ? 1.926 7.876 13.834 1.00 84.94 417 LEU A N 1
ATOM 3280 C CA . LEU A 1 417 ? 0.517 7.702 13.477 1.00 84.94 417 LEU A CA 1
ATOM 3281 C C . LEU A 1 417 ? -0.076 6.433 14.101 1.00 84.94 417 LEU A C 1
ATOM 3283 O O . LEU A 1 417 ? -1.181 6.475 14.641 1.00 84.94 417 LEU A O 1
ATOM 3287 N N . ASN A 1 418 ? 0.669 5.325 14.104 1.00 88.25 418 ASN A N 1
ATOM 3288 C CA . ASN A 1 418 ? 0.233 4.088 14.751 1.00 88.25 418 ASN A CA 1
ATOM 3289 C C . ASN A 1 418 ? 0.090 4.249 16.278 1.00 88.25 418 ASN A C 1
ATOM 3291 O O . ASN A 1 418 ? -0.911 3.834 16.865 1.00 88.25 418 ASN A O 1
ATOM 3295 N N . TYR A 1 419 ? 1.048 4.916 16.934 1.00 82.81 419 TYR A N 1
ATOM 3296 C CA . TYR A 1 419 ? 0.928 5.242 18.358 1.00 82.81 419 TYR A CA 1
ATOM 3297 C C . TYR A 1 419 ? -0.268 6.156 18.635 1.00 82.81 419 TYR A C 1
ATOM 3299 O O . TYR A 1 419 ? -0.997 5.915 19.596 1.00 82.81 419 TYR A O 1
ATOM 3307 N N . SER A 1 420 ? -0.517 7.156 17.783 1.00 86.31 420 SER A N 1
ATOM 3308 C CA . SER A 1 420 ? -1.692 8.028 17.894 1.00 86.31 420 SER A CA 1
ATOM 3309 C C . SER A 1 420 ? -2.995 7.226 17.835 1.00 86.31 420 SER A C 1
ATOM 3311 O O . SER A 1 420 ? -3.845 7.377 18.710 1.00 86.31 420 SER A O 1
ATOM 3313 N N . ALA A 1 421 ? -3.124 6.312 16.869 1.00 86.69 421 ALA A N 1
ATOM 3314 C CA . ALA A 1 421 ? -4.289 5.436 16.755 1.00 86.69 421 ALA A CA 1
ATOM 3315 C C . ALA A 1 421 ? -4.465 4.540 17.997 1.00 86.69 421 ALA A C 1
ATOM 3317 O O . ALA A 1 421 ? -5.577 4.369 18.500 1.00 86.69 421 ALA A O 1
ATOM 3318 N N . SER A 1 422 ? -3.366 4.014 18.551 1.00 84.25 422 SER A N 1
ATOM 3319 C CA . SER A 1 422 ? -3.406 3.245 19.800 1.00 84.25 422 SER A CA 1
ATOM 3320 C C . SER A 1 422 ? -3.876 4.089 20.989 1.00 84.25 422 SER A C 1
ATOM 3322 O O . SER A 1 422 ? -4.622 3.589 21.831 1.00 84.25 422 SER A O 1
ATOM 3324 N N . VAL A 1 423 ? -3.446 5.350 21.083 1.00 84.12 423 VAL A N 1
ATOM 3325 C CA . VAL A 1 423 ? -3.863 6.268 22.153 1.00 84.12 423 VAL A CA 1
ATOM 3326 C C . VAL A 1 423 ? -5.348 6.605 22.031 1.00 84.12 423 VAL A C 1
ATOM 3328 O O . VAL A 1 423 ? -6.057 6.584 23.037 1.00 84.12 423 VAL A O 1
ATOM 3331 N N . GLU A 1 424 ? -5.843 6.852 20.819 1.00 87.62 424 GLU A N 1
ATOM 3332 C CA . GLU A 1 424 ? -7.272 7.075 20.571 1.00 87.62 424 GLU A CA 1
ATOM 3333 C C . GLU A 1 424 ? -8.116 5.864 20.981 1.00 87.62 424 GLU A C 1
ATOM 3335 O O . GLU A 1 424 ? -9.153 6.022 21.633 1.00 87.62 424 GLU A O 1
ATOM 3340 N N . ASN A 1 425 ? -7.646 4.651 20.681 1.00 88.25 425 ASN A N 1
ATOM 3341 C CA . ASN A 1 425 ? -8.331 3.430 21.091 1.00 88.25 425 ASN A CA 1
ATOM 3342 C C . ASN A 1 425 ? -8.397 3.296 22.623 1.00 88.25 425 ASN A C 1
ATOM 3344 O O . ASN A 1 425 ? -9.471 3.082 23.184 1.00 88.25 425 ASN A O 1
ATOM 3348 N N . VAL A 1 426 ? -7.278 3.530 23.321 1.00 88.50 426 VAL A N 1
ATOM 3349 C CA . VAL A 1 426 ? -7.242 3.542 24.796 1.00 88.50 426 VAL A CA 1
ATOM 3350 C C . VAL A 1 426 ? -8.170 4.618 25.371 1.00 88.50 426 VAL A C 1
ATOM 3352 O O . VAL A 1 426 ? -8.844 4.390 26.377 1.00 88.50 426 VAL A O 1
ATOM 3355 N N . HIS A 1 427 ? -8.248 5.787 24.735 1.00 86.81 427 HIS A N 1
ATOM 3356 C CA . HIS A 1 427 ? -9.146 6.858 25.159 1.00 86.81 427 HIS A CA 1
ATOM 3357 C C . HIS A 1 427 ? -10.627 6.469 25.017 1.00 86.81 427 HIS A C 1
ATOM 3359 O O . HIS A 1 427 ? -11.443 6.773 25.897 1.00 86.81 427 HIS A O 1
ATOM 3365 N N . SER A 1 428 ? -10.976 5.764 23.938 1.00 87.75 428 SER A N 1
ATOM 3366 C CA . SER A 1 428 ? -12.313 5.201 23.726 1.00 87.75 428 SER A CA 1
ATOM 3367 C C . SER A 1 428 ? -12.665 4.179 24.811 1.00 87.75 428 SER A C 1
ATOM 3369 O O . SER A 1 428 ? -13.712 4.292 25.459 1.00 87.75 428 SER A O 1
ATOM 3371 N N . ASP A 1 429 ? -11.751 3.249 25.100 1.00 90.06 429 ASP A N 1
ATOM 3372 C CA . ASP A 1 429 ? -11.929 2.236 26.144 1.00 90.06 429 ASP A CA 1
ATOM 3373 C C . ASP A 1 429 ? -12.101 2.866 27.530 1.00 90.06 429 ASP A C 1
ATOM 3375 O O . ASP A 1 429 ? -12.995 2.480 28.292 1.00 90.06 429 ASP A O 1
ATOM 3379 N N . LEU A 1 430 ? -11.300 3.886 27.849 1.00 84.88 430 LEU A N 1
ATOM 3380 C CA . LEU A 1 430 ? -11.408 4.626 29.104 1.00 84.88 430 LEU A CA 1
ATOM 3381 C C . LEU A 1 430 ? -12.747 5.365 29.209 1.00 84.88 430 LEU A C 1
ATOM 3383 O O . LEU A 1 430 ? -13.377 5.361 30.268 1.00 84.88 430 LEU A O 1
ATOM 3387 N N . SER A 1 431 ? -13.217 5.960 28.113 1.00 87.31 431 SER A N 1
ATOM 3388 C CA . SER A 1 431 ? -14.523 6.627 28.054 1.00 87.31 431 SER A CA 1
ATOM 3389 C C . SER A 1 431 ? -15.669 5.639 28.274 1.00 87.31 431 SER A C 1
ATOM 3391 O O . SER A 1 431 ? -16.599 5.907 29.042 1.00 87.31 431 SER A O 1
ATOM 3393 N N . HIS A 1 432 ? -15.579 4.454 27.669 1.00 88.69 432 HIS A N 1
ATOM 3394 C CA . HIS A 1 432 ? -16.537 3.379 27.887 1.00 88.69 432 HIS A CA 1
ATOM 3395 C C . HIS A 1 432 ? -16.508 2.869 29.338 1.00 88.69 432 HIS A C 1
ATOM 3397 O O . HIS A 1 432 ? -17.564 2.692 29.959 1.00 88.69 432 HIS A O 1
ATOM 3403 N N . LEU A 1 433 ? -15.316 2.689 29.917 1.00 88.75 433 LEU A N 1
ATOM 3404 C CA . LEU A 1 433 ? -15.145 2.283 31.311 1.00 88.75 433 LEU A CA 1
ATOM 3405 C C . LEU A 1 433 ? -15.719 3.326 32.274 1.00 88.75 433 LEU A C 1
ATOM 3407 O O . LEU A 1 433 ? -16.473 2.964 33.175 1.00 88.75 433 LEU A O 1
ATOM 3411 N N . LYS A 1 434 ? -15.450 4.613 32.042 1.00 86.88 434 LYS A N 1
ATOM 3412 C CA . LYS A 1 434 ? -16.030 5.725 32.805 1.00 86.88 434 LYS A CA 1
ATOM 3413 C C . LYS A 1 434 ? -17.558 5.678 32.785 1.00 86.88 434 LYS A C 1
ATOM 3415 O O . LYS A 1 434 ? -18.191 5.809 33.829 1.00 86.88 434 LYS A O 1
ATOM 3420 N N . GLY A 1 435 ? -18.157 5.400 31.625 1.00 88.12 435 GLY A N 1
ATOM 3421 C CA . GLY A 1 435 ? -19.604 5.210 31.512 1.00 88.12 435 GLY A CA 1
ATOM 3422 C C . GLY A 1 435 ? -20.129 4.016 32.319 1.00 88.12 435 GLY A C 1
ATOM 3423 O O . GLY A 1 435 ? -21.220 4.082 32.883 1.00 88.12 435 GLY A O 1
ATOM 3424 N N . ARG A 1 436 ? -19.371 2.915 32.401 1.00 89.62 436 ARG A N 1
ATOM 3425 C CA . ARG A 1 436 ? -19.731 1.750 33.231 1.00 89.62 436 ARG A CA 1
ATOM 3426 C C . ARG A 1 436 ? -19.616 2.042 34.724 1.00 89.62 436 ARG A C 1
ATOM 3428 O O . ARG A 1 436 ? -20.483 1.601 35.471 1.00 89.62 436 ARG A O 1
ATOM 3435 N N . VAL A 1 437 ? -18.574 2.761 35.137 1.00 87.69 437 VAL A N 1
ATOM 3436 C CA . VAL A 1 437 ? -18.375 3.176 36.531 1.00 87.69 437 VAL A CA 1
ATOM 3437 C C . VAL A 1 437 ? -19.512 4.090 36.976 1.00 87.69 437 VAL A C 1
ATOM 3439 O O . VAL A 1 437 ? -20.128 3.788 37.989 1.00 87.69 437 VAL A O 1
ATOM 3442 N N . GLY A 1 438 ? -19.898 5.085 36.169 1.00 88.88 438 GLY A N 1
ATOM 3443 C CA . GLY A 1 438 ? -21.045 5.944 36.492 1.00 88.88 438 GLY A CA 1
ATOM 3444 C C . GLY A 1 438 ? -22.341 5.151 36.714 1.00 88.88 438 GLY A C 1
ATOM 3445 O O . GLY A 1 438 ? -23.018 5.331 37.718 1.00 88.88 438 GLY A O 1
ATOM 3446 N N . ARG A 1 439 ? -22.638 4.160 35.858 1.00 91.69 439 ARG A N 1
ATOM 3447 C CA . ARG A 1 439 ? -23.813 3.284 36.061 1.00 91.69 439 ARG A CA 1
ATOM 3448 C C . ARG A 1 439 ? -23.731 2.436 37.335 1.00 91.69 439 ARG A C 1
ATOM 3450 O O . ARG A 1 439 ? -24.764 2.121 37.928 1.00 91.69 439 ARG A O 1
ATOM 3457 N N . LEU A 1 440 ? -22.529 2.011 37.727 1.00 87.19 440 LEU A N 1
ATOM 3458 C CA . LEU A 1 440 ? -22.317 1.285 38.981 1.00 87.19 440 LEU A CA 1
ATOM 3459 C C . LEU A 1 440 ? -22.504 2.202 40.192 1.00 87.19 440 LEU A C 1
ATOM 3461 O O . LEU A 1 440 ? -23.096 1.763 41.172 1.00 87.19 440 LEU A O 1
ATOM 3465 N N . GLU A 1 441 ? -22.048 3.451 40.119 1.00 86.69 441 GLU A N 1
ATOM 3466 C CA . GLU A 1 441 ? -22.255 4.465 41.160 1.00 86.69 441 GLU A CA 1
ATOM 3467 C C . GLU A 1 441 ? -23.741 4.796 41.343 1.00 86.69 441 GLU A C 1
ATOM 3469 O O . GLU A 1 441 ? -24.221 4.841 42.479 1.00 86.69 441 GLU A O 1
ATOM 3474 N N . ASP A 1 442 ? -24.489 4.928 40.244 1.00 88.88 442 ASP A N 1
ATOM 3475 C CA . ASP A 1 442 ? -25.945 5.109 40.275 1.00 88.88 442 ASP A CA 1
ATOM 3476 C C . ASP A 1 442 ? -26.630 3.901 40.935 1.00 88.88 442 ASP A C 1
ATOM 3478 O O . ASP A 1 442 ? -27.398 4.045 41.885 1.00 88.88 442 ASP A O 1
ATOM 3482 N N . SER A 1 443 ? -26.273 2.686 40.501 1.00 88.69 443 SER A N 1
ATOM 3483 C CA . SER A 1 443 ? -26.826 1.443 41.061 1.00 88.69 443 SER A CA 1
ATOM 3484 C C . SER A 1 443 ? -26.494 1.282 42.548 1.00 88.69 443 SER A C 1
ATOM 3486 O O . SER A 1 443 ? -27.317 0.804 43.329 1.00 88.69 443 SER A O 1
ATOM 3488 N N . LEU A 1 444 ? -25.286 1.670 42.964 1.00 87.62 444 LEU A N 1
ATOM 3489 C CA . LEU A 1 444 ? -24.876 1.638 44.364 1.00 87.62 444 LEU A CA 1
ATOM 3490 C C . LEU A 1 444 ? -25.663 2.662 45.188 1.00 87.62 444 LEU A C 1
ATOM 3492 O O . LEU A 1 444 ? -26.105 2.339 46.289 1.00 87.62 444 LEU A O 1
ATOM 3496 N N . SER A 1 445 ? -25.882 3.862 44.648 1.00 89.00 445 SER A N 1
ATOM 3497 C CA . SER A 1 445 ? -26.708 4.894 45.281 1.00 89.00 445 SER A CA 1
ATOM 3498 C C . SER A 1 445 ? -28.145 4.413 45.480 1.00 89.00 445 SER A C 1
ATOM 3500 O O . SER A 1 445 ? -28.699 4.578 46.571 1.00 89.00 445 SER A O 1
ATOM 3502 N N . ASP A 1 446 ? -28.713 3.730 44.484 1.00 89.31 446 ASP A N 1
ATOM 3503 C CA . ASP A 1 446 ? -30.034 3.108 44.580 1.00 89.31 446 ASP A CA 1
ATOM 3504 C C . ASP A 1 446 ? -30.082 2.033 45.670 1.00 89.31 446 ASP A C 1
ATOM 3506 O O . ASP A 1 446 ? -31.008 2.021 46.484 1.00 89.31 446 ASP A O 1
ATOM 3510 N N . VAL A 1 447 ? -29.073 1.158 45.746 1.00 85.25 447 VAL A N 1
ATOM 3511 C CA . VAL A 1 447 ? -28.983 0.121 46.789 1.00 85.25 447 VAL A CA 1
ATOM 3512 C C . VAL A 1 447 ? -28.868 0.739 48.182 1.00 85.25 447 VAL A C 1
ATOM 3514 O O . VAL A 1 447 ? -29.560 0.301 49.103 1.00 85.25 447 VAL A O 1
ATOM 3517 N N . VAL A 1 448 ? -28.040 1.772 48.351 1.00 83.00 448 VAL A N 1
ATOM 3518 C CA . VAL A 1 448 ? -27.879 2.485 49.629 1.00 83.00 448 VAL A CA 1
ATOM 3519 C C . VAL A 1 448 ? -29.189 3.158 50.039 1.00 83.00 448 VAL A C 1
ATOM 3521 O O . VAL A 1 448 ? -29.618 3.049 51.192 1.00 83.00 448 VAL A O 1
ATOM 3524 N N . HIS A 1 449 ? -29.873 3.809 49.098 1.00 83.38 449 HIS A N 1
ATOM 3525 C CA . HIS A 1 449 ? -31.184 4.399 49.342 1.00 83.38 449 HIS A CA 1
ATOM 3526 C C . HIS A 1 449 ? -32.221 3.333 49.726 1.00 83.38 449 HIS A C 1
ATOM 3528 O O . HIS A 1 449 ? -32.959 3.511 50.701 1.00 83.38 449 HIS A O 1
ATOM 3534 N N . TRP A 1 450 ? -32.236 2.196 49.027 1.00 79.12 450 TRP A N 1
ATOM 3535 C CA . TRP A 1 450 ? -33.134 1.078 49.314 1.00 79.12 450 TRP A CA 1
ATOM 3536 C C . TRP A 1 450 ? -32.874 0.478 50.703 1.00 79.12 450 TRP A C 1
ATOM 3538 O O . TRP A 1 450 ? -33.810 0.252 51.470 1.00 79.12 450 TRP A O 1
ATOM 3548 N N . GLN A 1 451 ? -31.606 0.303 51.083 1.00 76.69 451 GLN A N 1
ATOM 3549 C CA . GLN A 1 451 ? -31.205 -0.156 52.415 1.00 76.69 451 GLN A CA 1
ATOM 3550 C C . GLN A 1 451 ? -31.649 0.813 53.520 1.00 76.69 451 GLN A C 1
ATOM 3552 O O . GLN A 1 451 ? -32.113 0.376 54.580 1.00 76.69 451 GLN A O 1
ATOM 3557 N N . SER A 1 452 ? -31.537 2.121 53.277 1.00 80.00 452 SER A N 1
ATOM 3558 C CA . SER A 1 452 ? -32.020 3.151 54.200 1.00 80.00 452 SER A CA 1
ATOM 3559 C C . SER A 1 452 ? -33.540 3.063 54.376 1.00 80.00 452 SER A C 1
ATOM 3561 O O . SER A 1 452 ? -34.035 3.002 55.503 1.00 80.00 452 SER A O 1
ATOM 3563 N N . GLN A 1 453 ? -34.286 2.929 53.274 1.00 81.44 453 GLN A N 1
ATOM 3564 C CA . GLN A 1 453 ? -35.741 2.762 53.299 1.00 81.44 453 GLN A CA 1
ATOM 3565 C C . GLN A 1 453 ? -36.174 1.505 54.064 1.00 81.44 453 GLN A C 1
ATOM 3567 O O . GLN A 1 453 ? -37.050 1.577 54.927 1.00 81.44 453 GLN A O 1
ATOM 3572 N N . VAL A 1 454 ? -35.529 0.365 53.812 1.00 77.62 454 VAL A N 1
ATOM 3573 C CA . VAL A 1 454 ? -35.816 -0.883 54.533 1.00 77.62 454 VAL A CA 1
ATOM 3574 C C . VAL A 1 454 ? -35.485 -0.773 56.014 1.00 77.62 454 VAL A C 1
ATOM 3576 O O . VAL A 1 454 ? -36.257 -1.252 56.843 1.00 77.62 454 VAL A O 1
ATOM 3579 N N . SER A 1 455 ? -34.395 -0.093 56.369 1.00 75.31 455 SER A N 1
ATOM 3580 C CA . SER A 1 455 ? -34.047 0.154 57.773 1.00 75.31 455 SER A CA 1
ATOM 3581 C C . SER A 1 455 ? -35.110 0.998 58.484 1.00 75.31 455 SER A C 1
ATOM 3583 O O . SER A 1 455 ? -35.462 0.710 59.629 1.00 75.31 455 SER A O 1
ATOM 3585 N N . VAL A 1 456 ? -35.675 2.006 57.808 1.00 80.81 456 VAL A N 1
ATOM 3586 C CA . VAL A 1 456 ? -36.781 2.820 58.340 1.00 80.81 456 VAL A CA 1
ATOM 3587 C C . VAL A 1 456 ? -38.050 1.986 58.518 1.00 80.81 456 VAL A C 1
ATOM 3589 O O . VAL A 1 456 ? -38.678 2.055 59.577 1.00 80.81 456 VAL A O 1
ATOM 3592 N N . ILE A 1 457 ? -38.413 1.172 57.521 1.00 77.06 457 ILE A N 1
ATOM 3593 C CA . ILE A 1 457 ? -39.593 0.298 57.587 1.00 77.06 457 ILE A CA 1
ATOM 3594 C C . ILE A 1 457 ? -39.447 -0.689 58.747 1.00 77.06 457 ILE A C 1
ATOM 3596 O O . ILE A 1 457 ? -40.325 -0.743 59.604 1.00 77.06 457 ILE A O 1
ATOM 3600 N N . LEU A 1 458 ? -38.317 -1.396 58.838 1.00 74.62 458 LEU A N 1
ATOM 3601 C CA . LEU A 1 458 ? -38.053 -2.364 59.905 1.00 74.62 458 LEU A CA 1
ATOM 3602 C C . LEU A 1 458 ? -38.096 -1.721 61.296 1.00 74.62 458 LEU A C 1
ATOM 3604 O O . LEU A 1 458 ? -38.717 -2.281 62.197 1.00 74.62 458 LEU A O 1
ATOM 3608 N N . ASN A 1 459 ? -37.504 -0.536 61.477 1.00 75.81 459 ASN A N 1
ATOM 3609 C CA . ASN A 1 459 ? -37.559 0.180 62.755 1.00 75.81 459 ASN A CA 1
ATOM 3610 C C . ASN A 1 459 ? -38.983 0.617 63.122 1.00 75.81 459 ASN A C 1
ATOM 3612 O O . ASN A 1 459 ? -39.366 0.535 64.291 1.00 75.81 459 ASN A O 1
ATOM 3616 N N . SER A 1 460 ? -39.776 1.051 62.141 1.00 76.75 460 SER A N 1
ATOM 3617 C CA . SER A 1 460 ? -41.174 1.432 62.349 1.00 76.75 460 SER A CA 1
ATOM 3618 C C . SER A 1 460 ? -42.039 0.223 62.720 1.00 76.75 460 SER A C 1
ATOM 3620 O O . SER A 1 460 ? -42.755 0.256 63.722 1.00 76.75 460 SER A O 1
ATOM 3622 N N . THR A 1 461 ? -41.907 -0.888 61.985 1.00 76.19 461 THR A N 1
ATOM 3623 C CA . THR A 1 461 ? -42.614 -2.146 62.270 1.00 76.19 461 THR A CA 1
ATOM 3624 C C . THR A 1 461 ? -42.209 -2.716 63.629 1.00 76.19 461 THR A C 1
ATOM 3626 O O . THR A 1 461 ? -43.070 -3.093 64.421 1.00 76.19 461 THR A O 1
ATOM 3629 N N . TRP A 1 462 ? -40.914 -2.721 63.953 1.00 70.88 462 TRP A N 1
ATOM 3630 C CA . TRP A 1 462 ? -40.424 -3.152 65.262 1.00 70.88 462 TRP A CA 1
ATOM 3631 C C . TRP A 1 462 ? -40.944 -2.258 66.395 1.00 70.88 462 TRP A C 1
ATOM 3633 O O . TRP A 1 462 ? -41.358 -2.757 67.443 1.00 70.88 462 TRP A O 1
ATOM 3643 N N . GLY A 1 463 ? -40.984 -0.941 66.174 1.00 71.06 463 GLY A N 1
ATOM 3644 C CA . GLY A 1 463 ? -41.576 0.023 67.097 1.00 71.06 463 GLY A CA 1
ATOM 3645 C C . GLY A 1 463 ? -43.051 -0.268 67.375 1.00 71.06 463 GLY A C 1
ATOM 3646 O O . GLY A 1 463 ? -43.440 -0.331 68.540 1.00 71.06 463 GLY A O 1
ATOM 3647 N N . GLN A 1 464 ? -43.846 -0.518 66.330 1.00 71.50 464 GLN A N 1
ATOM 3648 C CA . GLN A 1 464 ? -45.268 -0.865 66.452 1.00 71.50 464 GLN A CA 1
ATOM 3649 C C . GLN A 1 464 ? -45.500 -2.195 67.176 1.00 71.50 464 GLN A C 1
ATOM 3651 O O . GLN A 1 464 ? -46.366 -2.278 68.043 1.00 71.50 464 GLN A O 1
ATOM 3656 N N . VAL A 1 465 ? -44.716 -3.232 66.872 1.00 71.00 465 VAL A N 1
ATOM 3657 C CA . VAL A 1 465 ? -44.827 -4.533 67.556 1.00 71.00 465 VAL A CA 1
ATOM 3658 C C . VAL A 1 465 ? -44.473 -4.398 69.039 1.00 71.00 465 VAL A C 1
ATOM 3660 O O . VAL A 1 465 ? -45.143 -4.969 69.902 1.00 71.00 465 VAL A O 1
ATOM 3663 N N . LYS A 1 466 ? -43.449 -3.604 69.365 1.00 72.94 466 LYS A N 1
ATOM 3664 C CA . LYS A 1 466 ? -43.022 -3.370 70.748 1.00 72.94 466 LYS A CA 1
ATOM 3665 C C . LYS A 1 466 ? -44.046 -2.567 71.554 1.00 72.94 466 LYS A C 1
ATOM 3667 O O . LYS A 1 466 ? -44.268 -2.874 72.724 1.00 72.94 466 LYS A O 1
ATOM 3672 N N . THR A 1 467 ? -44.673 -1.551 70.964 1.00 72.81 467 THR A N 1
ATOM 3673 C CA . THR A 1 467 ? -45.723 -0.778 71.647 1.00 72.81 467 THR A CA 1
ATOM 3674 C C . THR A 1 467 ? -47.023 -1.566 71.760 1.00 72.81 467 THR A C 1
ATOM 3676 O O . THR A 1 467 ? -47.622 -1.548 72.832 1.00 72.81 467 THR A O 1
ATOM 3679 N N . GLY A 1 468 ? -47.415 -2.306 70.717 1.00 71.12 468 GLY A N 1
ATOM 3680 C CA . GLY A 1 468 ? -48.601 -3.168 70.720 1.00 71.12 468 GLY A CA 1
ATOM 3681 C C . GLY A 1 468 ? -48.526 -4.252 71.792 1.00 71.12 468 GLY A C 1
ATOM 3682 O O . GLY A 1 468 ? -49.377 -4.301 72.675 1.00 71.12 468 GLY A O 1
ATOM 3683 N N . SER A 1 469 ? -47.442 -5.033 71.811 1.00 67.88 469 SER A N 1
ATOM 3684 C CA . SER A 1 469 ? -47.226 -6.067 72.837 1.00 67.88 469 SER A CA 1
ATOM 3685 C C . SER A 1 469 ? -47.134 -5.494 74.258 1.00 67.88 469 SER A C 1
ATOM 3687 O O . SER A 1 469 ? -47.647 -6.086 75.209 1.00 67.88 469 SER A O 1
ATOM 3689 N N . SER A 1 470 ? -46.530 -4.312 74.429 1.00 68.69 470 SER A N 1
ATOM 3690 C CA . SER A 1 470 ? -46.496 -3.643 75.733 1.00 68.69 470 SER A CA 1
ATOM 3691 C C . SER A 1 470 ? -47.863 -3.112 76.169 1.00 68.69 470 SER A C 1
ATOM 3693 O O . SER A 1 470 ? -48.095 -3.031 77.377 1.00 68.69 470 SER A O 1
ATOM 3695 N N . GLN A 1 471 ? -48.730 -2.704 75.240 1.00 75.06 471 GLN A N 1
ATOM 3696 C CA . GLN A 1 471 ? -50.072 -2.220 75.556 1.00 75.06 471 GLN A CA 1
ATOM 3697 C C . GLN A 1 471 ? -51.002 -3.385 75.894 1.00 75.06 471 GLN A C 1
ATOM 3699 O O . GLN A 1 471 ? -51.654 -3.341 76.931 1.00 75.06 471 GLN A O 1
ATOM 3704 N N . GLU A 1 472 ? -50.962 -4.469 75.117 1.00 74.06 472 GLU A N 1
ATOM 3705 C CA . GLU A 1 472 ? -51.702 -5.701 75.412 1.00 74.06 472 GLU A CA 1
ATOM 3706 C C . GLU A 1 472 ? -51.357 -6.243 76.806 1.00 74.06 472 GLU A C 1
ATOM 3708 O O . GLU A 1 472 ? -52.248 -6.579 77.583 1.00 74.06 472 GLU A O 1
ATOM 3713 N N . ALA A 1 473 ? -50.072 -6.254 77.178 1.00 71.88 473 ALA A N 1
ATOM 3714 C CA . ALA A 1 473 ? -49.646 -6.670 78.513 1.00 71.88 473 ALA A CA 1
ATOM 3715 C C . ALA A 1 473 ? -50.191 -5.759 79.631 1.00 71.88 473 ALA A C 1
ATOM 3717 O O . ALA A 1 473 ? -50.542 -6.250 80.707 1.00 71.88 473 ALA A O 1
ATOM 3718 N N . LYS A 1 474 ? -50.277 -4.441 79.392 1.00 77.19 474 LYS A N 1
ATOM 3719 C CA . LYS A 1 474 ? -50.862 -3.483 80.346 1.00 77.19 474 LYS A CA 1
ATOM 3720 C C . LYS A 1 474 ? -52.365 -3.686 80.492 1.00 77.19 474 LYS A C 1
ATOM 3722 O O . LYS A 1 474 ? -52.845 -3.741 81.621 1.00 77.19 474 LYS A O 1
ATOM 3727 N N . ASP A 1 475 ? -53.077 -3.863 79.385 1.00 81.75 475 ASP A N 1
ATOM 3728 C CA . ASP A 1 475 ? -54.525 -4.080 79.381 1.00 81.75 475 ASP A CA 1
ATOM 3729 C C . ASP A 1 475 ? -54.885 -5.391 80.103 1.00 81.75 475 ASP A C 1
ATOM 3731 O O . ASP A 1 475 ? -55.834 -5.442 80.887 1.00 81.75 475 ASP A O 1
ATOM 3735 N N . LEU A 1 476 ? -54.077 -6.442 79.923 1.00 76.12 476 LEU A N 1
ATOM 3736 C CA . LEU A 1 476 ? -54.257 -7.739 80.585 1.00 76.12 476 LEU A CA 1
ATOM 3737 C C . LEU A 1 476 ? -53.964 -7.666 82.096 1.00 76.12 476 LEU A C 1
ATOM 3739 O O . LEU A 1 476 ? -54.679 -8.266 82.903 1.00 76.12 476 LEU A O 1
ATOM 3743 N N . LEU A 1 477 ? -52.962 -6.876 82.500 1.00 76.94 477 LEU A N 1
ATOM 3744 C CA . LEU A 1 477 ? -52.682 -6.558 83.906 1.00 76.94 477 LEU A CA 1
ATOM 3745 C C . LEU A 1 477 ? -53.811 -5.747 84.554 1.00 76.94 477 LEU A C 1
ATOM 3747 O O . LEU A 1 477 ? -54.201 -6.034 85.688 1.00 76.94 477 LEU A O 1
ATOM 3751 N N . GLU A 1 478 ? -54.352 -4.753 83.851 1.00 84.00 478 GLU A N 1
ATOM 3752 C CA . GLU A 1 478 ? -55.483 -3.942 84.309 1.00 84.00 478 GLU A CA 1
ATOM 3753 C C . GLU A 1 478 ? -56.748 -4.803 84.462 1.00 84.00 478 GLU A C 1
ATOM 3755 O O . GLU A 1 478 ? -57.424 -4.747 85.496 1.00 84.00 478 GLU A O 1
ATOM 3760 N N . LEU A 1 479 ? -57.015 -5.692 83.502 1.00 83.38 479 LEU A N 1
ATOM 3761 C CA . LEU A 1 479 ? -58.097 -6.671 83.583 1.00 83.38 479 LEU A CA 1
ATOM 3762 C C . LEU A 1 479 ? -57.934 -7.589 84.804 1.00 83.38 479 LEU A C 1
ATOM 3764 O O . LEU A 1 479 ? -58.864 -7.738 85.596 1.00 83.38 479 LEU A O 1
ATOM 3768 N N . HIS A 1 480 ? -56.744 -8.146 85.024 1.00 73.81 480 HIS A N 1
ATOM 3769 C CA . HIS A 1 480 ? -56.483 -8.986 86.194 1.00 73.81 480 HIS A CA 1
ATOM 3770 C C . HIS A 1 480 ? -56.650 -8.206 87.512 1.00 73.81 480 HIS A C 1
ATOM 3772 O O . HIS A 1 480 ? -57.202 -8.713 88.493 1.00 73.81 480 HIS A O 1
ATOM 3778 N N . ARG A 1 481 ? -56.236 -6.932 87.538 1.00 83.38 481 ARG A N 1
ATOM 3779 C CA . ARG A 1 481 ? -56.402 -6.040 88.695 1.00 83.38 481 ARG A CA 1
ATOM 3780 C C . ARG A 1 481 ? -57.877 -5.804 89.022 1.00 83.38 481 ARG A C 1
ATOM 3782 O O . ARG A 1 481 ? -58.252 -5.858 90.194 1.00 83.38 481 ARG A O 1
ATOM 3789 N N . THR A 1 482 ? -58.709 -5.561 88.010 1.00 86.88 482 THR A N 1
ATOM 3790 C CA . THR A 1 482 ? -60.157 -5.359 88.196 1.00 86.88 482 THR A CA 1
ATOM 3791 C C . THR A 1 482 ? -60.854 -6.637 88.661 1.00 86.88 482 THR A C 1
ATOM 3793 O O . THR A 1 482 ? -61.623 -6.588 89.621 1.00 86.88 482 THR A O 1
ATOM 3796 N N . GLN A 1 483 ? -60.512 -7.795 88.086 1.00 82.62 483 GLN A N 1
ATOM 3797 C CA . GLN A 1 483 ? -61.012 -9.097 88.539 1.00 82.62 483 GLN A CA 1
ATOM 3798 C C . GLN A 1 483 ? -60.655 -9.373 90.004 1.00 82.62 483 GLN A C 1
ATOM 3800 O O . GLN A 1 483 ? -61.506 -9.809 90.780 1.00 82.62 483 GLN A O 1
ATOM 3805 N N . HIS A 1 484 ? -59.428 -9.057 90.425 1.00 78.25 484 HIS A N 1
ATOM 3806 C CA . HIS A 1 484 ? -59.029 -9.186 91.826 1.00 78.25 484 HIS A CA 1
ATOM 3807 C C . HIS A 1 484 ? -59.808 -8.264 92.765 1.00 78.25 484 HIS A C 1
ATOM 3809 O O . HIS A 1 484 ? -60.148 -8.672 93.877 1.00 78.25 484 HIS A O 1
ATOM 3815 N N . GLN A 1 485 ? -60.081 -7.025 92.352 1.00 85.44 485 GLN A N 1
ATOM 3816 C CA . GLN A 1 485 ? -60.894 -6.102 93.145 1.00 85.44 485 GLN A CA 1
ATOM 3817 C C . GLN A 1 485 ? -62.336 -6.599 93.282 1.00 85.44 485 GLN A C 1
ATOM 3819 O O . GLN A 1 485 ? -62.906 -6.502 94.367 1.00 85.44 485 GLN A O 1
ATOM 3824 N N . GLU A 1 486 ? -62.904 -7.165 92.220 1.00 88.56 486 GLU A N 1
ATOM 3825 C CA . GLU A 1 486 ? -64.242 -7.759 92.239 1.00 88.56 486 GLU A CA 1
ATOM 3826 C C . GLU A 1 486 ? -64.301 -8.999 93.143 1.00 88.56 486 GLU A C 1
ATOM 3828 O O . GLU A 1 486 ? -65.179 -9.104 93.999 1.00 88.56 486 GLU A O 1
ATOM 3833 N N . LEU A 1 487 ? -63.320 -9.902 93.039 1.00 83.81 487 LEU A N 1
ATOM 3834 C CA . LEU A 1 487 ? -63.200 -11.053 93.939 1.00 83.81 487 LEU A CA 1
ATOM 3835 C C . LEU A 1 487 ? -63.069 -10.621 95.403 1.00 83.81 487 LEU A C 1
ATOM 3837 O O . LEU A 1 487 ? -63.702 -11.215 96.274 1.00 83.81 487 LEU A O 1
ATOM 3841 N N . ARG A 1 488 ? -62.297 -9.564 95.680 1.00 84.00 488 ARG A N 1
ATOM 3842 C CA . ARG A 1 488 ? -62.173 -9.003 97.030 1.00 84.00 488 ARG A CA 1
ATOM 3843 C C . ARG A 1 488 ? -63.512 -8.467 97.539 1.00 84.00 488 ARG A C 1
ATOM 3845 O O . ARG A 1 488 ? -63.907 -8.825 98.640 1.00 84.00 488 ARG A O 1
ATOM 3852 N N . LYS A 1 489 ? -64.249 -7.701 96.726 1.00 91.06 489 LYS A N 1
ATOM 3853 C CA . LYS A 1 489 ? -65.596 -7.223 97.088 1.00 91.06 489 LYS A CA 1
ATOM 3854 C C . LYS A 1 489 ? -66.556 -8.373 97.394 1.00 91.06 489 LYS A C 1
ATOM 3856 O O . LYS A 1 489 ? -67.292 -8.302 98.373 1.00 91.06 489 LYS A O 1
ATOM 3861 N N . ARG A 1 490 ? -66.533 -9.441 96.588 1.00 89.56 490 ARG A N 1
ATOM 3862 C CA . ARG A 1 490 ? -67.346 -10.647 96.821 1.00 89.56 490 ARG A CA 1
ATOM 3863 C C . ARG A 1 490 ? -66.965 -11.359 98.115 1.00 89.56 490 ARG A C 1
ATOM 3865 O O . ARG A 1 490 ? -67.849 -11.826 98.824 1.00 89.56 490 ARG A O 1
ATOM 3872 N N . LEU A 1 491 ? -65.674 -11.421 98.437 1.00 86.56 491 LEU A N 1
ATOM 3873 C CA . LEU A 1 491 ? -65.199 -11.993 99.695 1.00 86.56 491 LEU A CA 1
ATOM 3874 C C . LEU A 1 491 ? -65.627 -11.144 100.901 1.00 86.56 491 LEU A C 1
ATOM 3876 O O . LEU A 1 491 ? -66.051 -11.699 101.911 1.00 86.56 491 LEU A O 1
ATOM 3880 N N . ASP A 1 492 ? -65.575 -9.816 100.785 1.00 91.31 492 ASP A N 1
ATOM 3881 C CA . ASP A 1 492 ? -66.037 -8.894 101.827 1.00 91.31 492 ASP A CA 1
ATOM 3882 C C . ASP A 1 492 ? -67.560 -8.988 102.040 1.00 91.31 492 ASP A C 1
ATOM 3884 O O . ASP A 1 492 ? -68.029 -8.938 103.178 1.00 91.31 492 ASP A O 1
ATOM 3888 N N . GLU A 1 493 ? -68.339 -9.156 100.965 1.00 92.19 493 GLU A N 1
ATOM 3889 C CA . GLU A 1 493 ? -69.781 -9.441 101.030 1.00 92.19 493 GLU A CA 1
ATOM 3890 C C . GLU A 1 493 ? -70.053 -10.765 101.744 1.00 92.19 493 GLU A C 1
ATOM 3892 O O . GLU A 1 493 ? -70.806 -10.795 102.715 1.00 92.19 493 GLU A O 1
ATOM 3897 N N . LEU A 1 494 ? -69.375 -11.838 101.331 1.00 90.88 494 LEU A N 1
ATOM 3898 C CA . LEU A 1 494 ? -69.521 -13.152 101.948 1.00 90.88 494 LEU A CA 1
ATOM 3899 C C . LEU A 1 494 ? -69.130 -13.119 103.432 1.00 90.88 494 LEU A C 1
ATOM 3901 O O . LEU A 1 494 ? -69.811 -13.706 104.265 1.00 90.88 494 LEU A O 1
ATOM 3905 N N . SER A 1 495 ? -68.065 -12.396 103.780 1.00 86.25 495 SER A N 1
ATOM 3906 C CA . SER A 1 495 ? -67.633 -12.194 105.165 1.00 86.25 495 SER A CA 1
ATOM 3907 C C . SER A 1 495 ? -68.700 -11.471 105.992 1.00 86.25 495 SER A C 1
ATOM 3909 O O . SER A 1 495 ? -69.015 -11.898 107.105 1.00 86.25 495 SER A O 1
ATOM 3911 N N . ARG A 1 496 ? -69.325 -10.420 105.439 1.00 91.44 496 ARG A N 1
ATOM 3912 C CA . ARG A 1 496 ? -70.463 -9.742 106.079 1.00 91.44 496 ARG A CA 1
ATOM 3913 C C . ARG A 1 496 ? -71.663 -10.669 106.250 1.00 91.44 496 ARG A C 1
ATOM 3915 O O . ARG A 1 496 ? -72.261 -10.664 107.323 1.00 91.44 496 ARG A O 1
ATOM 3922 N N . GLU A 1 497 ? -71.990 -11.479 105.247 1.00 89.38 497 GLU A N 1
ATOM 3923 C CA . GLU A 1 497 ? -73.107 -12.426 105.311 1.00 89.38 497 GLU A CA 1
ATOM 3924 C C . GLU A 1 497 ? -72.860 -13.536 106.346 1.00 89.38 497 GLU A C 1
ATOM 3926 O O . GLU A 1 497 ? -73.736 -13.846 107.155 1.00 89.38 497 GLU A O 1
ATOM 3931 N N . VAL A 1 498 ? -71.648 -14.099 106.377 1.00 88.31 498 VAL A N 1
ATOM 3932 C CA . VAL A 1 498 ? -71.230 -15.093 107.376 1.00 88.31 498 VAL A CA 1
ATOM 3933 C C . VAL A 1 498 ? -71.282 -14.496 108.777 1.00 88.31 498 VAL A C 1
ATOM 3935 O O . VAL A 1 498 ? -71.805 -15.139 109.684 1.00 88.31 498 VAL A O 1
ATOM 3938 N N . LYS A 1 499 ? -70.802 -13.260 108.961 1.00 88.38 499 LYS A N 1
ATOM 3939 C CA . LYS A 1 499 ? -70.872 -12.564 110.249 1.00 88.38 499 LYS A CA 1
ATOM 3940 C C . LYS A 1 499 ? -72.318 -12.334 110.689 1.00 88.38 499 LYS A C 1
ATOM 3942 O O . LYS A 1 499 ? -72.654 -12.663 111.819 1.00 88.38 499 LYS A O 1
ATOM 3947 N N . ALA A 1 500 ? -73.187 -11.873 109.789 1.00 88.56 500 ALA A N 1
ATOM 3948 C CA . ALA A 1 500 ? -74.608 -11.697 110.077 1.00 88.56 500 ALA A CA 1
ATOM 3949 C C . ALA A 1 500 ? -75.293 -13.020 110.470 1.00 88.56 500 ALA A C 1
ATOM 3951 O O . ALA A 1 500 ? -7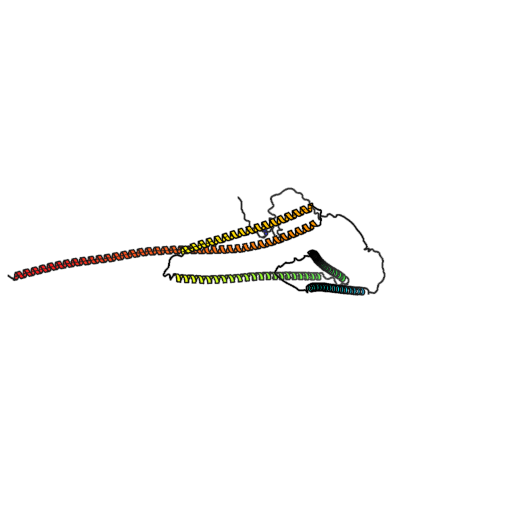6.082 -13.049 111.413 1.00 88.56 500 ALA A O 1
ATOM 3952 N N . LYS A 1 501 ? -74.962 -14.134 109.797 1.00 84.31 501 LYS A N 1
ATOM 3953 C CA . LYS A 1 501 ? -75.459 -15.474 110.160 1.00 84.31 501 LYS A CA 1
ATOM 3954 C C . LYS A 1 501 ? -74.899 -15.967 111.495 1.00 84.31 501 LYS A C 1
ATOM 3956 O O . LYS A 1 501 ? -75.640 -16.564 112.271 1.00 84.31 501 LYS A O 1
ATOM 3961 N N . ALA A 1 502 ? -73.625 -15.711 111.782 1.00 82.75 502 ALA A N 1
ATOM 3962 C CA . ALA A 1 502 ? -73.011 -16.054 113.062 1.00 82.75 502 ALA A CA 1
ATOM 3963 C C . ALA A 1 502 ? -73.653 -15.274 114.222 1.00 82.75 502 ALA A C 1
ATOM 3965 O O . ALA A 1 502 ? -74.009 -15.878 115.234 1.00 82.75 502 ALA A O 1
ATOM 3966 N N . ASP A 1 503 ? -73.876 -13.968 114.049 1.00 84.75 503 ASP A N 1
ATOM 3967 C CA . ASP A 1 503 ? -74.573 -13.118 115.020 1.00 84.75 503 ASP A CA 1
ATOM 3968 C C . ASP A 1 503 ? -76.035 -13.571 115.209 1.00 84.75 503 ASP A C 1
ATOM 3970 O O . ASP A 1 503 ? -76.528 -13.632 116.335 1.00 84.75 503 ASP A O 1
ATOM 3974 N N . HIS A 1 504 ? -76.717 -13.978 114.131 1.00 82.12 504 HIS A N 1
ATOM 3975 C CA . HIS A 1 504 ? -78.061 -14.560 114.201 1.00 82.12 504 HIS A CA 1
ATOM 3976 C C . HIS A 1 504 ? -78.093 -15.869 115.008 1.00 82.12 504 HIS A C 1
ATOM 3978 O O . HIS A 1 504 ? -78.930 -16.010 115.899 1.00 82.12 504 HIS A O 1
ATOM 3984 N N . CYS A 1 505 ? -77.161 -16.796 114.757 1.00 77.00 505 CYS A N 1
ATOM 3985 C CA . CYS A 1 505 ? -77.027 -18.021 115.551 1.00 77.00 505 CYS A CA 1
ATOM 3986 C C . CYS A 1 505 ? -76.746 -17.719 117.025 1.00 77.00 505 CYS A C 1
ATOM 3988 O O . CYS A 1 505 ? -77.367 -18.330 117.891 1.00 77.00 505 CYS A O 1
ATOM 3990 N N . LYS A 1 506 ? -75.853 -16.764 117.312 1.00 77.94 506 LYS A N 1
ATOM 3991 C CA . LYS A 1 506 ? -75.519 -16.360 118.681 1.00 77.94 506 LYS A CA 1
ATOM 3992 C C . LYS A 1 506 ? -76.753 -15.852 119.434 1.00 77.94 506 LYS A C 1
ATOM 3994 O O . LYS A 1 506 ? -77.034 -16.335 120.529 1.00 77.94 506 LYS A O 1
ATOM 3999 N N . ASN A 1 507 ? -77.525 -14.958 118.817 1.00 74.44 507 ASN A N 1
ATOM 4000 C CA . ASN A 1 507 ? -78.765 -14.442 119.400 1.00 74.44 507 ASN A CA 1
ATOM 4001 C C . ASN A 1 507 ? -79.804 -15.554 119.621 1.00 74.44 507 ASN A C 1
ATOM 4003 O O . ASN A 1 507 ? -80.497 -15.549 120.631 1.00 74.44 507 ASN A O 1
ATOM 4007 N N . HIS A 1 508 ? -79.889 -16.534 118.716 1.00 70.50 508 HIS A N 1
ATOM 4008 C CA . HIS A 1 508 ? -80.808 -17.665 118.867 1.00 70.50 508 HIS A CA 1
ATOM 4009 C C . HIS A 1 508 ? -80.377 -18.630 119.986 1.00 70.50 508 HIS A C 1
ATOM 4011 O O . HIS A 1 508 ? -81.220 -19.159 120.700 1.00 70.50 508 HIS A O 1
ATOM 4017 N N . THR A 1 509 ? -79.071 -18.823 120.204 1.00 64.81 509 THR A N 1
ATOM 4018 C CA . THR A 1 509 ? -78.560 -19.619 121.336 1.00 64.81 509 THR A CA 1
ATOM 4019 C C . THR A 1 509 ? -78.701 -18.922 122.691 1.00 64.81 509 THR A C 1
ATOM 4021 O O . THR A 1 509 ? -78.892 -19.603 123.694 1.00 64.81 509 THR A O 1
ATOM 4024 N N . GLU A 1 510 ? -78.652 -17.587 122.739 1.00 60.72 510 GLU A N 1
ATOM 4025 C CA . GLU A 1 510 ? -78.927 -16.815 123.963 1.00 60.72 510 GLU A CA 1
ATOM 4026 C C . GLU A 1 510 ? -80.422 -16.853 124.353 1.00 60.72 510 GLU A C 1
ATOM 4028 O O . GLU A 1 510 ? -80.744 -16.743 125.535 1.00 60.72 510 GLU A O 1
ATOM 4033 N N . ASP A 1 511 ? -81.325 -17.084 123.391 1.00 57.09 511 ASP A N 1
ATOM 4034 C CA . ASP A 1 511 ? -82.778 -17.211 123.610 1.00 57.09 511 ASP A CA 1
ATOM 4035 C C . ASP A 1 511 ? -83.204 -18.620 124.081 1.00 57.09 511 ASP A C 1
ATOM 4037 O O . ASP A 1 511 ? -84.242 -18.782 124.711 1.00 57.09 511 ASP A O 1
ATOM 4041 N N . VAL A 1 512 ? -82.371 -19.643 123.846 1.00 58.06 512 VAL A N 1
ATOM 4042 C CA . VAL A 1 512 ? -82.575 -21.030 124.328 1.00 58.06 512 VAL A CA 1
ATOM 4043 C C . VAL A 1 512 ? -82.010 -21.243 125.749 1.00 58.06 512 VAL A C 1
ATOM 4045 O O . VAL A 1 512 ? -82.255 -22.271 126.374 1.00 58.06 512 VAL A O 1
ATOM 4048 N N . GLY A 1 513 ? -81.251 -20.274 126.276 1.00 54.59 513 GLY A N 1
ATOM 4049 C CA . GLY A 1 513 ? -80.627 -20.317 127.606 1.00 54.59 513 GLY A CA 1
ATOM 4050 C C . GLY A 1 513 ? -81.405 -19.628 128.738 1.00 54.59 513 GLY A C 1
ATOM 4051 O O . GLY A 1 513 ? -80.865 -19.516 129.840 1.00 54.59 513 GLY A O 1
ATOM 4052 N N . LYS A 1 514 ? -82.626 -19.146 128.481 1.00 47.41 514 LYS A N 1
ATOM 4053 C CA . LYS A 1 514 ? -83.584 -18.666 129.495 1.00 47.41 514 LYS A CA 1
ATOM 4054 C C . LYS A 1 514 ? -84.669 -19.707 129.716 1.00 47.41 514 LYS A C 1
ATOM 4056 O O . LYS A 1 514 ? -85.138 -19.792 130.873 1.00 47.41 514 LYS A O 1
#